Protein AF-0000000074486858 (afdb_homodimer)

Radius of gyration: 25.11 Å; Cα contacts (8 Å, |Δi|>4): 1164; chains: 2; bounding box: 62×70×72 Å

Secondary structure (DSSP, 8-state):
-HHHHHHHHHHHHHHHHHHHHHHHHHHHHHHH---TTTTGGGSSS-TT-EEEEESTTSHHHHHHHHHHHHTT-EEEEEES-HHHHHHHHHHHHHH-TTS-EEEEE--TT---HHHHHHHHHHHHHHS-EEEEEE------SS---TTTS-HHHHHHHHIIIIIIHHHHHHHHHHHHHT-SSS-EEEEEE--GGGGS--TTSHHHHHHHHHHHHHHHHHHHHTTTSSEEEEEE---SB-SSS---TTPBPHHHHHHHHHHTTTSSEE-SSHHHHHHHHHHTTS-HHHHHHHHHHHHHHHHHHHHHHHHHHHHH-/-HHHHHHHHHHHHHHHHHHHHHHHHHHHHHHH---TTTTGGGSSS-TT-EEEEESTTSHHHHHHHHHHHHTT-EEEEEES-HHHHHHHHHHHHHH-TTS-EEEEE--TT---HHHHHHHHHHHHHHS-EEEEEE------SS---TTTS-HHHHHHHHIIIIIIHHHHHHHHHHHHHT-SSS-EEEEEE--GGGGS--TTSHHHHHHHHHHHHHHHHHHHHTTTSSEEEEEE---SB-SSS---TTPBPHHHHHHHHHHTTTSSEE-SSHHHHHHHHHHTTS-HHHHHHHHHHHHHHHHHHHHHHHHHHHHH-

Sequence (626 aa):
MLQTLEQAIYLIGVIILLKTTYAFGNWVKDTFFVNKDSLLKYQTDSKNAYAVVTGPTGGIGQAFCDELASKGFNLILVGRNQTKLDKLKEGVSRRYPAIRIQTVISDAKDTTPENFSRVAEAVAAAGTVSILVNNVGAMNKLYGTLEETSSEELESIIRINCTYTTLLTKSILPILKKNRSSRSLILNVSSASSYGPGPLMSVYASSKWFISGLSEAIRLELRGSNVDVTCVCPGFVKSDMCQLPDAADPVVVAQQTFGKVHLKNFSPYWQHAATFGLLAQLPGWLKDRLLLTVVNQAGKVHNASVLERRKHNMLQTLEQAIYLIGVIILLKTTYAFGNWVKDTFFVNKDSLLKYQTDSKNAYAVVTGPTGGIGQAFCDELASKGFNLILVGRNQTKLDKLKEGVSRRYPAIRIQTVISDAKDTTPENFSRVAEAVAAAGTVSILVNNVGAMNKLYGTLEETSSEELESIIRINCTYTTLLTKSILPILKKNRSSRSLILNVSSASSYGPGPLMSVYASSKWFISGLSEAIRLELRGSNVDVTCVCPGFVKSDMCQLPDAADPVVVAQQTFGKVHLKNFSPYWQHAATFGLLAQLPGWLKDRLLLTVVNQAGKVHNASVLERRKHN

InterPro domains:
  IPR002347 Short-chain dehydrogenase/reductase SDR [PF00106] (51-242)
  IPR002347 Short-chain dehydrogenase/reductase SDR [PR00080] (127-138)
  IPR002347 Short-chain dehydrogenase/reductase SDR [PR00080] (184-192)
  IPR002347 Short-chain dehydrogenase/reductase SDR [PR00080] (204-223)
  IPR002347 Short-chain dehydrogenase/reductase SDR [PR00081] (50-67)
  IPR002347 Short-chain dehydrogenase/reductase SDR [PR00081] (127-138)
  IPR002347 Short-chain dehydrogenase/reductase SDR [PR00081] (178-194)
  IPR002347 Short-chain dehydrogenase/reductase SDR [PR00081] (204-223)
  IPR002347 Short-chain dehydrogenase/reductase SDR [PR00081] (225-242)
  IPR020904 Short-chain dehydrogenase/reductase, conserved site [PS00061] (191-219)
  IPR036291 NAD(P)-binding domain superfamily [SSF51735] (48-258)

pLDDT: mean 83.23, std 14.28, range [44.78, 98.38]

Solvent-accessible surface area (backbone atoms only — not comparable to full-atom values): 30992 Å² total; per-residue (Å²): 111,65,65,56,50,51,49,48,51,49,48,50,44,49,49,49,47,51,48,49,49,47,50,47,51,48,46,50,45,63,48,68,50,63,39,90,63,56,56,50,55,38,28,64,68,36,79,60,19,26,30,37,32,29,34,32,80,43,51,55,26,40,24,39,50,50,52,42,41,74,74,41,29,15,38,37,40,30,30,69,50,66,69,58,50,51,52,50,47,51,55,50,36,70,77,38,69,88,45,55,73,45,78,44,82,43,48,52,80,54,76,49,69,65,52,40,50,52,49,32,50,56,51,56,70,76,49,61,39,20,35,40,35,47,51,50,68,47,67,68,91,49,59,32,41,73,77,70,46,54,68,66,57,52,45,48,28,45,37,25,36,41,46,28,49,53,51,43,48,46,52,41,45,65,55,29,58,62,37,77,76,23,34,13,37,40,38,38,59,38,28,38,40,45,77,44,61,21,47,36,36,26,66,41,24,8,32,22,21,19,45,48,30,33,40,45,3,47,33,60,62,31,57,90,55,52,46,47,43,19,28,39,20,43,56,63,39,40,25,100,79,28,79,52,88,84,26,41,55,29,59,54,40,30,53,36,41,52,17,39,56,87,40,58,69,45,41,43,45,48,67,49,42,48,50,52,55,52,45,68,70,40,59,65,70,58,35,51,51,51,48,48,52,51,42,51,52,49,30,52,54,43,38,50,52,51,54,53,51,54,73,71,98,114,66,64,56,49,50,48,47,50,48,50,52,44,50,50,50,47,49,49,48,49,49,50,48,51,48,47,50,45,64,46,68,51,64,38,88,63,57,58,51,54,38,26,64,68,35,80,60,19,25,31,36,32,28,35,33,81,43,53,55,27,40,24,40,52,50,52,42,40,74,73,39,30,16,39,37,40,30,30,69,49,66,69,58,48,49,52,48,47,51,57,49,37,70,78,37,69,87,43,55,74,45,78,44,82,45,48,52,81,55,74,50,69,66,53,41,51,52,49,32,51,55,52,57,70,76,49,61,41,20,34,39,35,47,50,49,68,48,68,69,92,49,60,32,41,73,79,72,44,53,66,67,57,53,46,48,28,44,38,24,36,42,46,27,48,52,50,44,49,46,54,41,44,66,55,30,60,63,38,80,78,23,35,14,38,39,38,38,60,38,29,40,40,45,77,44,62,22,47,35,36,25,64,42,23,7,31,21,20,20,44,50,30,33,39,47,3,49,34,59,60,31,58,90,55,52,46,46,41,20,28,40,20,42,55,62,40,41,26,100,76,28,79,51,88,85,25,40,54,31,58,56,40,28,53,36,41,52,18,41,56,87,40,59,70,44,42,42,44,47,67,49,42,49,51,52,54,52,45,67,71,42,58,66,71,60,34,51,51,52,49,50,50,51,40,51,51,50,29,51,54,42,37,51,53,51,55,53,50,53,72,72,98

Nearest PDB structures (foldseek):
  4dry-assembly1_A  TM=8.015E-01  e=3.955E-16  Sinorhizobium meliloti 1021
  4dry-assembly1_D  TM=7.913E-01  e=7.069E-16  Sinorhizobium meliloti 1021
  3ioy-assembly1_B  TM=7.647E-01  e=1.217E-14  Novosphingobium aromaticivorans DSM 12444
  4cm7-assembly1_A  TM=8.252E-01  e=2.061E-11  Trypanosoma brucei brucei
  3bmq-assembly1_B  TM=7.738E-01  e=9.139E-12  Trypanosoma brucei brucei

Foldseek 3Di:
DVVVVVVVVVVVVVVVVVVVVVVVVVLCCLQPPFALCLCVLLCVVPLEAEAEFEPLLWQLNLLLLLSCLVSRYAYEYEEADVVSQVVSLVVSCVVRVNHHYHYDHAYLQDLDPVRLLRVQVVNLVVPHHAEYEADDFDFALAQAAPVVGDPVRLVSRCSRLPRSSVSNCVSNVVSNQVPVPGAHEYEYEAALLLLDQQGSGRSNSVSSVNRLVVQVVVQVVCVVTRYHGAYEHEYAADIVQRVDPPHHRSNQQSSQCSRNSVDRYDYSHSVSVVVSVVLVPDDPVVSVVVNVVVNVVRRVVRNVSSVVVVVVD/DVVVVVVVVVVVVVVVVVVVVVVVVVLCCLQPPFALCLCVLLCVVPLAAEEEFEPLLWQLSLLLLLSCLVSRYAYEYEEADPVSQVVSLVVSCVVRVNHHYHYHHAYLQDLDPVRLLRVQVVNLVVPHHAEYEADDFDFALAQAAPVVGDPVRLVSRCSRLPRSSVSNCVSNVVSNQVCPSGAHEYEYEAALLLLDQQGSGRSNSVSSVNRLVVQVVVQVVCVVTRYHGAYEHEYAADTVQRVDPPHHRSNQQSSQCSRNSVDRYDYSHSVSVVVSVVLVPDDPVVSVVVNVVVNVVRRVVRNVSSVVVVVVD

Structure (mmCIF, N/CA/C/O backbone):
data_AF-0000000074486858-model_v1
#
loop_
_entity.id
_entity.type
_entity.pdbx_description
1 polymer 'Uncharacterized protein'
#
loop_
_atom_site.group_PDB
_atom_site.id
_atom_site.type_symbol
_atom_site.label_atom_id
_atom_site.label_alt_id
_atom_site.label_comp_id
_atom_site.label_asym_id
_atom_site.label_entity_id
_atom_site.label_seq_id
_atom_site.pdbx_PDB_ins_code
_atom_site.Cartn_x
_atom_site.Cartn_y
_atom_site.Cartn_z
_atom_site.occupancy
_atom_site.B_iso_or_equiv
_atom_site.auth_seq_id
_atom_site.auth_comp_id
_atom_site.auth_asym_id
_atom_site.auth_atom_id
_atom_site.pdbx_PDB_model_num
ATOM 1 N N . MET A 1 1 ? -13.719 11.336 -47.469 1 55.25 1 MET A N 1
ATOM 2 C CA . MET A 1 1 ? -13.43 10.344 -46.438 1 55.25 1 MET A CA 1
ATOM 3 C C . MET A 1 1 ? -12.094 10.633 -45.75 1 55.25 1 MET A C 1
ATOM 5 O O . MET A 1 1 ? -12 10.609 -44.531 1 55.25 1 MET A O 1
ATOM 9 N N . LEU A 1 2 ? -11.211 11.016 -46.531 1 64.38 2 LEU A N 1
ATOM 10 C CA . LEU A 1 2 ? -9.859 11.32 -46.062 1 64.38 2 LEU A CA 1
ATOM 11 C C . LEU A 1 2 ? -9.836 12.648 -45.312 1 64.38 2 LEU A C 1
ATOM 13 O O . LEU A 1 2 ? -9.156 12.781 -44.281 1 64.38 2 LEU A O 1
ATOM 17 N N . GLN A 1 3 ? -10.633 13.531 -45.781 1 68 3 GLN A N 1
ATOM 18 C CA . GLN A 1 3 ? -10.656 14.852 -45.156 1 68 3 GLN A CA 1
ATOM 19 C C . GLN A 1 3 ? -11.242 14.773 -43.75 1 68 3 GLN A C 1
ATOM 21 O O . GLN A 1 3 ? -10.742 15.43 -42.812 1 68 3 GLN A O 1
ATOM 26 N N . THR A 1 4 ? -12.18 13.891 -43.625 1 67.56 4 THR A N 1
ATOM 27 C CA . THR A 1 4 ? -12.836 13.719 -42.312 1 67.56 4 THR A CA 1
ATOM 28 C C . THR A 1 4 ? -11.898 13.047 -41.312 1 67.56 4 THR A C 1
ATOM 30 O O . THR A 1 4 ? -11.883 13.398 -40.156 1 67.56 4 THR A O 1
ATOM 33 N N . LEU A 1 5 ? -11.227 12.219 -41.875 1 65.19 5 LEU A N 1
ATOM 34 C CA . LEU A 1 5 ? -10.266 11.539 -41 1 65.19 5 LEU A CA 1
ATOM 35 C C . LEU A 1 5 ? -9.172 12.5 -40.562 1 65.19 5 LEU A C 1
ATOM 37 O O . LEU A 1 5 ? -8.758 12.477 -39.406 1 65.19 5 LEU A O 1
ATOM 41 N N . GLU A 1 6 ? -8.766 13.289 -41.531 1 63.38 6 GLU A N 1
ATOM 42 C CA . GLU A 1 6 ? -7.746 14.281 -41.219 1 63.38 6 GLU A CA 1
ATOM 43 C C . GLU A 1 6 ? -8.25 15.281 -40.188 1 63.38 6 GLU A C 1
ATOM 45 O O . GLU A 1 6 ? -7.512 15.672 -39.281 1 63.38 6 GLU A O 1
ATOM 50 N N . GLN A 1 7 ? -9.477 15.648 -40.375 1 68.38 7 GLN A N 1
ATOM 51 C CA . GLN A 1 7 ? -10.062 16.578 -39.406 1 68.38 7 GLN A CA 1
ATOM 52 C C . GLN A 1 7 ? -10.203 15.938 -38.031 1 68.38 7 GLN A C 1
ATOM 54 O O . GLN A 1 7 ? -9.977 16.594 -37 1 68.38 7 GLN A O 1
ATOM 59 N N . ALA A 1 8 ? -10.562 14.719 -38.094 1 65.06 8 ALA A N 1
ATOM 60 C CA . ALA A 1 8 ? -10.703 14 -36.812 1 65.06 8 ALA A CA 1
ATOM 61 C C . ALA A 1 8 ? -9.352 13.883 -36.125 1 65.06 8 ALA A C 1
ATOM 63 O O . ALA A 1 8 ? -9.266 14.086 -34.906 1 65.06 8 ALA A O 1
ATOM 64 N N . ILE A 1 9 ? -8.453 13.609 -36.875 1 62.94 9 ILE A N 1
ATOM 65 C CA . ILE A 1 9 ? -7.105 13.484 -36.344 1 62.94 9 ILE A CA 1
ATOM 66 C C . ILE A 1 9 ? -6.637 14.836 -35.812 1 62.94 9 ILE A C 1
ATOM 68 O O . ILE A 1 9 ? -6.027 14.914 -34.719 1 62.94 9 ILE A O 1
ATOM 72 N N . TYR A 1 10 ? -6.969 15.812 -36.594 1 63.25 10 TYR A N 1
ATOM 73 C CA . TYR A 1 10 ? -6.637 17.172 -36.156 1 63.25 10 TYR A CA 1
ATOM 74 C C . TYR A 1 10 ? -7.328 17.516 -34.844 1 63.25 10 TYR A C 1
ATOM 76 O O . TYR A 1 10 ? -6.703 18.031 -33.906 1 63.25 10 TYR A O 1
ATOM 84 N N . LEU A 1 11 ? -8.586 17.172 -34.75 1 65.81 11 LEU A N 1
ATOM 85 C CA . LEU A 1 11 ? -9.344 17.469 -33.562 1 65.81 11 LEU A CA 1
ATOM 86 C C . LEU A 1 11 ? -8.805 16.688 -32.375 1 65.81 11 LEU A C 1
ATOM 88 O O . LEU A 1 11 ? -8.695 17.234 -31.25 1 65.81 11 LEU A O 1
ATOM 92 N N . ILE A 1 12 ? -8.508 15.477 -32.594 1 64.88 12 ILE A N 1
ATOM 93 C CA . ILE A 1 12 ? -7.941 14.656 -31.531 1 64.88 12 ILE A CA 1
ATOM 94 C C . ILE A 1 12 ? -6.609 15.25 -31.078 1 64.88 12 ILE A C 1
ATOM 96 O O . ILE A 1 12 ? -6.324 15.312 -29.875 1 64.88 12 ILE A O 1
ATOM 100 N N . GLY A 1 13 ? -5.926 15.672 -32.062 1 60.81 13 GLY A N 1
ATOM 101 C CA . GLY A 1 13 ? -4.656 16.312 -31.75 1 60.81 13 GLY A CA 1
ATOM 102 C C . GLY A 1 13 ? -4.816 17.562 -30.922 1 60.81 13 GLY A C 1
ATOM 103 O O . GLY A 1 13 ? -4.082 17.781 -29.953 1 60.81 13 GLY A O 1
ATOM 104 N N . VAL A 1 14 ? -5.781 18.344 -31.344 1 64.44 14 VAL A N 1
ATOM 105 C CA . VAL A 1 14 ? -6.035 19.594 -30.625 1 64.44 14 VAL A CA 1
ATOM 106 C C . VAL A 1 14 ? -6.492 19.281 -29.203 1 64.44 14 VAL A C 1
ATOM 108 O O . VAL A 1 14 ? -6.059 19.938 -28.25 1 64.44 14 VAL A O 1
ATOM 111 N N . ILE A 1 15 ? -7.289 18.281 -29.062 1 64.88 15 ILE A N 1
ATOM 112 C CA . ILE A 1 15 ? -7.809 17.906 -27.75 1 64.88 15 ILE A CA 1
ATOM 113 C C . ILE A 1 15 ? -6.668 17.406 -26.875 1 64.88 15 ILE A C 1
ATOM 115 O O . ILE A 1 15 ? -6.566 17.781 -25.703 1 64.88 15 ILE A O 1
ATOM 119 N N . ILE A 1 16 ? -5.898 16.625 -27.484 1 64.38 16 ILE A N 1
ATOM 120 C CA . ILE A 1 16 ? -4.77 16.078 -26.734 1 64.38 16 ILE A CA 1
ATOM 121 C C . ILE A 1 16 ? -3.824 17.219 -26.328 1 64.38 16 ILE A C 1
ATOM 123 O O . ILE A 1 16 ? -3.324 17.25 -25.203 1 64.38 16 ILE A O 1
ATOM 127 N N . LEU A 1 17 ? -3.654 18.094 -27.297 1 64.31 17 LEU A N 1
ATOM 128 C CA . LEU A 1 17 ? -2.775 19.219 -27.016 1 64.31 17 LEU A CA 1
ATOM 129 C C . LEU A 1 17 ? -3.352 20.094 -25.906 1 64.31 17 LEU A C 1
ATOM 131 O O . LEU A 1 17 ? -2.619 20.547 -25.016 1 64.31 17 LEU A O 1
ATOM 135 N N . LEU A 1 18 ? -4.609 20.312 -26.016 1 68.88 18 LEU A N 1
ATOM 136 C CA . LEU A 1 18 ? -5.254 21.125 -24.984 1 68.88 18 LEU A CA 1
ATOM 137 C C . LEU A 1 18 ? -5.195 20.422 -23.641 1 68.88 18 LEU A C 1
ATOM 139 O O . LEU A 1 18 ? -4.945 21.078 -22.609 1 68.88 18 LEU A O 1
ATOM 143 N N . LYS A 1 19 ? -5.383 19.188 -23.719 1 66.62 19 LYS A N 1
ATOM 144 C CA . LYS A 1 19 ? -5.32 18.422 -22.469 1 66.62 19 LYS A CA 1
ATOM 145 C C . LYS A 1 19 ? -3.914 18.438 -21.875 1 66.62 19 LYS A C 1
ATOM 147 O O . LYS A 1 19 ? -3.746 18.609 -20.672 1 66.62 19 LYS A O 1
ATOM 152 N N . THR A 1 20 ? -3.041 18.266 -22.719 1 66 20 THR A N 1
ATOM 153 C CA . THR A 1 20 ? -1.655 18.234 -22.266 1 66 20 THR A CA 1
ATOM 154 C C . THR A 1 20 ? -1.227 19.594 -21.734 1 66 20 THR A C 1
ATOM 156 O O . THR A 1 20 ? -0.553 19.688 -20.703 1 66 20 THR A O 1
ATOM 159 N N . THR A 1 21 ? -1.627 20.609 -22.5 1 69.94 21 THR A N 1
ATOM 160 C CA . THR A 1 21 ? -1.287 21.953 -22.078 1 69.94 21 THR A CA 1
ATOM 161 C C . THR A 1 21 ? -1.975 22.297 -20.75 1 69.94 21 THR A C 1
ATOM 163 O O . THR A 1 21 ? -1.377 22.922 -19.875 1 69.94 21 THR A O 1
ATOM 166 N N . TYR A 1 22 ? -3.172 21.844 -20.688 1 68.31 22 TYR A N 1
ATOM 167 C CA . TYR A 1 22 ? -3.91 22.062 -19.453 1 68.31 22 TYR A CA 1
ATOM 168 C C . TYR A 1 22 ? -3.252 21.312 -18.297 1 68.31 22 TYR A C 1
ATOM 170 O O . TYR A 1 22 ? -3.074 21.875 -17.203 1 68.31 22 TYR A O 1
ATOM 178 N N . ALA A 1 23 ? -2.896 20.125 -18.562 1 65.62 23 ALA A N 1
ATOM 179 C CA . ALA A 1 23 ? -2.238 19.328 -17.531 1 65.62 23 ALA A CA 1
ATOM 180 C C . ALA A 1 23 ? -0.904 19.953 -17.125 1 65.62 23 ALA A C 1
ATOM 182 O O . ALA A 1 23 ? -0.561 19.984 -15.945 1 65.62 23 ALA A O 1
ATOM 183 N N . PHE A 1 24 ? -0.272 20.406 -18.094 1 67.69 24 PHE A N 1
ATOM 184 C CA . PHE A 1 24 ? 1.016 21.047 -17.828 1 67.69 24 PHE A CA 1
ATOM 185 C C . PHE A 1 24 ? 0.832 22.344 -17.047 1 67.69 24 PHE A C 1
ATOM 187 O O . PHE A 1 24 ? 1.573 22.625 -16.109 1 67.69 24 PHE A O 1
ATOM 194 N N . GLY A 1 25 ? -0.101 23.125 -17.484 1 68.81 25 GLY A N 1
ATOM 195 C CA . GLY A 1 25 ? -0.394 24.344 -16.766 1 68.81 25 GLY A CA 1
ATOM 196 C C . GLY A 1 25 ? -0.776 24.109 -15.32 1 68.81 25 GLY A C 1
ATOM 197 O O . GLY A 1 25 ? -0.309 24.828 -14.422 1 68.81 25 GLY A O 1
ATOM 198 N N . ASN A 1 26 ? -1.551 23.094 -15.133 1 68.88 26 ASN A N 1
ATOM 199 C CA . ASN A 1 26 ? -1.943 22.75 -13.766 1 68.88 26 ASN A CA 1
ATOM 200 C C . ASN A 1 26 ? -0.755 22.25 -12.953 1 68.88 26 ASN A C 1
ATOM 202 O O . ASN A 1 26 ? -0.64 22.562 -11.766 1 68.88 26 ASN A O 1
ATOM 206 N N . TRP A 1 27 ? -0.029 21.547 -13.633 1 67.06 27 TRP A N 1
ATOM 207 C CA . TRP A 1 27 ? 1.179 21.062 -12.969 1 67.06 27 TRP A CA 1
ATOM 208 C C . TRP A 1 27 ? 2.074 22.219 -12.555 1 67.06 27 TRP A C 1
ATOM 210 O O . TRP A 1 27 ? 2.613 22.234 -11.445 1 67.06 27 TRP A O 1
ATOM 220 N N . VAL A 1 28 ? 2.232 23.188 -13.438 1 68.31 28 VAL A N 1
ATOM 221 C CA . VAL A 1 28 ? 3.043 24.359 -13.148 1 68.31 28 VAL A CA 1
ATOM 222 C C . VAL A 1 28 ? 2.447 25.125 -11.961 1 68.31 28 VAL A C 1
ATOM 224 O O . VAL A 1 28 ? 3.168 25.516 -11.039 1 68.31 28 VAL A O 1
ATOM 227 N N . LYS A 1 29 ? 1.193 25.266 -12 1 71.69 29 LYS A N 1
ATOM 228 C CA . LYS A 1 29 ? 0.511 25.953 -10.914 1 71.69 29 LYS A CA 1
ATOM 229 C C . LYS A 1 29 ? 0.685 25.219 -9.594 1 71.69 29 LYS A C 1
ATOM 231 O O . LYS A 1 29 ? 1.046 25.812 -8.578 1 71.69 29 LYS A O 1
ATOM 236 N N . ASP A 1 30 ? 0.491 23.969 -9.695 1 70.38 30 ASP A N 1
ATOM 237 C CA . ASP A 1 30 ? 0.555 23.156 -8.492 1 70.38 30 ASP A CA 1
ATOM 238 C C . ASP A 1 30 ? 1.982 23.078 -7.953 1 70.38 30 ASP A C 1
ATOM 240 O O . ASP A 1 30 ? 2.191 22.969 -6.742 1 70.38 30 ASP A O 1
ATOM 244 N N . THR A 1 31 ? 2.895 23.125 -8.867 1 67.56 31 THR A N 1
ATOM 245 C CA . THR A 1 31 ? 4.293 22.938 -8.492 1 67.56 31 THR A CA 1
ATOM 246 C C . THR A 1 31 ? 4.879 24.234 -7.934 1 67.56 31 THR A C 1
ATOM 248 O O . THR A 1 31 ? 5.625 24.219 -6.953 1 67.56 31 THR A O 1
ATOM 251 N N . PHE A 1 32 ? 4.438 25.297 -8.508 1 71.5 32 PHE A N 1
ATOM 252 C CA . PHE A 1 32 ? 5.176 26.516 -8.164 1 71.5 32 PHE A CA 1
ATOM 253 C C . PHE A 1 32 ? 4.312 27.453 -7.34 1 71.5 32 PHE A C 1
ATOM 255 O O . PHE A 1 32 ? 4.832 28.359 -6.676 1 71.5 32 PHE A O 1
ATOM 262 N N . PHE A 1 33 ? 3.059 27.25 -7.402 1 73.44 33 PHE A N 1
ATOM 263 C CA . PHE A 1 33 ? 2.203 28.172 -6.652 1 73.44 33 PHE A CA 1
ATOM 264 C C . PHE A 1 33 ? 2.039 27.703 -5.215 1 73.44 33 PHE A C 1
ATOM 266 O O . PHE A 1 33 ? 1.72 26.531 -4.969 1 73.44 33 PHE A O 1
ATOM 273 N N . VAL A 1 34 ? 2.422 28.547 -4.336 1 75.31 34 VAL A N 1
ATOM 274 C CA . VAL A 1 34 ? 2.283 28.281 -2.906 1 75.31 34 VAL A CA 1
ATOM 275 C C . VAL A 1 34 ? 1.346 29.312 -2.281 1 75.31 34 VAL A C 1
ATOM 277 O O . VAL A 1 34 ? 1.519 30.516 -2.479 1 75.31 34 VAL A O 1
ATOM 280 N N . ASN A 1 35 ? 0.269 28.812 -1.682 1 78.44 35 ASN A N 1
ATOM 281 C CA . ASN A 1 35 ? -0.63 29.688 -0.938 1 78.44 35 ASN A CA 1
ATOM 282 C C . ASN A 1 35 ? -0.243 29.766 0.536 1 78.44 35 ASN A C 1
ATOM 284 O O . ASN A 1 35 ? -0.579 28.875 1.319 1 78.44 35 ASN A O 1
ATOM 288 N N . LYS A 1 36 ? 0.324 30.844 0.917 1 76.19 36 LYS A N 1
ATOM 289 C CA . LYS A 1 36 ? 0.82 31.016 2.279 1 76.19 36 LYS A CA 1
ATOM 290 C C . LYS A 1 36 ? -0.329 31.047 3.283 1 76.19 36 LYS A C 1
ATOM 292 O O . LYS A 1 36 ? -0.123 30.828 4.477 1 76.19 36 LYS A O 1
ATOM 297 N N . ASP A 1 37 ? -1.556 31.234 2.742 1 78.12 37 ASP A N 1
ATOM 298 C CA . ASP A 1 37 ? -2.701 31.375 3.637 1 78.12 37 ASP A CA 1
ATOM 299 C C . ASP A 1 37 ? -3.551 30.109 3.637 1 78.12 37 ASP A C 1
ATOM 301 O O . ASP A 1 37 ? -4.68 30.109 4.133 1 78.12 37 ASP A O 1
ATOM 305 N N . SER A 1 38 ? -2.965 29.078 3.127 1 84.44 38 SER A N 1
ATOM 306 C CA . SER A 1 38 ? -3.734 27.844 2.938 1 84.44 38 SER A CA 1
ATOM 307 C C . SER A 1 38 ? -4.148 27.234 4.273 1 84.44 38 SER A C 1
ATOM 309 O O . SER A 1 38 ? -5.184 26.578 4.367 1 84.44 38 SER A O 1
ATOM 311 N N . LEU A 1 39 ? -3.418 27.562 5.332 1 88.31 39 LEU A N 1
ATOM 312 C CA . LEU A 1 39 ? -3.668 26.922 6.617 1 88.31 39 LEU A CA 1
ATOM 313 C C . LEU A 1 39 ? -4.684 27.719 7.43 1 88.31 39 LEU A C 1
ATOM 315 O O . LEU A 1 39 ? -5.195 27.234 8.438 1 88.31 39 LEU A O 1
ATOM 319 N N . LEU A 1 40 ? -4.992 28.922 7.004 1 84.06 40 LEU A N 1
ATOM 320 C CA . LEU A 1 40 ? -5.855 29.812 7.762 1 84.06 40 LEU A CA 1
ATOM 321 C C . LEU A 1 40 ? -7.234 29.203 7.969 1 84.06 40 LEU A C 1
ATOM 323 O O . LEU A 1 40 ? -7.859 29.406 9.008 1 84.06 40 LEU A O 1
ATOM 327 N N . LYS A 1 41 ? -7.66 28.484 7.008 1 87.62 41 LYS A N 1
ATOM 328 C CA . LYS A 1 41 ? -9 27.922 7.078 1 87.62 41 LYS A CA 1
ATOM 329 C C . LYS A 1 41 ? -9.102 26.875 8.18 1 87.62 41 LYS A C 1
ATOM 331 O O . LYS A 1 41 ? -10.195 26.5 8.602 1 87.62 41 LYS A O 1
ATOM 336 N N . TYR A 1 42 ? -7.992 26.453 8.648 1 90.62 42 TYR A N 1
ATOM 337 C CA . TYR A 1 42 ? -7.992 25.438 9.695 1 90.62 42 TYR A CA 1
ATOM 338 C C . TYR A 1 42 ? -7.859 26.078 11.07 1 90.62 42 TYR A C 1
ATOM 340 O O . TYR A 1 42 ? -7.77 25.375 12.078 1 90.62 42 TYR A O 1
ATOM 348 N N . GLN A 1 43 ? -7.832 27.406 11.133 1 85.69 43 GLN A N 1
ATOM 349 C CA . GLN A 1 43 ? -7.715 28.141 12.391 1 85.69 43 GLN A CA 1
ATOM 350 C C . GLN A 1 43 ? -8.898 29.078 12.586 1 85.69 43 GLN A C 1
ATOM 352 O O . GLN A 1 43 ? -8.891 29.922 13.5 1 85.69 43 GLN A O 1
ATOM 357 N N . THR A 1 44 ? -9.812 29.047 11.812 1 70 44 THR A N 1
ATOM 358 C CA . THR A 1 44 ? -10.836 30.094 11.742 1 70 44 THR A CA 1
ATOM 359 C C . THR A 1 44 ? -11.562 30.219 13.078 1 70 44 THR A C 1
ATOM 361 O O . THR A 1 44 ? -11.828 31.328 13.539 1 70 44 THR A O 1
ATOM 364 N N . ASP A 1 45 ? -11.859 29.156 13.547 1 64.38 45 ASP A N 1
ATOM 365 C CA . ASP A 1 45 ? -12.703 29.281 14.734 1 64.38 45 ASP A CA 1
ATOM 366 C C . ASP A 1 45 ? -11.859 29.531 15.984 1 64.38 45 ASP A C 1
ATOM 368 O O . ASP A 1 45 ? -12.352 30.062 16.984 1 64.38 45 ASP A O 1
ATOM 372 N N . SER A 1 46 ? -10.625 29.062 15.906 1 63.91 46 SER A N 1
ATOM 373 C CA . SER A 1 46 ? -9.766 29.219 17.078 1 63.91 46 SER A CA 1
ATOM 374 C C . SER A 1 46 ? -8.352 29.609 16.672 1 63.91 46 SER A C 1
ATOM 376 O O . SER A 1 46 ? -7.625 28.828 16.062 1 63.91 46 SER A O 1
ATOM 378 N N . LYS A 1 47 ? -8.086 30.875 16.828 1 68.62 47 LYS A N 1
ATOM 379 C CA . LYS A 1 47 ? -6.758 31.391 16.5 1 68.62 47 LYS A CA 1
ATOM 380 C C . LYS A 1 47 ? -5.664 30.547 17.141 1 68.62 47 LYS A C 1
ATOM 382 O O . LYS A 1 47 ? -4.496 30.625 16.766 1 68.62 47 LYS A O 1
ATOM 387 N N . ASN A 1 48 ? -6.078 29.531 17.906 1 82.56 48 ASN A N 1
ATOM 388 C CA . ASN A 1 48 ? -5.07 28.734 18.578 1 82.56 48 ASN A CA 1
ATOM 389 C C . ASN A 1 48 ? -5.395 27.234 18.5 1 82.56 48 ASN A C 1
ATOM 391 O O . ASN A 1 48 ? -5.297 26.516 19.5 1 82.56 48 ASN A O 1
ATOM 395 N N . ALA A 1 49 ? -5.75 26.891 17.297 1 91.56 49 ALA A N 1
ATOM 396 C CA . ALA A 1 49 ? -6.07 25.484 17.125 1 91.56 49 ALA A CA 1
ATOM 397 C C . ALA A 1 49 ? -4.816 24.625 17.234 1 91.56 49 ALA A C 1
ATOM 399 O O . ALA A 1 49 ? -3.697 25.125 17.078 1 91.56 49 ALA A O 1
ATOM 400 N N . TYR A 1 50 ? -5 23.406 17.594 1 95.25 50 TYR A N 1
ATOM 401 C CA . TYR A 1 50 ? -3.885 22.484 17.75 1 95.25 50 TYR A CA 1
ATOM 402 C C . TYR A 1 50 ? -3.652 21.688 16.484 1 95.25 50 TYR A C 1
ATOM 404 O O . TYR A 1 50 ? -4.605 21.297 15.805 1 95.25 50 TYR A O 1
ATOM 412 N N . ALA A 1 51 ? -2.391 21.438 16.219 1 96.81 51 ALA A N 1
ATOM 413 C CA . ALA A 1 51 ? -1.947 20.484 15.211 1 96.81 51 ALA A CA 1
ATOM 414 C C . ALA A 1 51 ? -1.224 19.297 15.867 1 96.81 51 ALA A C 1
ATOM 416 O O . ALA A 1 51 ? -0.348 19.5 16.719 1 96.81 51 ALA A O 1
ATOM 417 N N . VAL A 1 52 ? -1.66 18.156 15.523 1 98.12 52 VAL A N 1
ATOM 418 C CA . VAL A 1 52 ? -1.006 16.938 15.992 1 98.12 52 VAL A CA 1
ATOM 419 C C . VAL A 1 52 ? 0.053 16.5 14.977 1 98.12 52 VAL A C 1
ATOM 421 O O . VAL A 1 52 ? -0.231 16.375 13.789 1 98.12 52 VAL A O 1
ATOM 424 N N . VAL A 1 53 ? 1.259 16.281 15.414 1 98.19 53 VAL A N 1
ATOM 425 C CA . VAL A 1 53 ? 2.33 15.82 14.539 1 98.19 53 VAL A CA 1
ATOM 426 C C . VAL A 1 53 ? 2.945 14.547 15.109 1 98.19 53 VAL A C 1
ATOM 428 O O . VAL A 1 53 ? 3.482 14.555 16.219 1 98.19 53 VAL A O 1
ATOM 431 N N . THR A 1 54 ? 2.836 13.508 14.352 1 97.62 54 THR A N 1
ATOM 432 C CA . THR A 1 54 ? 3.475 12.266 14.773 1 97.62 54 THR A CA 1
ATOM 433 C C . THR A 1 54 ? 4.918 12.203 14.281 1 97.62 54 THR A C 1
ATOM 435 O O . THR A 1 54 ? 5.223 12.664 13.18 1 97.62 54 THR A O 1
ATOM 438 N N . GLY A 1 55 ? 5.812 11.602 15.062 1 93.69 55 GLY A N 1
ATOM 439 C CA . GLY A 1 55 ? 7.215 11.516 14.688 1 93.69 55 GLY A CA 1
ATOM 440 C C . GLY A 1 55 ? 7.84 12.867 14.406 1 93.69 55 GLY A C 1
ATOM 441 O O . GLY A 1 55 ? 8.492 13.055 13.375 1 93.69 55 GLY A O 1
ATOM 442 N N . PRO A 1 56 ? 7.703 13.75 15.281 1 93.62 56 PRO A N 1
ATOM 443 C CA . PRO A 1 56 ? 8.109 15.125 15.016 1 93.62 56 PRO A CA 1
ATOM 444 C C . PRO A 1 56 ? 9.617 15.344 15.18 1 93.62 56 PRO A C 1
ATOM 446 O O . PRO A 1 56 ? 10.133 16.406 14.844 1 93.62 56 PRO A O 1
ATOM 449 N N . THR A 1 57 ? 10.32 14.383 15.586 1 87.38 57 THR A N 1
ATOM 450 C CA . THR A 1 57 ? 11.711 14.609 15.969 1 87.38 57 THR A CA 1
ATOM 451 C C . THR A 1 57 ? 12.641 14.336 14.789 1 87.38 57 THR A C 1
ATOM 453 O O . THR A 1 57 ? 13.844 14.594 14.875 1 87.38 57 THR A O 1
ATOM 456 N N . GLY A 1 58 ? 12.141 13.836 13.727 1 77.62 58 GLY A N 1
ATOM 457 C CA . GLY A 1 58 ? 12.938 13.68 12.523 1 77.62 58 GLY A CA 1
ATOM 458 C C . GLY A 1 58 ? 13.016 14.938 11.688 1 77.62 58 GLY A C 1
ATOM 459 O O . GLY A 1 58 ? 12.398 15.953 12.023 1 77.62 58 GLY A O 1
ATOM 460 N N . GLY A 1 59 ? 13.836 14.906 10.602 1 75.06 59 GLY A N 1
ATOM 461 C CA . GLY A 1 59 ? 14.094 16.078 9.797 1 75.06 59 GLY A CA 1
ATOM 462 C C . GLY A 1 59 ? 12.836 16.734 9.25 1 75.06 59 GLY A C 1
ATOM 463 O O . GLY A 1 59 ? 12.531 17.875 9.57 1 75.06 59 GLY A O 1
ATOM 464 N N . ILE A 1 60 ? 11.992 16.094 8.625 1 83.62 60 ILE A N 1
ATOM 465 C CA . ILE A 1 60 ? 10.789 16.672 8.039 1 83.62 60 ILE A CA 1
ATOM 466 C C . ILE A 1 60 ? 9.781 17 9.141 1 83.62 60 ILE A C 1
ATOM 468 O O . ILE A 1 60 ? 9.094 18.016 9.07 1 83.62 60 ILE A O 1
ATOM 472 N N . GLY A 1 61 ? 9.766 16.188 10.164 1 90.44 61 GLY A N 1
ATOM 473 C CA . GLY A 1 61 ? 8.852 16.391 11.281 1 90.44 61 GLY A CA 1
ATOM 474 C C . GLY A 1 61 ? 9.102 17.688 12.031 1 90.44 61 GLY A C 1
ATOM 475 O O . GLY A 1 61 ? 8.164 18.422 12.344 1 90.44 61 GLY A O 1
ATOM 476 N N . GLN A 1 62 ? 10.336 17.906 12.242 1 92 62 GLN A N 1
ATOM 477 C CA . GLN A 1 62 ? 10.703 19.141 12.938 1 92 62 GLN A CA 1
ATOM 478 C C . GLN A 1 62 ? 10.32 20.375 12.125 1 92 62 GLN A C 1
ATOM 480 O O . GLN A 1 62 ? 9.836 21.359 12.672 1 92 62 GLN A O 1
ATOM 485 N N . ALA A 1 63 ? 10.562 20.266 10.82 1 91.5 63 ALA A N 1
ATOM 486 C CA . ALA A 1 63 ? 10.219 21.375 9.922 1 91.5 63 ALA A CA 1
ATOM 487 C C . ALA A 1 63 ? 8.719 21.609 9.898 1 91.5 63 ALA A C 1
ATOM 489 O O . ALA A 1 63 ? 8.273 22.766 9.844 1 91.5 63 ALA A O 1
ATOM 490 N N . PHE A 1 64 ? 7.969 20.562 9.961 1 94.19 64 PHE A N 1
ATOM 491 C CA . PHE A 1 64 ? 6.52 20.688 10.023 1 94.19 64 PHE A CA 1
ATOM 492 C C . PHE A 1 64 ? 6.09 21.422 11.289 1 94.19 64 PHE A C 1
ATOM 494 O O . PHE A 1 64 ? 5.246 22.328 11.234 1 94.19 64 PHE A O 1
ATOM 501 N N . CYS A 1 65 ? 6.695 21.047 12.375 1 96.19 65 CYS A N 1
ATOM 502 C CA . CYS A 1 65 ? 6.375 21.672 13.656 1 96.19 65 CYS A CA 1
ATOM 503 C C . CYS A 1 65 ? 6.691 23.156 13.625 1 96.19 65 CYS A C 1
ATOM 505 O O . CYS A 1 65 ? 5.875 23.984 14.039 1 96.19 65 CYS A O 1
ATOM 507 N N . ASP A 1 66 ? 7.82 23.469 13.062 1 94.69 66 ASP A N 1
ATOM 508 C CA . ASP A 1 66 ? 8.25 24.859 12.984 1 94.69 66 ASP A CA 1
ATOM 509 C C . ASP A 1 66 ? 7.301 25.688 12.117 1 94.69 66 ASP A C 1
ATOM 511 O O . ASP A 1 66 ? 6.914 26.797 12.484 1 94.69 66 ASP A O 1
ATOM 515 N N . GLU A 1 67 ? 6.973 25.125 11.016 1 93.69 67 GLU A N 1
ATOM 516 C CA . GLU A 1 67 ? 6.094 25.844 10.094 1 93.69 67 GLU A CA 1
ATOM 517 C C . GLU A 1 67 ? 4.707 26.031 10.695 1 93.69 67 GLU A C 1
ATOM 519 O O . GLU A 1 67 ? 4.133 27.125 10.609 1 93.69 67 GLU A O 1
ATOM 524 N N . LEU A 1 68 ? 4.152 25.062 11.336 1 95.5 68 LEU A N 1
ATOM 525 C CA . LEU A 1 68 ? 2.846 25.156 11.977 1 95.5 68 LEU A CA 1
ATOM 526 C C . LEU A 1 68 ? 2.865 26.156 13.117 1 95.5 68 LEU A C 1
ATOM 528 O O . LEU A 1 68 ? 1.942 26.969 13.25 1 95.5 68 LEU A O 1
ATOM 532 N N . ALA A 1 69 ? 3.926 26.125 13.859 1 95.5 69 ALA A N 1
ATOM 533 C CA . ALA A 1 69 ? 4.09 27.062 14.969 1 95.5 69 ALA A CA 1
ATOM 534 C C . ALA A 1 69 ? 4.172 28.5 14.453 1 95.5 69 ALA A C 1
ATOM 536 O O . ALA A 1 69 ? 3.574 29.406 15.031 1 95.5 69 ALA A O 1
ATOM 537 N N . SER A 1 70 ? 4.906 28.641 13.359 1 93.38 70 SER A N 1
ATOM 538 C CA . SER A 1 70 ? 5.078 29.969 12.773 1 93.38 70 SER A CA 1
ATOM 539 C C . SER A 1 70 ? 3.7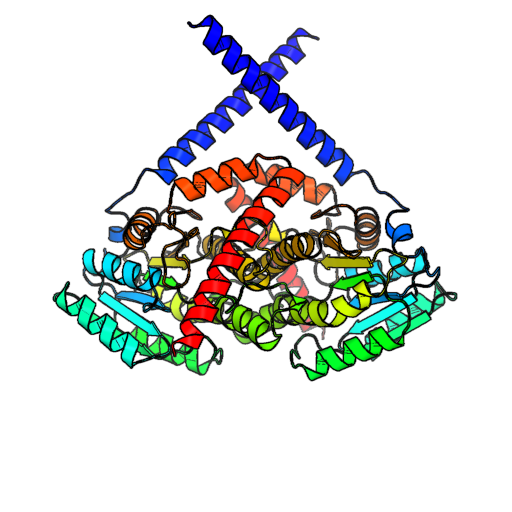46 30.531 12.305 1 93.38 70 SER A C 1
ATOM 541 O O . SER A 1 70 ? 3.586 31.75 12.211 1 93.38 70 SER A O 1
ATOM 543 N N . LYS A 1 71 ? 2.807 29.688 12.047 1 92.25 71 LYS A N 1
ATOM 544 C CA . LYS A 1 71 ? 1.488 30.109 11.578 1 92.25 71 LYS A CA 1
ATOM 545 C C . LYS A 1 71 ? 0.51 30.25 12.742 1 92.25 71 LYS A C 1
ATOM 547 O O . LYS A 1 71 ? -0.673 30.516 12.539 1 92.25 71 LYS A O 1
ATOM 552 N N . GLY A 1 72 ? 1.043 29.922 13.961 1 92.88 72 GLY A N 1
ATOM 553 C CA . GLY A 1 72 ? 0.262 30.203 15.148 1 92.88 72 GLY A CA 1
ATOM 554 C C . GLY A 1 72 ? -0.47 29 15.695 1 92.88 72 GLY A C 1
ATOM 555 O O . GLY A 1 72 ? -1.281 29.125 16.625 1 92.88 72 GLY A O 1
ATOM 556 N N . PHE A 1 73 ? -0.255 27.844 15.164 1 95.12 73 PHE A N 1
ATOM 557 C CA . PHE A 1 73 ? -0.894 26.641 15.68 1 95.12 73 PHE A CA 1
ATOM 558 C C . PHE A 1 73 ? -0.221 26.172 16.969 1 95.12 73 PHE A C 1
ATOM 560 O O . PHE A 1 73 ? 1.007 26.203 17.078 1 95.12 73 PHE A O 1
ATOM 567 N N . ASN A 1 74 ? -1.06 25.859 17.984 1 96.25 74 ASN A N 1
ATOM 568 C CA . ASN A 1 74 ? -0.528 25.047 19.062 1 96.25 74 ASN A CA 1
ATOM 569 C C . ASN A 1 74 ? -0.143 23.656 18.578 1 96.25 74 ASN A C 1
ATOM 571 O O . ASN A 1 74 ? -0.619 23.203 17.547 1 96.25 74 ASN A O 1
ATOM 575 N N . LEU A 1 75 ? 0.718 22.953 19.312 1 97.69 75 LEU A N 1
ATOM 576 C CA . LEU A 1 75 ? 1.229 21.688 18.812 1 97.69 75 LEU A CA 1
ATOM 577 C C . LEU A 1 75 ? 1.035 20.578 19.828 1 97.69 75 LEU A C 1
ATOM 579 O O . LEU A 1 75 ? 1.188 20.797 21.031 1 97.69 75 LEU A O 1
ATOM 583 N N . ILE A 1 76 ? 0.662 19.438 19.359 1 98.31 76 ILE A N 1
ATOM 584 C CA . ILE A 1 76 ? 0.746 18.188 20.094 1 98.31 76 ILE A CA 1
ATOM 585 C C . ILE A 1 76 ? 1.767 17.266 19.422 1 98.31 76 ILE A C 1
ATOM 587 O O . ILE A 1 76 ? 1.538 16.766 18.312 1 98.31 76 ILE A O 1
ATOM 591 N N . LEU A 1 77 ? 2.867 17.047 20.125 1 98.31 77 LEU A N 1
ATOM 592 C CA . LEU A 1 77 ? 3.965 16.234 19.609 1 98.31 77 LEU A CA 1
ATOM 593 C C . LEU A 1 77 ? 3.828 14.781 20.047 1 98.31 77 LEU A C 1
ATOM 595 O O . LEU A 1 77 ? 3.883 14.484 21.25 1 98.31 77 LEU A O 1
ATOM 599 N N . VAL A 1 78 ? 3.666 13.891 19.125 1 98.12 78 VAL A N 1
ATOM 600 C CA . VAL A 1 78 ? 3.457 12.477 19.438 1 98.12 78 VAL A CA 1
ATOM 601 C C . VAL A 1 78 ? 4.68 11.672 19.016 1 98.12 78 VAL A C 1
ATOM 603 O O . VAL A 1 78 ? 5.035 11.641 17.828 1 98.12 78 VAL A O 1
ATOM 606 N N . GLY A 1 79 ? 5.312 10.969 19.922 1 96.56 79 GLY A N 1
ATOM 607 C CA . GLY A 1 79 ? 6.492 10.172 19.609 1 96.56 79 GLY A CA 1
ATOM 608 C C . GLY A 1 79 ? 6.852 9.195 20.719 1 96.56 79 GLY A C 1
ATOM 609 O O . GLY A 1 79 ? 6.176 9.141 21.75 1 96.56 79 GLY A O 1
ATOM 610 N N . ARG A 1 80 ? 7.906 8.453 20.516 1 94.25 80 ARG A N 1
ATOM 611 C CA . ARG A 1 80 ? 8.203 7.348 21.422 1 94.25 80 ARG A CA 1
ATOM 612 C C . ARG A 1 80 ? 9.289 7.738 22.422 1 94.25 80 ARG A C 1
ATOM 614 O O . ARG A 1 80 ? 9.492 7.047 23.422 1 94.25 80 ARG A O 1
ATOM 621 N N . ASN A 1 81 ? 10.023 8.836 22.188 1 95.44 81 ASN A N 1
ATOM 622 C CA . ASN A 1 81 ? 11.133 9.258 23.031 1 95.44 81 ASN A CA 1
ATOM 623 C C . ASN A 1 81 ? 10.844 10.594 23.703 1 95.44 81 ASN A C 1
ATOM 625 O O . ASN A 1 81 ? 10.914 11.648 23.078 1 95.44 81 ASN A O 1
ATOM 629 N N . GLN A 1 82 ? 10.609 10.531 24.984 1 96.5 82 GLN A N 1
ATOM 630 C CA . GLN A 1 82 ? 10.195 11.719 25.719 1 96.5 82 GLN A CA 1
ATOM 631 C C . GLN A 1 82 ? 11.297 12.773 25.719 1 96.5 82 GLN A C 1
ATOM 633 O O . GLN A 1 82 ? 11.023 13.969 25.594 1 96.5 82 GLN A O 1
ATOM 638 N N . THR A 1 83 ? 12.492 12.312 25.844 1 97 83 THR A N 1
ATOM 639 C CA . THR A 1 83 ? 13.617 13.234 25.891 1 97 83 THR A CA 1
ATOM 640 C C . THR A 1 83 ? 13.711 14.031 24.594 1 97 83 THR A C 1
ATOM 642 O O . THR A 1 83 ? 13.898 15.25 24.609 1 97 83 THR A O 1
ATOM 645 N N . LYS A 1 84 ? 13.57 13.359 23.531 1 95.81 84 LYS A N 1
ATOM 646 C CA . LYS A 1 84 ? 13.633 14.016 22.219 1 95.81 84 LYS A CA 1
ATOM 647 C C . LYS A 1 84 ? 12.445 14.945 22.016 1 95.81 84 LYS A C 1
ATOM 649 O O . LYS A 1 84 ? 12.586 16.031 21.438 1 95.81 84 LYS A O 1
ATOM 654 N N . LEU A 1 85 ? 11.328 14.516 22.516 1 97.56 85 LEU A N 1
ATOM 655 C CA . LEU A 1 85 ? 10.133 15.336 22.406 1 97.56 85 LEU A CA 1
ATOM 656 C C . LEU A 1 85 ? 10.281 16.625 23.203 1 97.56 85 LEU A C 1
ATOM 658 O O . LEU A 1 85 ? 9.93 17.703 22.734 1 97.56 85 LEU A O 1
ATOM 662 N N . ASP A 1 86 ? 10.805 16.5 24.359 1 97.31 86 ASP A N 1
ATOM 663 C CA . ASP A 1 86 ? 10.992 17.656 25.219 1 97.31 86 ASP A CA 1
ATOM 664 C C . ASP A 1 86 ? 11.992 18.641 24.625 1 97.31 86 ASP A C 1
ATOM 666 O O . ASP A 1 86 ? 11.805 19.859 24.703 1 97.31 86 ASP A O 1
ATOM 670 N N . LYS A 1 87 ? 12.992 18.078 24.078 1 96.62 87 LYS A N 1
ATOM 671 C CA . LYS A 1 87 ? 13.984 18.938 23.422 1 96.62 87 LYS A CA 1
ATOM 672 C C . LYS A 1 87 ? 13.359 19.719 22.281 1 96.62 87 LYS A C 1
ATOM 674 O O . LYS A 1 87 ? 13.609 20.922 22.141 1 96.62 87 LYS A O 1
ATOM 679 N N . LEU A 1 88 ? 12.602 19.031 21.484 1 96.44 88 LEU A N 1
ATOM 680 C CA . LEU A 1 88 ? 11.914 19.688 20.391 1 96.44 88 LEU A CA 1
ATOM 681 C C . LEU A 1 88 ? 10.945 20.75 20.922 1 96.44 88 LEU A C 1
ATOM 683 O O . LEU A 1 88 ? 10.906 21.875 20.406 1 96.44 88 LEU A O 1
ATOM 687 N N . LYS A 1 89 ? 10.18 20.391 21.922 1 97.62 89 LYS A N 1
ATOM 688 C CA . LYS A 1 89 ? 9.234 21.312 22.547 1 97.62 89 LYS A CA 1
ATOM 689 C C . LYS A 1 89 ? 9.938 22.578 23.016 1 97.62 89 LYS A C 1
ATOM 691 O O . LYS A 1 89 ? 9.477 23.688 22.75 1 97.62 89 LYS A O 1
ATOM 696 N N . GLU A 1 90 ? 11.016 22.406 23.656 1 96.94 90 GLU A N 1
ATOM 697 C CA . GLU A 1 90 ? 11.766 23.547 24.172 1 96.94 90 GLU A CA 1
ATOM 698 C C . GLU A 1 90 ? 12.258 24.438 23.031 1 96.94 90 GLU A C 1
ATOM 700 O O . GLU A 1 90 ? 12.156 25.672 23.109 1 96.94 90 GLU A O 1
ATOM 705 N N . GLY A 1 91 ? 12.812 23.797 22.031 1 96.12 91 GLY A N 1
ATOM 706 C CA . GLY A 1 91 ? 13.312 24.562 20.906 1 96.12 91 GLY A CA 1
ATOM 707 C C . GLY A 1 91 ? 12.234 25.375 20.203 1 96.12 91 GLY A C 1
ATOM 708 O O . GLY A 1 91 ? 12.422 26.547 19.922 1 96.12 91 GLY A O 1
ATOM 709 N N . VAL A 1 92 ? 11.141 24.75 19.984 1 96.56 92 VAL A N 1
ATOM 710 C CA . VAL A 1 92 ? 10.039 25.406 19.281 1 96.56 92 VAL A CA 1
ATOM 711 C C . VAL A 1 92 ? 9.438 26.5 20.156 1 96.56 92 VAL A C 1
ATOM 713 O O . VAL A 1 92 ? 9.117 27.578 19.688 1 96.56 92 VAL A O 1
ATOM 716 N N . SER A 1 93 ? 9.32 26.219 21.438 1 96.31 93 SER A N 1
ATOM 717 C CA . SER A 1 93 ? 8.75 27.172 22.391 1 96.31 93 SER A CA 1
ATOM 718 C C . SER A 1 93 ? 9.602 28.438 22.484 1 96.31 93 SER A C 1
ATOM 720 O O . SER A 1 93 ? 9.086 29.531 22.672 1 96.31 93 SER A O 1
ATOM 722 N N . ARG A 1 94 ? 10.852 28.266 22.391 1 96.5 94 ARG A N 1
ATOM 723 C CA . ARG A 1 94 ? 11.758 29.406 22.438 1 96.5 94 ARG A CA 1
ATOM 724 C C . ARG A 1 94 ? 11.562 30.312 21.234 1 96.5 94 ARG A C 1
ATOM 726 O O . ARG A 1 94 ? 11.617 31.531 21.359 1 96.5 94 ARG A O 1
ATOM 733 N N . ARG A 1 95 ? 11.336 29.734 20.125 1 95.56 95 ARG A N 1
ATOM 734 C CA . ARG A 1 95 ? 11.188 30.469 18.875 1 95.56 95 ARG A CA 1
ATOM 735 C C . ARG A 1 95 ? 9.789 31.078 18.766 1 95.56 95 ARG A C 1
ATOM 737 O O . ARG A 1 95 ? 9.609 32.156 18.188 1 95.56 95 ARG A O 1
ATOM 744 N N . TYR A 1 96 ? 8.867 30.328 19.312 1 95.88 96 TYR A N 1
ATOM 745 C CA . TYR A 1 96 ? 7.473 30.75 19.25 1 95.88 96 TYR A CA 1
ATOM 746 C C . TYR A 1 96 ? 6.816 30.688 20.625 1 95.88 96 TYR A C 1
ATOM 748 O O . TYR A 1 96 ? 6.008 29.812 20.891 1 95.88 96 TYR A O 1
ATOM 756 N N . PRO A 1 97 ? 6.996 31.641 21.438 1 94.94 97 PRO A N 1
ATOM 757 C CA . PRO A 1 97 ? 6.57 31.609 22.844 1 94.94 97 PRO A CA 1
ATOM 758 C C . PRO A 1 97 ? 5.059 31.75 23 1 94.94 97 PRO A C 1
ATOM 760 O O . PRO A 1 97 ? 4.52 31.438 24.078 1 94.94 97 PRO A O 1
ATOM 763 N N . ALA A 1 98 ? 4.41 32.125 22.031 1 93.94 98 ALA A N 1
ATOM 764 C CA . ALA A 1 98 ? 2.98 32.406 22.141 1 93.94 98 ALA A CA 1
ATOM 765 C C . ALA A 1 98 ? 2.158 31.125 22.016 1 93.94 98 ALA A C 1
ATOM 767 O O . ALA A 1 98 ? 0.98 31.094 22.375 1 93.94 98 ALA A O 1
ATOM 768 N N . ILE A 1 99 ? 2.766 30.078 21.484 1 94.38 99 ILE A N 1
ATOM 769 C CA . ILE A 1 99 ? 1.969 28.891 21.234 1 94.38 99 ILE A CA 1
ATOM 770 C C . ILE A 1 99 ? 2.152 27.891 22.375 1 94.38 99 ILE A C 1
ATOM 772 O O . ILE A 1 99 ? 3.133 27.969 23.125 1 94.38 99 ILE A O 1
ATOM 776 N N . ARG A 1 100 ? 1.165 27.016 22.531 1 96 100 ARG A N 1
ATOM 777 C CA . ARG A 1 100 ? 1.225 25.938 23.516 1 96 100 ARG A CA 1
ATOM 778 C C . ARG A 1 100 ? 1.66 24.641 22.844 1 96 100 ARG A C 1
ATOM 780 O O . ARG A 1 100 ? 1.253 24.328 21.719 1 96 100 ARG A O 1
ATOM 787 N N . ILE A 1 101 ? 2.531 23.906 23.516 1 97.44 101 ILE A N 1
ATOM 788 C CA . ILE A 1 101 ? 3.027 22.641 22.984 1 97.44 101 ILE A CA 1
ATOM 789 C C . ILE A 1 101 ? 2.873 21.547 24.031 1 97.44 101 ILE A C 1
ATOM 791 O O . ILE A 1 101 ? 3.273 21.719 25.188 1 97.44 101 ILE A O 1
ATOM 795 N N . GLN A 1 102 ? 2.256 20.484 23.672 1 97.25 102 GLN A N 1
ATOM 796 C CA . GLN A 1 102 ? 2.127 19.297 24.5 1 97.25 102 GLN A CA 1
ATOM 797 C C . GLN A 1 102 ? 2.805 18.094 23.844 1 97.25 102 GLN A C 1
ATOM 799 O O . GLN A 1 102 ? 2.979 18.062 22.625 1 97.25 102 GLN A O 1
ATOM 804 N N . THR A 1 103 ? 3.232 17.188 24.703 1 97.88 103 THR A N 1
ATOM 805 C CA . THR A 1 103 ? 3.828 15.953 24.203 1 97.88 103 THR A CA 1
ATOM 806 C C . THR A 1 103 ? 2.986 14.742 24.609 1 97.88 103 THR A C 1
ATOM 808 O O . THR A 1 103 ? 2.398 14.727 25.703 1 97.88 103 THR A O 1
ATOM 811 N N . VAL A 1 104 ? 2.842 13.812 23.75 1 97.88 104 VAL A N 1
ATOM 812 C CA . VAL A 1 104 ? 2.148 12.555 24.016 1 97.88 104 VAL A CA 1
ATOM 813 C C . VAL A 1 104 ? 3.035 11.375 23.609 1 97.88 104 VAL A C 1
ATOM 815 O O . VAL A 1 104 ? 3.51 11.312 22.484 1 97.88 104 VAL A O 1
ATOM 818 N N . ILE A 1 105 ? 3.219 10.477 24.531 1 97.38 105 ILE A N 1
ATOM 819 C CA . ILE A 1 105 ? 4.051 9.312 24.25 1 97.38 105 ILE A CA 1
ATOM 820 C C . ILE A 1 105 ? 3.236 8.266 23.5 1 97.38 105 ILE A C 1
ATOM 822 O O . ILE A 1 105 ? 2.146 7.883 23.938 1 97.38 105 ILE A O 1
ATOM 826 N N . SER A 1 106 ? 3.744 7.863 22.406 1 97.19 106 SER A N 1
ATOM 827 C CA . SER A 1 106 ? 3.166 6.781 21.625 1 97.19 106 SER A CA 1
ATOM 828 C C . SER A 1 106 ? 4.223 6.098 20.766 1 97.19 106 SER A C 1
ATOM 830 O O . SER A 1 106 ? 4.855 6.738 19.922 1 97.19 106 SER A O 1
ATOM 832 N N . ASP A 1 107 ? 4.445 4.859 21.031 1 96.56 107 ASP A N 1
ATOM 833 C CA . ASP A 1 107 ? 5.324 4.059 20.188 1 96.56 107 ASP A CA 1
ATOM 834 C C . ASP A 1 107 ? 4.578 3.531 18.969 1 96.56 107 ASP A C 1
ATOM 836 O O . ASP A 1 107 ? 3.598 2.797 19.094 1 96.56 107 ASP A O 1
ATOM 840 N N . ALA A 1 108 ? 5.082 3.875 17.812 1 95.62 108 ALA A N 1
ATOM 841 C CA . ALA A 1 108 ? 4.395 3.512 16.578 1 95.62 108 ALA A CA 1
ATOM 842 C C . ALA A 1 108 ? 4.418 2.002 16.359 1 95.62 108 ALA A C 1
ATOM 844 O O . ALA A 1 108 ? 3.65 1.474 15.555 1 95.62 108 ALA A O 1
ATOM 845 N N . LYS A 1 109 ? 5.258 1.274 17.062 1 94.94 109 LYS A N 1
ATOM 846 C CA . LYS A 1 109 ? 5.285 -0.182 16.969 1 94.94 109 LYS A CA 1
ATOM 847 C C . LYS A 1 109 ? 4.156 -0.809 17.781 1 94.94 109 LYS A C 1
ATOM 849 O O . LYS A 1 109 ? 3.838 -1.986 17.609 1 94.94 109 LYS A O 1
ATOM 854 N N . ASP A 1 110 ? 3.691 -0.044 18.734 1 95.81 110 ASP A N 1
ATOM 855 C CA . ASP A 1 110 ? 2.594 -0.525 19.562 1 95.81 110 ASP A CA 1
ATOM 856 C C . ASP A 1 110 ? 1.243 -0.23 18.922 1 95.81 110 ASP A C 1
ATOM 858 O O . ASP A 1 110 ? 0.745 0.895 18.984 1 95.81 110 ASP A O 1
ATOM 862 N N . THR A 1 111 ? 0.613 -1.246 18.391 1 95.06 111 THR A N 1
ATOM 863 C CA . THR A 1 111 ? -0.651 -1.032 17.688 1 95.06 111 THR A CA 1
ATOM 864 C C . THR A 1 111 ? -1.818 -1.574 18.516 1 95.06 111 THR A C 1
ATOM 866 O O . THR A 1 111 ? -2.85 -1.958 17.953 1 95.06 111 THR A O 1
ATOM 869 N N . THR A 1 112 ? -1.611 -1.591 19.781 1 95.25 112 THR A N 1
ATOM 870 C CA . THR A 1 112 ? -2.689 -1.994 20.672 1 95.25 112 THR A CA 1
ATOM 871 C C . THR A 1 112 ? -3.727 -0.883 20.812 1 95.25 112 THR A C 1
ATOM 873 O O . THR A 1 112 ? -3.393 0.301 20.719 1 95.25 112 THR A O 1
ATOM 876 N N . PRO A 1 113 ? -4.961 -1.265 21.047 1 94.94 113 PRO A N 1
ATOM 877 C CA . PRO A 1 113 ? -6.02 -0.258 21.172 1 94.94 113 PRO A CA 1
ATOM 878 C C . PRO A 1 113 ? -5.738 0.746 22.297 1 94.94 113 PRO A C 1
ATOM 880 O O . PRO A 1 113 ? -6.109 1.918 22.172 1 94.94 113 PRO A O 1
ATOM 883 N N . GLU A 1 114 ? -5.121 0.32 23.297 1 96.19 114 GLU A N 1
ATOM 884 C CA . GLU A 1 114 ? -4.828 1.185 24.438 1 96.19 114 GLU A CA 1
ATOM 885 C C . GLU A 1 114 ? -3.92 2.342 24.031 1 96.19 114 GLU A C 1
ATOM 887 O O . GLU A 1 114 ? -4.082 3.463 24.531 1 96.19 114 GLU A O 1
ATOM 892 N N . ASN A 1 115 ? -2.994 2.09 23.219 1 97.31 115 ASN A N 1
ATOM 893 C CA . ASN A 1 115 ? -2.092 3.135 22.75 1 97.31 115 ASN A CA 1
ATOM 894 C C . ASN A 1 115 ? -2.848 4.246 22.031 1 97.31 115 ASN A C 1
ATOM 896 O O . ASN A 1 115 ? -2.646 5.426 22.312 1 97.31 115 ASN A O 1
ATOM 900 N N . PHE A 1 116 ? -3.789 3.871 21.188 1 97.44 116 PHE A N 1
ATOM 901 C CA . PHE A 1 116 ? -4.52 4.836 20.375 1 97.44 116 PHE A CA 1
ATOM 902 C C . PHE A 1 116 ? -5.555 5.574 21.219 1 97.44 116 PHE A C 1
ATOM 904 O O . PHE A 1 116 ? -5.785 6.77 21.016 1 97.44 116 PHE A O 1
ATOM 911 N N . SER A 1 117 ? -6.148 4.859 22.141 1 96.56 117 SER A N 1
ATOM 912 C CA . SER A 1 117 ? -7.098 5.508 23.047 1 96.56 117 SER A CA 1
ATOM 913 C C . SER A 1 117 ? -6.418 6.574 23.891 1 96.56 117 SER A C 1
ATOM 915 O O . SER A 1 117 ? -6.969 7.656 24.094 1 96.56 117 SER A O 1
ATOM 917 N N . ARG A 1 118 ? -5.266 6.25 24.344 1 96.69 118 ARG A N 1
ATOM 918 C CA . ARG A 1 118 ? -4.504 7.203 25.141 1 96.69 118 ARG A CA 1
ATOM 919 C C . ARG A 1 118 ? -4.156 8.445 24.328 1 96.69 118 ARG A C 1
ATOM 921 O O . ARG A 1 118 ? -4.309 9.57 24.812 1 96.69 118 ARG A O 1
ATOM 928 N N . VAL A 1 119 ? -3.727 8.281 23.141 1 97.69 119 VAL A N 1
ATOM 929 C CA . VAL A 1 119 ? -3.359 9.406 22.281 1 97.69 119 VAL A CA 1
ATOM 930 C C . VAL A 1 119 ? -4.594 10.25 21.969 1 97.69 119 VAL A C 1
ATOM 932 O O . VAL A 1 119 ? -4.562 11.477 22.094 1 97.69 119 VAL A O 1
ATOM 935 N N . ALA A 1 120 ? -5.645 9.57 21.641 1 97.38 120 ALA A N 1
ATOM 936 C CA . ALA A 1 120 ? -6.883 10.266 21.297 1 97.38 120 ALA A CA 1
ATOM 937 C C . ALA A 1 120 ? -7.402 11.07 22.484 1 97.38 120 ALA A C 1
ATOM 939 O O . ALA A 1 120 ? -7.867 12.203 22.312 1 97.38 120 ALA A O 1
ATOM 940 N N . GLU A 1 121 ? -7.324 10.477 23.609 1 97.06 121 GLU A N 1
ATOM 941 C CA . GLU A 1 121 ? -7.781 11.164 24.828 1 97.06 121 GLU A CA 1
ATOM 942 C C . GLU A 1 121 ? -6.949 12.414 25.094 1 97.06 121 GLU A C 1
ATOM 944 O O . GLU A 1 121 ? -7.492 13.469 25.406 1 97.06 121 GLU A O 1
ATOM 949 N N . ALA A 1 122 ? -5.688 12.289 24.953 1 97 122 ALA A N 1
ATOM 950 C CA . ALA A 1 122 ? -4.801 13.43 25.141 1 97 122 ALA A CA 1
ATOM 951 C C . ALA A 1 122 ? -5.082 14.523 24.125 1 97 122 ALA A C 1
ATOM 953 O O . ALA A 1 122 ? -5.102 15.711 24.469 1 97 122 ALA A O 1
ATOM 954 N N . VAL A 1 123 ? -5.348 14.148 22.906 1 96.62 123 VAL A N 1
ATOM 955 C CA . VAL A 1 123 ? -5.629 15.078 21.812 1 96.62 123 VAL A CA 1
ATOM 956 C C . VAL A 1 123 ? -6.957 15.781 22.078 1 96.62 123 VAL A C 1
ATOM 958 O O . VAL A 1 123 ? -7.055 17.016 21.953 1 96.62 123 VAL A O 1
ATOM 961 N N . ALA A 1 124 ? -7.867 15.031 22.5 1 94.94 124 ALA A N 1
ATOM 962 C CA . ALA A 1 124 ? -9.195 15.586 22.75 1 94.94 124 ALA A CA 1
ATOM 963 C C . ALA A 1 124 ? -9.156 16.578 23.922 1 94.94 124 ALA A C 1
ATOM 965 O O . ALA A 1 124 ? -9.891 17.578 23.906 1 94.94 124 ALA A O 1
ATOM 966 N N . ALA A 1 125 ? -8.32 16.312 24.844 1 95 125 ALA A N 1
ATOM 967 C CA . ALA A 1 125 ? -8.25 17.125 26.047 1 95 125 ALA A CA 1
ATOM 968 C C . ALA A 1 125 ? -7.555 18.469 25.781 1 95 125 ALA A C 1
ATOM 970 O O . ALA A 1 125 ? -7.684 19.406 26.562 1 95 125 ALA A O 1
ATOM 971 N N . ALA A 1 126 ? -6.781 18.578 24.719 1 91.69 126 ALA A N 1
ATOM 972 C CA . ALA A 1 126 ? -5.969 19.766 24.438 1 91.69 126 ALA A CA 1
ATOM 973 C C . ALA A 1 126 ? -6.84 20.938 23.984 1 91.69 126 ALA A C 1
ATOM 975 O O . ALA A 1 126 ? -6.453 22.094 24.141 1 91.69 126 ALA A O 1
ATOM 976 N N . GLY A 1 127 ? -8.031 20.609 23.438 1 86.88 127 GLY A N 1
ATOM 977 C CA . GLY A 1 127 ? -8.906 21.641 22.891 1 86.88 127 GLY A CA 1
ATOM 978 C C . GLY A 1 127 ? -9.266 21.391 21.438 1 86.88 127 GLY A C 1
ATOM 979 O O . GLY A 1 127 ? -9.539 20.25 21.047 1 86.88 127 GLY A O 1
ATOM 980 N N . THR A 1 128 ? -9.289 22.578 20.766 1 90.62 128 THR A N 1
ATOM 981 C CA . THR A 1 128 ? -9.664 22.484 19.375 1 90.62 128 THR A CA 1
ATOM 982 C C . THR A 1 128 ? -8.492 21.969 18.531 1 90.62 128 THR A C 1
ATOM 984 O O . THR A 1 128 ? -7.465 22.641 18.422 1 90.62 128 THR A O 1
ATOM 987 N N . VAL A 1 129 ? -8.664 20.812 17.984 1 94.44 129 VAL A N 1
ATOM 988 C CA . VAL A 1 129 ? -7.652 20.203 17.125 1 94.44 129 VAL A CA 1
ATOM 989 C C . VAL A 1 129 ? -8.133 20.234 15.672 1 94.44 129 VAL A C 1
ATOM 991 O O . VAL A 1 129 ? -9.219 19.734 15.359 1 94.44 129 VAL A O 1
ATOM 994 N N . SER A 1 130 ? -7.262 20.797 14.82 1 95.25 130 SER A N 1
ATOM 995 C CA . SER A 1 130 ? -7.758 20.969 13.453 1 95.25 130 SER A CA 1
ATOM 996 C C . SER A 1 130 ? -6.832 20.312 12.445 1 95.25 130 SER A C 1
ATOM 998 O O . SER A 1 130 ? -7.199 20.125 11.281 1 95.25 130 SER A O 1
ATOM 1000 N N . ILE A 1 131 ? -5.617 19.906 12.867 1 96.56 131 ILE A N 1
ATOM 1001 C CA . ILE A 1 131 ? -4.684 19.328 11.906 1 96.56 131 ILE A CA 1
ATOM 1002 C C . ILE A 1 131 ? -4.051 18.062 12.484 1 96.56 131 ILE A C 1
ATOM 1004 O O . ILE A 1 131 ? -3.641 18.047 13.648 1 96.56 131 ILE A O 1
ATOM 1008 N N . LEU A 1 132 ? -4.074 17.031 11.766 1 97.75 132 LEU A N 1
ATOM 1009 C CA . LEU A 1 132 ? -3.312 15.812 12.039 1 97.75 132 LEU A CA 1
ATOM 1010 C C . LEU A 1 132 ? -2.258 15.578 10.969 1 97.75 132 LEU A C 1
ATOM 1012 O O . LEU A 1 132 ? -2.59 15.398 9.789 1 97.75 132 LEU A O 1
ATOM 1016 N N . VAL A 1 133 ? -1.012 15.656 11.359 1 97.56 133 VAL A N 1
ATOM 1017 C CA . VAL A 1 133 ? 0.096 15.344 10.461 1 97.56 133 VAL A CA 1
ATOM 1018 C C . VAL A 1 133 ? 0.644 13.953 10.781 1 97.56 133 VAL A C 1
ATOM 1020 O O . VAL A 1 133 ? 1.34 13.766 11.789 1 97.56 133 VAL A O 1
ATOM 1023 N N . ASN A 1 134 ? 0.308 13.031 9.945 1 96.94 134 ASN A N 1
ATOM 1024 C CA . ASN A 1 134 ? 0.908 11.711 10.023 1 96.94 134 ASN A CA 1
ATOM 1025 C C . ASN A 1 134 ? 2.285 11.672 9.367 1 96.94 134 ASN A C 1
ATOM 1027 O O . ASN A 1 134 ? 2.4 11.406 8.164 1 96.94 134 ASN A O 1
ATOM 1031 N N . ASN A 1 135 ? 3.254 11.828 10.18 1 94 135 ASN A N 1
ATOM 1032 C CA . ASN A 1 135 ? 4.613 11.953 9.656 1 94 135 ASN A CA 1
ATOM 1033 C C . ASN A 1 135 ? 5.48 10.766 10.07 1 94 135 ASN A C 1
ATOM 1035 O O . ASN A 1 135 ? 6.512 10.5 9.453 1 94 135 ASN A O 1
ATOM 1039 N N . VAL A 1 136 ? 5.086 10.062 11.109 1 91.88 136 VAL A N 1
ATOM 1040 C CA . VAL A 1 136 ? 5.898 8.961 11.617 1 91.88 136 VAL A CA 1
ATOM 1041 C C . VAL A 1 136 ? 6.039 7.883 10.547 1 91.88 136 VAL A C 1
ATOM 1043 O O . VAL A 1 136 ? 5.078 7.574 9.844 1 91.88 136 VAL A O 1
ATOM 1046 N N . GLY A 1 137 ? 7.164 7.379 10.359 1 89.69 137 GLY A N 1
ATOM 1047 C CA . GLY A 1 137 ? 7.441 6.305 9.422 1 89.69 137 GLY A CA 1
ATOM 1048 C C . GLY A 1 137 ? 8.766 5.613 9.68 1 89.69 137 GLY A C 1
ATOM 1049 O O . GLY A 1 137 ? 9.648 6.176 10.336 1 89.69 137 GLY A O 1
ATOM 1050 N N . ALA A 1 138 ? 8.844 4.414 9.242 1 89.19 138 ALA A N 1
ATOM 1051 C CA . ALA A 1 138 ? 10.07 3.631 9.359 1 89.19 138 ALA A CA 1
ATOM 1052 C C . ALA A 1 138 ? 10.547 3.152 7.988 1 89.19 138 ALA A C 1
ATOM 1054 O O . ALA A 1 138 ? 9.742 2.773 7.141 1 89.19 138 ALA A O 1
ATOM 1055 N N . MET A 1 139 ? 11.789 3.307 7.785 1 87 139 MET A N 1
ATOM 1056 C CA . MET A 1 139 ? 12.453 2.766 6.602 1 87 139 MET A CA 1
ATOM 1057 C C . MET A 1 139 ? 13.469 1.698 6.988 1 87 139 MET A C 1
ATOM 1059 O O . MET A 1 139 ? 13.773 1.524 8.172 1 87 139 MET A O 1
ATOM 1063 N N . ASN A 1 140 ? 13.977 1.029 5.953 1 87.75 140 ASN A N 1
ATOM 1064 C CA . ASN A 1 140 ? 15.039 0.061 6.199 1 87.75 140 ASN A CA 1
ATOM 1065 C C . ASN A 1 140 ? 16.266 0.72 6.828 1 87.75 140 ASN A C 1
ATOM 1067 O O . ASN A 1 140 ? 16.625 1.838 6.461 1 87.75 140 ASN A O 1
ATOM 1071 N N . LYS A 1 141 ? 16.828 -0.028 7.75 1 85.5 141 LYS A N 1
ATOM 1072 C CA . LYS A 1 141 ? 18.094 0.452 8.297 1 85.5 141 LYS A CA 1
ATOM 1073 C C . LYS A 1 141 ? 19.156 0.536 7.207 1 85.5 141 LYS A C 1
ATOM 1075 O O . LYS A 1 141 ? 19.891 1.525 7.121 1 85.5 141 LYS A O 1
ATOM 1080 N N . LEU A 1 142 ? 19.203 -0.519 6.395 1 85.94 142 LEU A N 1
ATOM 1081 C CA . LEU A 1 142 ? 20.078 -0.597 5.23 1 85.94 142 LEU A CA 1
ATOM 1082 C C . LEU A 1 142 ? 19.281 -0.923 3.973 1 85.94 142 LEU A C 1
ATOM 1084 O O . LEU A 1 142 ? 18.312 -1.689 4.023 1 85.94 142 LEU A O 1
ATOM 1088 N N . TYR A 1 143 ? 19.719 -0.189 2.994 1 87.94 143 TYR A N 1
ATOM 1089 C CA . TYR A 1 143 ? 19.156 -0.624 1.721 1 87.94 143 TYR A CA 1
ATOM 1090 C C . TYR A 1 143 ? 19.484 -2.088 1.449 1 87.94 143 TYR A C 1
ATOM 1092 O O . TYR A 1 143 ? 20.609 -2.531 1.689 1 87.94 143 TYR A O 1
ATOM 1100 N N . GLY A 1 144 ? 18.547 -2.834 1.084 1 91.31 144 GLY A N 1
ATOM 1101 C CA . GLY A 1 144 ? 18.703 -4.246 0.77 1 91.31 144 GLY A CA 1
ATOM 1102 C C . GLY A 1 144 ? 17.484 -4.84 0.085 1 91.31 144 GLY A C 1
ATOM 1103 O O . GLY A 1 144 ? 16.391 -4.285 0.167 1 91.31 144 GLY A O 1
ATOM 1104 N N . THR A 1 145 ? 17.766 -5.93 -0.606 1 94.12 145 THR A N 1
ATOM 1105 C CA . THR A 1 145 ? 16.672 -6.629 -1.271 1 94.12 145 THR A CA 1
ATOM 1106 C C . THR A 1 145 ? 15.727 -7.238 -0.247 1 94.12 145 THR A C 1
ATOM 1108 O O . THR A 1 145 ? 16.016 -7.246 0.951 1 94.12 145 THR A O 1
ATOM 1111 N N . LEU A 1 146 ? 14.555 -7.664 -0.733 1 95.19 146 LEU A N 1
ATOM 1112 C CA . LEU A 1 146 ? 13.602 -8.359 0.122 1 95.19 146 LEU A CA 1
ATOM 1113 C C . LEU A 1 146 ? 14.266 -9.523 0.844 1 95.19 146 LEU A C 1
ATOM 1115 O O . LEU A 1 146 ? 14.047 -9.734 2.039 1 95.19 146 LEU A O 1
ATOM 1119 N N . GLU A 1 147 ? 15.156 -10.219 0.168 1 93.62 147 GLU A N 1
ATOM 1120 C CA . GLU A 1 147 ? 15.836 -11.398 0.706 1 93.62 147 GLU A CA 1
ATOM 1121 C C . GLU A 1 147 ? 16.844 -11.008 1.782 1 93.62 147 GLU A C 1
ATOM 1123 O O . GLU A 1 147 ? 17.031 -11.742 2.754 1 93.62 147 GLU A O 1
ATOM 1128 N N . GLU A 1 148 ? 17.406 -9.867 1.642 1 93.69 148 GLU A N 1
ATOM 1129 C CA . GLU A 1 148 ? 18.5 -9.445 2.512 1 93.69 148 GLU A CA 1
ATOM 1130 C C . GLU A 1 148 ? 17.969 -8.781 3.783 1 93.69 148 GLU A C 1
ATOM 1132 O O . GLU A 1 148 ? 18.656 -8.742 4.801 1 93.69 148 GLU A O 1
ATOM 1137 N N . THR A 1 149 ? 16.812 -8.273 3.744 1 94.56 149 THR A N 1
ATOM 1138 C CA . THR A 1 149 ? 16.219 -7.566 4.883 1 94.56 149 THR A CA 1
ATOM 1139 C C . THR A 1 149 ? 15.57 -8.547 5.848 1 94.56 149 THR A C 1
ATOM 1141 O O . THR A 1 149 ? 14.891 -9.484 5.426 1 94.56 149 THR A O 1
ATOM 1144 N N . SER A 1 150 ? 15.75 -8.367 7.133 1 95.81 150 SER A N 1
ATOM 1145 C CA . SER A 1 150 ? 15.195 -9.297 8.109 1 95.81 150 SER A CA 1
ATOM 1146 C C . SER A 1 150 ? 13.672 -9.227 8.141 1 95.81 150 SER A C 1
ATOM 1148 O O . SER A 1 150 ? 13.086 -8.172 7.895 1 95.81 150 SER A O 1
ATOM 1150 N N . SER A 1 151 ? 13.055 -10.375 8.469 1 96.44 151 SER A N 1
ATOM 1151 C CA . SER A 1 151 ? 11.594 -10.43 8.562 1 96.44 151 SER A CA 1
ATOM 1152 C C . SER A 1 151 ? 11.07 -9.477 9.633 1 96.44 151 SER A C 1
ATOM 1154 O O . SER A 1 151 ? 10.016 -8.859 9.469 1 96.44 151 SER A O 1
ATOM 1156 N N . GLU A 1 152 ? 11.789 -9.414 10.648 1 95.88 152 GLU A N 1
ATOM 1157 C CA . GLU A 1 152 ? 11.406 -8.523 11.742 1 95.88 152 GLU A CA 1
ATOM 1158 C C . GLU A 1 152 ? 11.367 -7.07 11.289 1 95.88 152 GLU A C 1
ATOM 1160 O O . GLU A 1 152 ? 10.445 -6.332 11.633 1 95.88 152 GLU A O 1
ATOM 1165 N N . GLU A 1 153 ? 12.344 -6.672 10.57 1 95.81 153 GLU A N 1
ATOM 1166 C CA . GLU A 1 153 ? 12.406 -5.309 10.055 1 95.81 153 GLU A CA 1
ATOM 1167 C C . GLU A 1 153 ? 11.273 -5.035 9.07 1 95.81 153 GLU A C 1
ATOM 1169 O O . GLU A 1 153 ? 10.641 -3.977 9.125 1 95.81 153 GLU A O 1
ATOM 1174 N N . LEU A 1 154 ? 11.062 -5.969 8.227 1 97 154 LEU A N 1
ATOM 1175 C CA . LEU A 1 154 ? 9.992 -5.828 7.242 1 97 154 LEU A CA 1
ATOM 1176 C C . LEU A 1 154 ? 8.641 -5.668 7.938 1 97 154 LEU A C 1
ATOM 1178 O O . LEU A 1 154 ? 7.863 -4.773 7.59 1 97 154 LEU A O 1
ATOM 1182 N N . GLU A 1 155 ? 8.406 -6.508 8.883 1 96.88 155 GLU A N 1
ATOM 1183 C CA . GLU A 1 155 ? 7.152 -6.453 9.633 1 96.88 155 GLU A CA 1
ATOM 1184 C C . GLU A 1 155 ? 7.016 -5.137 10.383 1 96.88 155 GLU A C 1
ATOM 1186 O O . GLU A 1 155 ? 5.93 -4.559 10.438 1 96.88 155 GLU A O 1
ATOM 1191 N N . SER A 1 156 ? 8.062 -4.73 10.938 1 96.44 156 SER A N 1
ATOM 1192 C CA . SER A 1 156 ? 8.062 -3.479 11.688 1 96.44 156 SER A CA 1
ATOM 1193 C C . SER A 1 156 ? 7.707 -2.297 10.797 1 96.44 156 SER A C 1
ATOM 1195 O O . SER A 1 156 ? 6.949 -1.411 11.203 1 96.44 156 SER A O 1
ATOM 1197 N N . ILE A 1 157 ? 8.227 -2.275 9.617 1 96.12 157 ILE A N 1
ATOM 1198 C CA . ILE A 1 157 ? 7.953 -1.198 8.664 1 96.12 157 ILE A CA 1
ATOM 1199 C C . ILE A 1 157 ? 6.465 -1.165 8.336 1 96.12 157 ILE A C 1
ATOM 1201 O O . ILE A 1 157 ? 5.84 -0.1 8.352 1 96.12 157 ILE A O 1
ATOM 1205 N N . ILE A 1 158 ? 5.887 -2.305 8.086 1 97.56 158 ILE A N 1
ATOM 1206 C CA . ILE A 1 158 ? 4.469 -2.385 7.758 1 97.56 158 ILE A CA 1
ATOM 1207 C C . ILE A 1 158 ? 3.635 -1.935 8.953 1 97.56 158 ILE A C 1
ATOM 1209 O O . ILE A 1 158 ? 2.674 -1.176 8.805 1 97.56 158 ILE A O 1
ATOM 1213 N N . ARG A 1 159 ? 4.016 -2.395 10.102 1 97.25 159 ARG A N 1
ATOM 1214 C CA . ARG A 1 159 ? 3.293 -2.07 11.32 1 97.25 159 ARG A CA 1
ATOM 1215 C C . ARG A 1 159 ? 3.311 -0.57 11.586 1 97.25 159 ARG A C 1
ATOM 1217 O O . ARG A 1 159 ? 2.266 0.032 11.852 1 97.25 159 ARG A O 1
ATOM 1224 N N . ILE A 1 160 ? 4.398 0.03 11.461 1 96.88 160 ILE A N 1
ATOM 1225 C CA . ILE A 1 160 ? 4.578 1.442 11.781 1 96.88 160 ILE A CA 1
ATOM 1226 C C . ILE A 1 160 ? 3.93 2.301 10.695 1 96.88 160 ILE A C 1
ATOM 1228 O O . ILE A 1 160 ? 3.125 3.188 10.992 1 96.88 160 ILE A O 1
ATOM 1232 N N . ASN A 1 161 ? 4.273 2.023 9.469 1 96.19 161 ASN A N 1
ATOM 1233 C CA . ASN A 1 161 ? 3.875 2.904 8.375 1 96.19 161 ASN A CA 1
ATOM 1234 C C . ASN A 1 161 ? 2.406 2.711 8.008 1 96.19 161 ASN A C 1
ATOM 1236 O O . ASN A 1 161 ? 1.71 3.678 7.688 1 96.19 161 ASN A O 1
ATOM 1240 N N . CYS A 1 162 ? 1.954 1.463 8.055 1 97.31 162 CYS A N 1
ATOM 1241 C CA . CYS A 1 162 ? 0.607 1.191 7.562 1 97.31 162 CYS A CA 1
ATOM 1242 C C . CYS A 1 162 ? -0.378 1.065 8.719 1 97.31 162 CYS A C 1
ATOM 1244 O O . CYS A 1 162 ? -1.348 1.821 8.797 1 97.31 162 CYS A O 1
ATOM 1246 N N . THR A 1 163 ? -0.117 0.1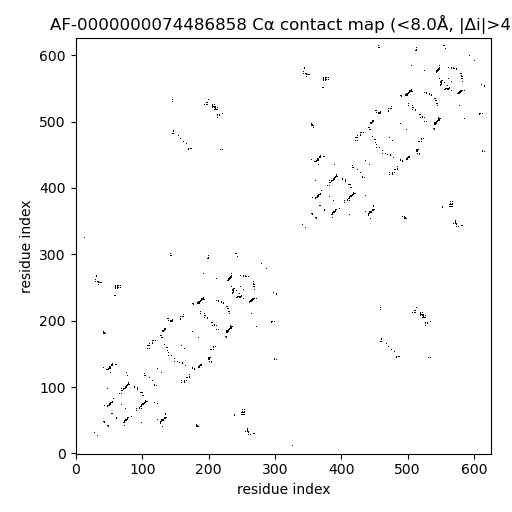58 9.648 1 98.19 163 THR A N 1
ATOM 1247 C CA . THR A 1 163 ? -1.071 -0.151 10.703 1 98.19 163 THR A CA 1
ATOM 1248 C C . THR A 1 163 ? -1.229 1.033 11.656 1 98.19 163 THR A C 1
ATOM 1250 O O . THR A 1 163 ? -2.346 1.479 11.914 1 98.19 163 THR A O 1
ATOM 1253 N N . TYR A 1 164 ? -0.153 1.558 12.148 1 98.12 164 TYR A N 1
ATOM 1254 C CA . TYR A 1 164 ? -0.188 2.643 13.125 1 98.12 164 TYR A CA 1
ATOM 1255 C C . TYR A 1 164 ? -0.866 3.877 12.539 1 98.12 164 TYR A C 1
ATOM 1257 O O . TYR A 1 164 ? -1.763 4.453 13.164 1 98.12 164 TYR A O 1
ATOM 1265 N N . THR A 1 165 ? -0.444 4.266 11.352 1 97.31 165 THR A N 1
ATOM 1266 C CA . THR A 1 165 ? -1.006 5.445 10.711 1 97.31 165 THR A CA 1
ATOM 1267 C C . THR A 1 165 ? -2.514 5.297 10.523 1 97.31 165 THR A C 1
ATOM 1269 O O . THR A 1 165 ? -3.273 6.227 10.805 1 97.31 165 THR A O 1
ATOM 1272 N N . THR A 1 166 ? -2.93 4.145 10.055 1 98.12 166 THR A N 1
ATOM 1273 C CA . THR A 1 166 ? -4.34 3.869 9.812 1 98.12 166 THR A CA 1
ATOM 1274 C C . THR A 1 166 ? -5.145 3.992 11.109 1 98.12 166 THR A C 1
ATOM 1276 O O . THR A 1 166 ? -6.148 4.707 11.156 1 98.12 166 THR A O 1
ATOM 1279 N N . LEU A 1 167 ? -4.68 3.328 12.133 1 98.31 167 LEU A N 1
ATOM 1280 C CA . LEU A 1 167 ? -5.445 3.246 13.375 1 98.31 167 LEU A CA 1
ATOM 1281 C C . LEU A 1 167 ? -5.41 4.574 14.125 1 98.31 167 LEU A C 1
ATOM 1283 O O . LEU A 1 167 ? -6.383 4.945 14.781 1 98.31 167 LEU A O 1
ATOM 1287 N N . LEU A 1 168 ? -4.301 5.258 14.062 1 98.12 168 LEU A N 1
ATOM 1288 C CA . LEU A 1 168 ? -4.23 6.574 14.688 1 98.12 168 LEU A CA 1
ATOM 1289 C C . LEU A 1 168 ? -5.191 7.547 14.008 1 98.12 168 LEU A C 1
ATOM 1291 O O . LEU A 1 168 ? -5.91 8.289 14.68 1 98.12 168 LEU A O 1
ATOM 1295 N N . THR A 1 169 ? -5.16 7.566 12.688 1 98.19 169 THR A N 1
ATOM 1296 C CA . THR A 1 169 ? -6.066 8.414 11.93 1 98.19 169 THR A CA 1
ATOM 1297 C C . THR A 1 169 ? -7.52 8.141 12.32 1 98.19 169 THR A C 1
ATOM 1299 O O . THR A 1 169 ? -8.289 9.07 12.555 1 98.19 169 THR A O 1
ATOM 1302 N N . LYS A 1 170 ? -7.836 6.863 12.375 1 97.69 170 LYS A N 1
ATOM 1303 C CA . LYS A 1 170 ? -9.188 6.473 12.766 1 97.69 170 LYS A CA 1
ATOM 1304 C C . LYS A 1 170 ? -9.547 7.027 14.141 1 97.69 170 LYS A C 1
ATOM 1306 O O . LYS A 1 170 ? -10.664 7.508 14.352 1 97.69 170 LYS A O 1
ATOM 1311 N N . SER A 1 171 ? -8.641 6.965 15.062 1 97.62 171 SER A N 1
ATOM 1312 C CA . SER A 1 171 ? -8.891 7.344 16.453 1 97.62 171 SER A CA 1
ATOM 1313 C C . SER A 1 171 ? -9.039 8.852 16.594 1 97.62 171 SER A C 1
ATOM 1315 O O . SER A 1 171 ? -9.773 9.328 17.469 1 97.62 171 SER A O 1
ATOM 1317 N N . ILE A 1 172 ? -8.383 9.648 15.727 1 97.69 172 ILE A N 1
ATOM 1318 C CA . ILE A 1 172 ? -8.336 11.094 15.875 1 97.69 172 ILE A CA 1
ATOM 1319 C C . ILE A 1 172 ? -9.414 11.734 14.992 1 97.69 172 ILE A C 1
ATOM 1321 O O . ILE A 1 172 ? -9.836 12.859 15.242 1 97.69 172 ILE A O 1
ATOM 1325 N N . LEU A 1 173 ? -9.867 11.023 14 1 97.12 173 LEU A N 1
ATOM 1326 C CA . LEU A 1 173 ? -10.781 11.547 12.992 1 97.12 173 LEU A CA 1
ATOM 1327 C C . LEU A 1 173 ? -12.031 12.125 13.641 1 97.12 173 LEU A C 1
ATOM 1329 O O . LEU A 1 173 ? -12.445 13.242 13.312 1 97.12 173 LEU A O 1
ATOM 1333 N N . PRO A 1 174 ? -12.625 11.422 14.633 1 95.88 174 PRO A N 1
ATOM 1334 C CA . PRO A 1 174 ? -13.82 11.992 15.258 1 95.88 174 PRO A CA 1
ATOM 1335 C C . PRO A 1 174 ? -13.547 13.336 15.938 1 95.88 174 PRO A C 1
ATOM 1337 O O . PRO A 1 174 ? -14.43 14.188 16 1 95.88 174 PRO A O 1
ATOM 1340 N N . ILE A 1 175 ? -12.375 13.539 16.406 1 95.5 175 ILE A N 1
ATOM 1341 C CA . ILE A 1 175 ? -11.992 14.781 17.078 1 95.5 175 ILE A CA 1
ATOM 1342 C C . ILE A 1 175 ? -11.891 15.906 16.047 1 95.5 175 ILE A C 1
ATOM 1344 O O . ILE A 1 175 ? -12.336 17.031 16.297 1 95.5 175 ILE A O 1
ATOM 1348 N N . LEU A 1 176 ? -11.336 15.586 14.875 1 95.5 176 LEU A N 1
ATOM 1349 C CA . LEU A 1 176 ? -11.211 16.562 13.789 1 95.5 176 LEU A CA 1
ATOM 1350 C C . LEU A 1 176 ? -12.578 16.984 13.281 1 95.5 176 LEU A C 1
ATOM 1352 O O . LEU A 1 176 ? -12.789 18.156 12.953 1 95.5 176 LEU A O 1
ATOM 1356 N N . LYS A 1 177 ? -13.469 16.078 13.305 1 93.75 177 LYS A N 1
ATOM 1357 C CA . LYS A 1 177 ? -14.805 16.328 12.766 1 93.75 177 LYS A CA 1
ATOM 1358 C C . LYS A 1 177 ? -15.617 17.219 13.703 1 93.75 177 LYS A C 1
ATOM 1360 O O . LYS A 1 177 ? -16.625 17.797 13.297 1 93.75 177 LYS A O 1
ATOM 1365 N N . LYS A 1 178 ? -15.227 17.25 14.883 1 89.75 178 LYS A N 1
ATOM 1366 C CA . LYS A 1 178 ? -15.969 18.031 15.867 1 89.75 178 LYS A CA 1
ATOM 1367 C C . LYS A 1 178 ? -15.828 19.531 15.609 1 89.75 178 LYS A C 1
ATOM 1369 O O . LYS A 1 178 ? -16.625 20.328 16.094 1 89.75 178 LYS A O 1
ATOM 1374 N N . ASN A 1 179 ? -14.812 19.875 14.867 1 81.5 179 ASN A N 1
ATOM 1375 C CA . ASN A 1 179 ? -14.594 21.281 14.562 1 81.5 179 ASN A CA 1
ATOM 1376 C C . ASN A 1 179 ? -15.625 21.797 13.562 1 81.5 179 ASN A C 1
ATOM 1378 O O . ASN A 1 179 ? -15.367 21.844 12.359 1 81.5 179 ASN A O 1
ATOM 1382 N N . ARG A 1 180 ? -16.766 22.188 13.93 1 69.25 180 ARG A N 1
ATOM 1383 C CA . ARG A 1 180 ? -17.875 22.516 13.055 1 69.25 180 ARG A CA 1
ATOM 1384 C C . ARG A 1 180 ? -17.703 23.891 12.438 1 69.25 180 ARG A C 1
ATOM 1386 O O . ARG A 1 180 ? -18.219 24.172 11.352 1 69.25 180 ARG A O 1
ATOM 1393 N N . SER A 1 181 ? -16.969 24.656 13.055 1 68.88 181 SER A N 1
ATOM 1394 C CA . SER A 1 181 ? -16.891 26.031 12.594 1 68.88 181 SER A CA 1
ATOM 1395 C C . SER A 1 181 ? -15.656 26.25 11.719 1 68.88 181 SER A C 1
ATOM 1397 O O . SER A 1 181 ? -15.516 27.297 11.078 1 68.88 181 SER A O 1
ATOM 1399 N N . SER A 1 182 ? -14.75 25.297 11.773 1 81.81 182 SER A N 1
ATOM 1400 C CA . SER A 1 182 ? -13.531 25.359 10.969 1 81.81 182 SER A CA 1
ATOM 1401 C C . SER A 1 182 ? -13.266 24.031 10.281 1 81.81 182 SER A C 1
ATOM 1403 O O . SER A 1 182 ? -13.867 23 10.633 1 81.81 182 SER A O 1
ATOM 1405 N N . ARG A 1 183 ? -12.5 24.156 9.234 1 91 183 ARG A N 1
ATOM 1406 C CA . ARG A 1 183 ? -12.094 22.938 8.555 1 91 183 ARG A CA 1
ATOM 1407 C C . ARG A 1 183 ? -10.938 22.266 9.281 1 91 183 ARG A C 1
ATOM 1409 O O . ARG A 1 183 ? -10.25 22.891 10.086 1 91 183 ARG A O 1
ATOM 1416 N N . SER A 1 184 ? -10.867 21.031 9.094 1 95.38 184 SER A N 1
ATOM 1417 C CA . SER A 1 184 ? -9.758 20.25 9.617 1 95.38 184 SER A CA 1
ATOM 1418 C C . SER A 1 184 ? -8.961 19.594 8.492 1 95.38 184 SER A C 1
ATOM 1420 O O . SER A 1 184 ? -9.406 19.562 7.348 1 95.38 184 SER A O 1
ATOM 1422 N N . LEU A 1 185 ? -7.699 19.203 8.875 1 96 185 LEU A N 1
ATOM 1423 C CA . LEU A 1 185 ? -6.805 18.656 7.859 1 96 185 LEU A CA 1
ATOM 1424 C C . LEU A 1 185 ? -6.129 17.375 8.367 1 96 185 LEU A C 1
ATOM 1426 O O . LEU A 1 185 ? -5.66 17.344 9.508 1 96 185 LEU A O 1
ATOM 1430 N N . ILE A 1 186 ? -6.227 16.406 7.57 1 97.12 186 ILE A N 1
ATOM 1431 C CA . ILE A 1 186 ? -5.332 15.266 7.723 1 97.12 186 ILE A CA 1
ATOM 1432 C C . ILE A 1 186 ? -4.238 15.32 6.656 1 97.12 186 ILE A C 1
ATOM 1434 O O . ILE A 1 186 ? -4.527 15.305 5.457 1 97.12 186 ILE A O 1
ATOM 1438 N N . LEU A 1 187 ? -3.002 15.469 7.07 1 96.12 187 LEU A N 1
ATOM 1439 C CA . LEU A 1 187 ? -1.843 15.445 6.184 1 96.12 187 LEU A CA 1
ATOM 1440 C C . LEU A 1 187 ? -1.042 14.156 6.371 1 96.12 187 LEU A C 1
ATOM 1442 O O . LEU A 1 187 ? -0.487 13.922 7.449 1 96.12 187 LEU A O 1
ATOM 1446 N N . ASN A 1 188 ? -1.04 13.312 5.355 1 94.75 188 ASN A N 1
ATOM 1447 C CA . ASN A 1 188 ? -0.236 12.094 5.355 1 94.75 188 ASN A CA 1
ATOM 1448 C C . ASN A 1 188 ? 1.075 12.289 4.598 1 94.75 188 ASN A C 1
ATOM 1450 O O . ASN A 1 188 ? 1.096 12.906 3.531 1 94.75 188 ASN A O 1
ATOM 1454 N N . VAL A 1 189 ? 2.094 11.805 5.16 1 89.5 189 VAL A N 1
ATOM 1455 C CA . VAL A 1 189 ? 3.4 11.914 4.52 1 89.5 189 VAL A CA 1
ATOM 1456 C C . VAL A 1 189 ? 3.752 10.602 3.828 1 89.5 189 VAL A C 1
ATOM 1458 O O . VAL A 1 189 ? 3.99 9.594 4.488 1 89.5 189 VAL A O 1
ATOM 1461 N N . SER A 1 190 ? 3.691 10.648 2.613 1 85.31 190 SER A N 1
ATOM 1462 C CA . SER A 1 190 ? 4.109 9.516 1.789 1 85.31 190 SER A CA 1
ATOM 1463 C C . SER A 1 190 ? 5.516 9.727 1.232 1 85.31 190 SER A C 1
ATOM 1465 O O . SER A 1 190 ? 6.426 10.125 1.964 1 85.31 190 SER A O 1
ATOM 1467 N N . SER A 1 191 ? 5.824 9.25 0.128 1 69 191 SER A N 1
ATOM 1468 C CA . SER A 1 191 ? 7.137 9.383 -0.489 1 69 191 SER A CA 1
ATOM 1469 C C . SER A 1 191 ? 7.039 9.383 -2.01 1 69 191 SER A C 1
ATOM 1471 O O . SER A 1 191 ? 6.051 8.914 -2.572 1 69 191 SER A O 1
ATOM 1473 N N . ALA A 1 192 ? 8.008 10.102 -2.479 1 55.12 192 ALA A N 1
ATOM 1474 C CA . ALA A 1 192 ? 8.133 10.031 -3.932 1 55.12 192 ALA A CA 1
ATOM 1475 C C . ALA A 1 192 ? 8.266 8.586 -4.398 1 55.12 192 ALA A C 1
ATOM 1477 O O . ALA A 1 192 ? 7.957 8.266 -5.555 1 55.12 192 ALA A O 1
ATOM 1478 N N . SER A 1 193 ? 8.711 7.809 -3.574 1 48.06 193 SER A N 1
ATOM 1479 C CA . SER A 1 193 ? 8.836 6.391 -3.893 1 48.06 193 SER A CA 1
ATOM 1480 C C . SER A 1 193 ? 7.469 5.758 -4.141 1 48.06 193 SER A C 1
ATOM 1482 O O . SER A 1 193 ? 7.383 4.621 -4.613 1 48.06 193 SER A O 1
ATOM 1484 N N . SER A 1 194 ? 6.465 6.449 -3.887 1 47.41 194 SER A N 1
ATOM 1485 C CA . SER A 1 194 ? 5.121 5.945 -4.164 1 47.41 194 SER A CA 1
ATOM 1486 C C . SER A 1 194 ? 4.773 6.082 -5.641 1 47.41 194 SER A C 1
ATOM 1488 O O . SER A 1 194 ? 3.814 5.469 -6.117 1 47.41 194 SER A O 1
ATOM 1490 N N . TYR A 1 195 ? 5.723 6.785 -6.246 1 50.69 195 TYR A N 1
ATOM 1491 C CA . TYR A 1 195 ? 5.43 7.004 -7.656 1 50.69 195 TYR A CA 1
ATOM 1492 C C . TYR A 1 195 ? 6.102 5.949 -8.523 1 50.69 195 TYR A C 1
ATOM 1494 O O . TYR A 1 195 ? 5.883 5.902 -9.742 1 50.69 195 TYR A O 1
ATOM 1502 N N . GLY A 1 196 ? 6.84 5.145 -7.898 1 57.81 196 GLY A N 1
ATOM 1503 C CA . GLY A 1 196 ? 7.523 4.109 -8.656 1 57.81 196 GLY A CA 1
ATOM 1504 C C . GLY A 1 196 ? 8.023 2.971 -7.789 1 57.81 196 GLY A C 1
ATOM 1505 O O . GLY A 1 196 ? 7.879 3.002 -6.566 1 57.81 196 GLY A O 1
ATOM 1506 N N . PRO A 1 197 ? 8.57 2.023 -8.531 1 66.31 197 PRO A N 1
ATOM 1507 C CA . PRO A 1 197 ? 9.141 0.892 -7.797 1 66.31 197 PRO A CA 1
ATOM 1508 C C . PRO A 1 197 ? 10.297 1.303 -6.887 1 66.31 197 PRO A C 1
ATOM 1510 O O . PRO A 1 197 ? 11.062 2.211 -7.223 1 66.31 197 PRO A O 1
ATOM 1513 N N . GLY A 1 198 ? 10.266 0.877 -5.645 1 76.06 198 GLY A N 1
ATOM 1514 C CA . GLY A 1 198 ? 11.359 1.133 -4.723 1 76.06 198 GLY A CA 1
ATOM 1515 C C . GLY A 1 198 ? 12.188 -0.102 -4.426 1 76.06 198 GLY A C 1
ATOM 1516 O O . GLY A 1 198 ? 12.102 -0.667 -3.336 1 76.06 198 GLY A O 1
ATOM 1517 N N . PRO A 1 199 ? 13.039 -0.44 -5.469 1 82.88 199 PRO A N 1
ATOM 1518 C CA . PRO A 1 199 ? 13.906 -1.583 -5.18 1 82.88 199 PRO A CA 1
ATOM 1519 C C . PRO A 1 199 ? 14.898 -1.301 -4.051 1 82.88 199 PRO A C 1
ATOM 1521 O O . PRO A 1 199 ? 15.281 -0.148 -3.832 1 82.88 199 PRO A O 1
ATOM 1524 N N . LEU A 1 200 ? 15.25 -2.336 -3.252 1 88.31 200 LEU A N 1
ATOM 1525 C CA . LEU A 1 200 ? 16.188 -2.295 -2.133 1 88.31 200 LEU A CA 1
ATOM 1526 C C . LEU A 1 200 ? 15.547 -1.639 -0.913 1 88.31 200 LEU A C 1
ATOM 1528 O O . LEU A 1 200 ? 16.203 -1.444 0.111 1 88.31 200 LEU A O 1
ATOM 1532 N N . MET A 1 201 ? 14.391 -1.249 -1.072 1 89.56 201 MET A N 1
ATOM 1533 C CA . MET A 1 201 ? 13.5 -0.778 -0.015 1 89.56 201 MET A CA 1
ATOM 1534 C C . MET A 1 201 ? 12.047 -1.122 -0.333 1 89.56 201 MET A C 1
ATOM 1536 O O . MET A 1 201 ? 11.164 -0.268 -0.231 1 89.56 201 MET A O 1
ATOM 1540 N N . SER A 1 202 ? 11.867 -2.287 -0.737 1 92.44 202 SER A N 1
ATOM 1541 C CA . SER A 1 202 ? 10.617 -2.717 -1.356 1 92.44 202 SER A CA 1
ATOM 1542 C C . SER A 1 202 ? 9.438 -2.514 -0.414 1 92.44 202 SER A C 1
ATOM 1544 O O . SER A 1 202 ? 8.406 -1.962 -0.81 1 92.44 202 SER A O 1
ATOM 1546 N N . VAL A 1 203 ? 9.656 -2.908 0.828 1 94.38 203 VAL A N 1
ATOM 1547 C CA . VAL A 1 203 ? 8.547 -2.848 1.773 1 94.38 203 VAL A CA 1
ATOM 1548 C C . VAL A 1 203 ? 8.297 -1.399 2.186 1 94.38 203 VAL A C 1
ATOM 1550 O O . VAL A 1 203 ? 7.145 -0.976 2.314 1 94.38 203 VAL A O 1
ATOM 1553 N N . TYR A 1 204 ? 9.305 -0.645 2.328 1 90.69 204 TYR A N 1
ATOM 1554 C CA . TYR A 1 204 ? 9.133 0.774 2.623 1 90.69 204 TYR A CA 1
ATOM 1555 C C . TYR A 1 204 ? 8.375 1.474 1.504 1 90.69 204 TYR A C 1
ATOM 1557 O O . TYR A 1 204 ? 7.367 2.141 1.752 1 90.69 204 TYR A O 1
ATOM 1565 N N . ALA A 1 205 ? 8.883 1.313 0.315 1 88.69 205 ALA A N 1
ATOM 1566 C CA . ALA A 1 205 ? 8.234 1.918 -0.843 1 88.69 205 ALA A CA 1
ATOM 1567 C C . ALA A 1 205 ? 6.773 1.478 -0.944 1 88.69 205 ALA A C 1
ATOM 1569 O O . ALA A 1 205 ? 5.891 2.293 -1.218 1 88.69 205 ALA A O 1
ATOM 1570 N N . SER A 1 206 ? 6.527 0.241 -0.704 1 92.62 206 SER A N 1
ATOM 1571 C CA . SER A 1 206 ? 5.172 -0.291 -0.766 1 92.62 206 SER A CA 1
ATOM 1572 C C . SER A 1 206 ? 4.285 0.321 0.316 1 92.62 206 SER A C 1
ATOM 1574 O O . SER A 1 206 ? 3.102 0.575 0.087 1 92.62 206 SER A O 1
ATOM 1576 N N . SER A 1 207 ? 4.816 0.505 1.487 1 93.62 207 SER A N 1
ATOM 1577 C CA . SER A 1 207 ? 4.062 1.126 2.572 1 93.62 207 SER A CA 1
ATOM 1578 C C . SER A 1 207 ? 3.652 2.551 2.215 1 93.62 207 SER A C 1
ATOM 1580 O O . SER A 1 207 ? 2.586 3.016 2.623 1 93.62 207 SER A O 1
ATOM 1582 N N . LYS A 1 208 ? 4.504 3.197 1.493 1 89.75 208 LYS A N 1
ATOM 1583 C CA . LYS A 1 208 ? 4.172 4.555 1.067 1 89.75 208 LYS A CA 1
ATOM 1584 C C . LYS A 1 208 ? 3.096 4.543 -0.014 1 89.75 208 LYS A C 1
ATOM 1586 O O . LYS A 1 208 ? 2.27 5.453 -0.082 1 89.75 208 LYS A O 1
ATOM 1591 N N . TRP A 1 209 ? 3.115 3.5 -0.838 1 88 209 TRP A N 1
ATOM 1592 C CA . TRP A 1 209 ? 1.99 3.275 -1.739 1 88 209 TRP A CA 1
ATOM 1593 C C . TRP A 1 209 ? 0.692 3.104 -0.958 1 88 209 TRP A C 1
ATOM 1595 O O . TRP A 1 209 ? -0.34 3.67 -1.324 1 88 209 TRP A O 1
ATOM 1605 N N . PHE A 1 210 ? 0.814 2.379 0.057 1 93.19 210 PHE A N 1
ATOM 1606 C CA . PHE A 1 210 ? -0.324 2.158 0.94 1 93.19 210 PHE A CA 1
ATOM 1607 C C . PHE A 1 210 ? -0.864 3.482 1.469 1 93.19 210 PHE A C 1
ATOM 1609 O O . PHE A 1 210 ? -2.07 3.729 1.425 1 93.19 210 PHE A O 1
ATOM 1616 N N . ILE A 1 211 ? 0.022 4.32 1.921 1 93.56 211 ILE A N 1
ATOM 1617 C CA . ILE A 1 211 ? -0.353 5.602 2.51 1 93.56 211 ILE A CA 1
ATOM 1618 C C . ILE A 1 211 ? -1.03 6.477 1.456 1 93.56 211 ILE A C 1
ATOM 1620 O O . ILE A 1 211 ? -2.025 7.148 1.743 1 93.56 211 ILE A O 1
ATOM 1624 N N . SER A 1 212 ? -0.481 6.504 0.301 1 88.81 212 SER A N 1
ATOM 1625 C CA . SER A 1 212 ? -1.095 7.258 -0.788 1 88.81 212 SER A CA 1
ATOM 1626 C C . SER A 1 212 ? -2.506 6.758 -1.079 1 88.81 212 SER A C 1
ATOM 1628 O O . SER A 1 212 ? -3.434 7.555 -1.229 1 88.81 212 SER A O 1
ATOM 1630 N N . GLY A 1 213 ? -2.637 5.449 -1.181 1 88.62 213 GLY A N 1
ATOM 1631 C CA . GLY A 1 213 ? -3.949 4.863 -1.395 1 88.62 213 GLY A CA 1
ATOM 1632 C C . GLY A 1 213 ? -4.93 5.18 -0.282 1 88.62 213 GLY A C 1
ATOM 1633 O O . GLY A 1 213 ? -6.094 5.5 -0.544 1 88.62 213 GLY A O 1
ATOM 1634 N N . LEU A 1 214 ? -4.449 5.078 0.919 1 93.62 214 LEU A N 1
ATOM 1635 C CA . LEU A 1 214 ? -5.273 5.383 2.086 1 93.62 214 LEU A CA 1
ATOM 1636 C C . LEU A 1 214 ? -5.75 6.828 2.051 1 93.62 214 LEU A C 1
ATOM 1638 O O . LEU A 1 214 ? -6.926 7.105 2.311 1 93.62 214 LEU A O 1
ATOM 1642 N N . SER A 1 215 ? -4.855 7.719 1.719 1 92.81 215 SER A N 1
ATOM 1643 C CA . SER A 1 215 ? -5.172 9.141 1.654 1 92.81 215 SER A CA 1
ATOM 1644 C C . SER A 1 215 ? -6.285 9.414 0.647 1 92.81 215 SER A C 1
ATOM 1646 O O . SER A 1 215 ? -7.242 10.125 0.95 1 92.81 215 SER A O 1
ATOM 1648 N N . GLU A 1 216 ? -6.141 8.805 -0.476 1 88.5 216 GLU A N 1
ATOM 1649 C CA . GLU A 1 216 ? -7.137 9.008 -1.523 1 88.5 216 GLU A CA 1
ATOM 1650 C C . GLU A 1 216 ? -8.492 8.438 -1.111 1 88.5 216 GLU A C 1
ATOM 1652 O O . GLU A 1 216 ? -9.531 9.055 -1.357 1 88.5 216 GLU A O 1
ATOM 1657 N N . ALA A 1 217 ? -8.469 7.32 -0.548 1 90.38 217 ALA A N 1
ATOM 1658 C CA . ALA A 1 217 ? -9.703 6.656 -0.143 1 90.38 217 ALA A CA 1
ATOM 1659 C C . ALA A 1 217 ? -10.43 7.457 0.939 1 90.38 217 ALA A C 1
ATOM 1661 O O . ALA A 1 217 ? -11.633 7.707 0.837 1 90.38 217 ALA A O 1
ATOM 1662 N N . ILE A 1 218 ? -9.727 7.875 1.914 1 94 218 ILE A N 1
ATOM 1663 C CA . ILE A 1 218 ? -10.328 8.586 3.037 1 94 218 ILE A CA 1
ATOM 1664 C C . ILE A 1 218 ? -10.789 9.969 2.584 1 94 218 ILE A C 1
ATOM 1666 O O . ILE A 1 218 ? -11.812 10.469 3.055 1 94 218 ILE A O 1
ATOM 1670 N N . ARG A 1 219 ? -10.031 10.586 1.702 1 92.44 219 ARG A N 1
ATOM 1671 C CA . ARG A 1 219 ? -10.453 11.859 1.133 1 92.44 219 ARG A CA 1
ATOM 1672 C C . ARG A 1 219 ? -11.859 11.766 0.551 1 92.44 219 ARG A C 1
ATOM 1674 O O . ARG A 1 219 ? -12.695 12.633 0.789 1 92.44 219 ARG A O 1
ATOM 1681 N N . LEU A 1 220 ? -12.062 10.688 -0.17 1 90.5 220 LEU A N 1
ATOM 1682 C CA . LEU A 1 220 ? -13.367 10.5 -0.792 1 90.5 220 LEU A CA 1
ATOM 1683 C C . LEU A 1 220 ? -14.422 10.172 0.256 1 90.5 220 LEU A C 1
ATOM 1685 O O . LEU A 1 220 ? -15.578 10.602 0.135 1 90.5 220 LEU A O 1
ATOM 1689 N N . GLU A 1 221 ? -14.086 9.398 1.258 1 92.31 221 GLU A N 1
ATOM 1690 C CA . GLU A 1 221 ? -15.016 9.07 2.334 1 92.31 221 GLU A CA 1
ATOM 1691 C C . GLU A 1 221 ? -15.445 10.32 3.092 1 92.31 221 GLU A C 1
ATOM 1693 O O . GLU A 1 221 ? -16.562 10.383 3.613 1 92.31 221 GLU A O 1
ATOM 1698 N N . LEU A 1 222 ? -14.547 11.266 3.104 1 93.5 222 LEU A N 1
ATOM 1699 C CA . LEU A 1 222 ? -14.789 12.453 3.922 1 93.5 222 LEU A CA 1
ATOM 1700 C C . LEU A 1 222 ? -15.305 13.609 3.068 1 93.5 222 LEU A C 1
ATOM 1702 O O . LEU A 1 222 ? -15.383 14.742 3.539 1 93.5 222 LEU A O 1
ATOM 1706 N N . ARG A 1 223 ? -15.562 13.203 1.865 1 88.5 223 ARG A N 1
ATOM 1707 C CA . ARG A 1 223 ? -16.141 14.227 1.005 1 88.5 223 ARG A CA 1
ATOM 1708 C C . ARG A 1 223 ? -17.422 14.789 1.611 1 88.5 223 ARG A C 1
ATOM 1710 O O . ARG A 1 223 ? -18.312 14.031 2.018 1 88.5 223 ARG A O 1
ATOM 1717 N N . GLY A 1 224 ? -17.531 16.062 1.692 1 87.81 224 GLY A N 1
ATOM 1718 C CA . GLY A 1 224 ? -18.719 16.688 2.264 1 87.81 224 GLY A CA 1
ATOM 1719 C C . GLY A 1 224 ? -18.578 16.984 3.746 1 87.81 224 GLY A C 1
ATOM 1720 O O . GLY A 1 224 ? -19.422 17.672 4.332 1 87.81 224 GLY A O 1
ATOM 1721 N N . SER A 1 225 ? -17.578 16.375 4.352 1 91.81 225 SER A N 1
ATOM 1722 C CA . SER A 1 225 ? -17.281 16.719 5.738 1 91.81 225 SER A CA 1
ATOM 1723 C C . SER A 1 225 ? -16.422 17.969 5.828 1 91.81 225 SER A C 1
ATOM 1725 O O . SER A 1 225 ? -16.125 18.609 4.816 1 91.81 225 SER A O 1
ATOM 1727 N N . ASN A 1 226 ? -16.062 18.328 7.008 1 93.56 226 ASN A N 1
ATOM 1728 C CA . ASN A 1 226 ? -15.211 19.484 7.215 1 93.56 226 ASN A CA 1
ATOM 1729 C C . ASN A 1 226 ? -13.742 19.094 7.289 1 93.56 226 ASN A C 1
ATOM 1731 O O . ASN A 1 226 ? -12.906 19.891 7.73 1 93.56 226 ASN A O 1
ATOM 1735 N N . VAL A 1 227 ? -13.461 17.891 6.91 1 95.56 227 VAL A N 1
ATOM 1736 C CA . VAL A 1 227 ? -12.086 17.422 7.043 1 95.56 227 VAL A CA 1
ATOM 1737 C C . VAL A 1 227 ? -11.469 17.234 5.66 1 95.56 227 VAL A C 1
ATOM 1739 O O . VAL A 1 227 ? -11.961 16.438 4.855 1 95.56 227 VAL A O 1
ATOM 1742 N N . ASP A 1 228 ? -10.406 17.953 5.387 1 94.38 228 ASP A N 1
ATOM 1743 C CA . ASP A 1 228 ? -9.617 17.766 4.172 1 94.38 228 ASP A CA 1
ATOM 1744 C C . ASP A 1 228 ? -8.531 16.703 4.371 1 94.38 228 ASP A C 1
ATOM 1746 O O . ASP A 1 228 ? -8.07 16.484 5.492 1 94.38 228 ASP A O 1
ATOM 1750 N N . VAL A 1 229 ? -8.234 16.031 3.297 1 94.75 229 VAL A N 1
ATOM 1751 C CA . VAL A 1 229 ? -7.16 15.047 3.33 1 94.75 229 VAL A CA 1
ATOM 1752 C C . VAL A 1 229 ? -6.148 15.344 2.227 1 94.75 229 VAL A C 1
ATOM 1754 O O . VAL A 1 229 ? -6.523 15.539 1.067 1 94.75 229 VAL A O 1
ATOM 1757 N N . THR A 1 230 ? -4.91 15.469 2.645 1 91.69 230 THR A N 1
ATOM 1758 C CA . THR A 1 230 ? -3.836 15.68 1.679 1 91.69 230 THR A CA 1
ATOM 1759 C C . THR A 1 230 ? -2.674 14.727 1.94 1 91.69 230 THR A C 1
ATOM 1761 O O . THR A 1 230 ? -2.504 14.242 3.061 1 91.69 230 THR A O 1
ATOM 1764 N N . CYS A 1 231 ? -2.01 14.367 0.87 1 90.62 231 CYS A N 1
ATOM 1765 C CA . CYS A 1 231 ? -0.855 13.477 0.944 1 90.62 231 CYS A CA 1
ATOM 1766 C C . CYS A 1 231 ? 0.365 14.117 0.288 1 90.62 231 CYS A C 1
ATOM 1768 O O . CYS A 1 231 ? 0.328 14.469 -0.893 1 90.62 231 CYS A O 1
ATOM 1770 N N . VAL A 1 232 ? 1.373 14.289 1.082 1 86.31 232 VAL A N 1
ATOM 1771 C CA . VAL A 1 232 ? 2.607 14.844 0.542 1 86.31 232 VAL A CA 1
ATOM 1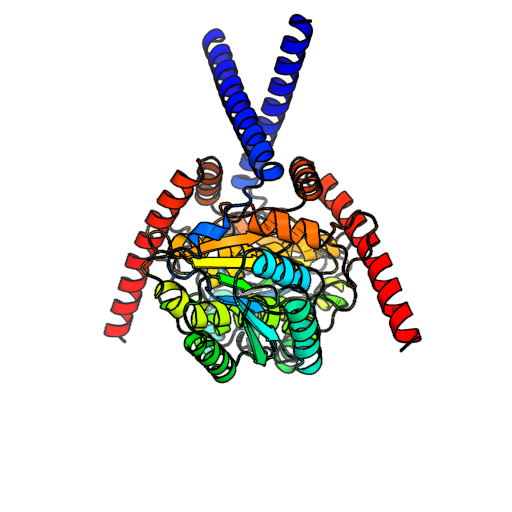772 C C . VAL A 1 232 ? 3.59 13.719 0.228 1 86.31 232 VAL A C 1
ATOM 1774 O O . VAL A 1 232 ? 3.729 12.773 1.006 1 86.31 232 VAL A O 1
ATOM 1777 N N . CYS A 1 233 ? 4.172 13.82 -0.897 1 78.5 233 CYS A N 1
ATOM 1778 C CA . CYS A 1 233 ? 5.117 12.812 -1.363 1 78.5 233 CYS A CA 1
ATOM 1779 C C . CYS A 1 233 ? 6.5 13.422 -1.581 1 78.5 233 CYS A C 1
ATOM 1781 O O . CYS A 1 233 ? 6.898 13.672 -2.719 1 78.5 233 CYS A O 1
ATOM 1783 N N . PRO A 1 234 ? 7.113 13.492 -0.482 1 71.31 234 PRO A N 1
ATOM 1784 C CA . PRO A 1 234 ? 8.438 14.102 -0.623 1 71.31 234 PRO A CA 1
ATOM 1785 C C . PRO A 1 234 ? 9.453 13.164 -1.257 1 71.31 234 PRO A C 1
ATOM 1787 O O . PRO A 1 234 ? 9.32 11.938 -1.156 1 71.31 234 PRO A O 1
ATOM 1790 N N . GLY A 1 235 ? 10.32 13.711 -2.109 1 63.94 235 GLY A N 1
ATOM 1791 C CA . GLY A 1 235 ? 11.484 12.961 -2.549 1 63.94 235 GLY A CA 1
ATOM 1792 C C . GLY A 1 235 ? 12.586 12.891 -1.504 1 63.94 235 GLY A C 1
ATOM 1793 O O . GLY A 1 235 ? 12.305 12.773 -0.309 1 63.94 235 GLY A O 1
ATOM 1794 N N . PHE A 1 236 ? 13.781 12.828 -1.945 1 56.03 236 PHE A N 1
ATOM 1795 C CA . PHE A 1 236 ? 14.938 12.805 -1.056 1 56.03 236 PHE A CA 1
ATOM 1796 C C . PHE A 1 236 ? 15.055 14.109 -0.281 1 56.03 236 PHE A C 1
ATOM 1798 O O . PHE A 1 236 ? 15.141 15.188 -0.878 1 56.03 236 PHE A O 1
ATOM 1805 N N . VAL A 1 237 ? 14.688 14.016 0.835 1 54.19 237 VAL A N 1
ATOM 1806 C CA . VAL A 1 237 ? 14.812 15.188 1.703 1 54.19 237 VAL A CA 1
ATOM 1807 C C . VAL A 1 237 ? 16.031 15.023 2.611 1 54.19 237 VAL A C 1
ATOM 1809 O O . VAL A 1 237 ? 16.312 13.93 3.102 1 54.19 237 VAL A O 1
ATOM 1812 N N . LYS A 1 238 ? 16.797 16.016 2.584 1 49.62 238 LYS A N 1
ATOM 1813 C CA . LYS A 1 238 ? 17.984 15.977 3.436 1 49.62 238 LYS A CA 1
ATOM 1814 C C . LYS A 1 238 ? 17.609 15.648 4.879 1 49.62 238 LYS A C 1
ATOM 1816 O O . LYS A 1 238 ? 16.75 16.312 5.469 1 49.62 238 LYS A O 1
ATOM 1821 N N . SER A 1 239 ? 17.719 14.531 5.23 1 52.31 239 SER A N 1
ATOM 1822 C CA . SER A 1 239 ? 17.578 14.117 6.621 1 52.31 239 SER A CA 1
ATOM 1823 C C . SER A 1 239 ? 18.766 13.266 7.07 1 52.31 239 SER A C 1
ATOM 1825 O O . SER A 1 239 ? 19.688 13.031 6.293 1 52.31 239 SER A O 1
ATOM 1827 N N . ASP A 1 240 ? 18.844 13.156 8.359 1 47.53 240 ASP A N 1
ATOM 1828 C CA . ASP A 1 240 ? 19.875 12.227 8.805 1 47.53 240 ASP A CA 1
ATOM 1829 C C . ASP A 1 240 ? 19.875 10.953 7.961 1 47.53 240 ASP A C 1
ATOM 1831 O O . ASP A 1 240 ? 20.922 10.32 7.785 1 47.53 240 ASP A O 1
ATOM 1835 N N . MET A 1 241 ? 18.703 10.805 7.391 1 45.19 241 MET A N 1
ATOM 1836 C CA . MET A 1 241 ? 18.547 9.547 6.668 1 45.19 241 MET A CA 1
ATOM 1837 C C . MET A 1 241 ? 18.969 9.695 5.215 1 45.19 241 MET A C 1
ATOM 1839 O O . MET A 1 241 ? 19.375 8.719 4.578 1 45.19 241 MET A O 1
ATOM 1843 N N . CYS A 1 242 ? 18.719 10.906 4.672 1 47.31 242 CYS A N 1
ATOM 1844 C CA . CYS A 1 242 ? 19.047 11.125 3.268 1 47.31 242 CYS A CA 1
ATOM 1845 C C . CYS A 1 242 ? 20.047 12.266 3.107 1 47.31 242 CYS A C 1
ATOM 1847 O O . CYS A 1 242 ? 19.703 13.43 3.283 1 47.31 242 CYS A O 1
ATOM 1849 N N . GLN A 1 243 ? 21.312 11.984 3.035 1 46.69 243 GLN A N 1
ATOM 1850 C CA . GLN A 1 243 ? 22.375 12.977 2.895 1 46.69 243 GLN A CA 1
ATOM 1851 C C . GLN A 1 243 ? 22.734 13.203 1.427 1 46.69 243 GLN A C 1
ATOM 1853 O O . GLN A 1 243 ? 23.859 13.562 1.101 1 46.69 243 GLN A O 1
ATOM 1858 N N . LEU A 1 244 ? 21.672 12.969 0.653 1 50.19 244 LEU A N 1
ATOM 1859 C CA . LEU A 1 244 ? 21.984 13.211 -0.75 1 50.19 244 LEU A CA 1
ATOM 1860 C C . LEU A 1 244 ? 22.109 14.703 -1.029 1 50.19 244 LEU A C 1
ATOM 1862 O O . LEU A 1 244 ? 21.375 15.508 -0.464 1 50.19 244 LEU A O 1
ATOM 1866 N N . PRO A 1 245 ? 23.188 15.203 -1.659 1 47.06 245 PRO A N 1
ATOM 1867 C CA . PRO A 1 245 ? 23.422 16.625 -1.938 1 47.06 245 PRO A CA 1
ATOM 1868 C C . PRO A 1 245 ? 22.188 17.328 -2.494 1 47.06 245 PRO A C 1
ATOM 1870 O O . PRO A 1 245 ? 21.969 18.5 -2.209 1 47.06 245 PRO A O 1
ATOM 1873 N N . ASP A 1 246 ? 21.422 16.609 -3.283 1 51.41 246 ASP A N 1
ATOM 1874 C CA . ASP A 1 246 ? 20.281 17.266 -3.934 1 51.41 246 ASP A CA 1
ATOM 1875 C C . ASP A 1 246 ? 19 17.031 -3.156 1 51.41 246 ASP A C 1
ATOM 1877 O O . ASP A 1 246 ? 17.891 17.219 -3.693 1 51.41 246 ASP A O 1
ATOM 1881 N N . ALA A 1 247 ? 19.219 16.734 -1.93 1 57.75 247 ALA A N 1
ATOM 1882 C CA . ALA A 1 247 ? 18.062 16.516 -1.068 1 57.75 247 ALA A CA 1
ATOM 1883 C C . ALA A 1 247 ? 17.406 17.844 -0.705 1 57.75 247 ALA A C 1
ATOM 1885 O O . ALA A 1 247 ? 18.078 18.859 -0.549 1 57.75 247 ALA A O 1
ATOM 1886 N N . ALA A 1 248 ? 16.094 17.844 -0.757 1 62.44 248 ALA A N 1
ATOM 1887 C CA . ALA A 1 248 ? 15.328 19.062 -0.513 1 62.44 248 ALA A CA 1
ATOM 1888 C C . ALA A 1 248 ? 15.477 19.516 0.934 1 62.44 248 ALA A C 1
ATOM 1890 O O . ALA A 1 248 ? 15.609 18.703 1.844 1 62.44 248 ALA A O 1
ATOM 1891 N N . ASP A 1 249 ? 15.68 20.828 1.135 1 74.31 249 ASP A N 1
ATOM 1892 C CA . ASP A 1 249 ? 15.664 21.438 2.457 1 74.31 249 ASP A CA 1
ATOM 1893 C C . ASP A 1 249 ? 14.344 21.172 3.172 1 74.31 249 ASP A C 1
ATOM 1895 O O . ASP A 1 249 ? 13.266 21.453 2.633 1 74.31 249 ASP A O 1
ATOM 1899 N N . PRO A 1 250 ? 14.438 20.578 4.352 1 78.5 250 PRO A N 1
ATOM 1900 C CA . PRO A 1 250 ? 13.211 20.25 5.082 1 78.5 250 PRO A CA 1
ATOM 1901 C C . PRO A 1 250 ? 12.305 21.469 5.293 1 78.5 250 PRO A C 1
ATOM 1903 O O . PRO A 1 250 ? 11.078 21.344 5.309 1 78.5 250 PRO A O 1
ATOM 1906 N N . VAL A 1 251 ? 12.914 22.609 5.453 1 80.12 251 VAL A N 1
ATOM 1907 C CA . VAL A 1 251 ? 12.148 23.844 5.668 1 80.12 251 VAL A CA 1
ATOM 1908 C C . VAL A 1 251 ? 11.328 24.156 4.418 1 80.12 251 VAL A C 1
ATOM 1910 O O . VAL A 1 251 ? 10.148 24.5 4.512 1 80.12 251 VAL A O 1
ATOM 1913 N N . VAL A 1 252 ? 11.984 23.969 3.373 1 79.62 252 VAL A N 1
ATOM 1914 C CA . VAL A 1 252 ? 11.312 24.234 2.105 1 79.62 252 VAL A CA 1
ATOM 1915 C C . VAL A 1 252 ? 10.195 23.203 1.89 1 79.62 252 VAL A C 1
ATOM 1917 O O . VAL A 1 252 ? 9.102 23.547 1.438 1 79.62 252 VAL A O 1
ATOM 1920 N N . VAL A 1 253 ? 10.469 22.031 2.283 1 82.06 253 VAL A N 1
ATOM 1921 C CA . VAL A 1 253 ? 9.484 20.969 2.137 1 82.06 253 VAL A CA 1
ATOM 1922 C C . VAL A 1 253 ? 8.258 21.266 2.984 1 82.06 253 VAL A C 1
ATOM 1924 O O . VAL A 1 253 ? 7.121 21.141 2.518 1 82.06 253 VAL A O 1
ATOM 1927 N N . ALA A 1 254 ? 8.492 21.719 4.145 1 86.88 254 ALA A N 1
ATOM 1928 C CA . ALA A 1 254 ? 7.391 22.016 5.051 1 86.88 254 ALA A CA 1
ATOM 1929 C C . ALA A 1 254 ? 6.562 23.188 4.531 1 86.88 254 ALA A C 1
ATOM 1931 O O . ALA A 1 254 ? 5.328 23.141 4.516 1 86.88 254 ALA A O 1
ATOM 1932 N N . GLN A 1 255 ? 7.238 24.234 4.066 1 85.31 255 GLN A N 1
ATOM 1933 C CA . GLN A 1 255 ? 6.562 25.406 3.553 1 85.31 255 GLN A CA 1
ATOM 1934 C C . GLN A 1 255 ? 5.723 25.078 2.322 1 85.31 255 GLN A C 1
ATOM 1936 O O . GLN A 1 255 ? 4.57 25.5 2.215 1 85.31 255 GLN A O 1
ATOM 1941 N N . GLN A 1 256 ? 6.359 24.328 1.525 1 83.44 256 GLN A N 1
ATOM 1942 C CA . GLN A 1 256 ? 5.656 23.938 0.308 1 83.44 256 GLN A CA 1
ATOM 1943 C C . GLN A 1 256 ? 4.488 23 0.62 1 83.44 256 GLN A C 1
ATOM 1945 O O . GLN A 1 256 ? 3.432 23.094 -0.006 1 83.44 256 GLN A O 1
ATOM 1950 N N . THR A 1 257 ? 4.691 22.172 1.503 1 86.25 257 THR A N 1
ATOM 1951 C CA . THR A 1 257 ? 3.652 21.219 1.894 1 86.25 257 THR A CA 1
ATOM 1952 C C . THR A 1 257 ? 2.422 21.953 2.418 1 86.25 257 THR A C 1
ATOM 1954 O O . THR A 1 257 ? 1.311 21.75 1.925 1 86.25 257 THR A O 1
ATOM 1957 N N . PHE A 1 258 ? 2.602 22.859 3.326 1 90.38 258 PHE A N 1
ATOM 1958 C CA . PHE A 1 258 ? 1.476 23.516 3.98 1 90.38 258 PHE A CA 1
ATOM 1959 C C . PHE A 1 258 ? 0.895 24.609 3.094 1 90.38 258 PHE A C 1
ATOM 1961 O O . PHE A 1 258 ? -0.229 25.062 3.316 1 90.38 258 PHE A O 1
ATOM 1968 N N . GLY A 1 259 ? 1.67 24.969 2.094 1 86.38 259 GLY A N 1
ATOM 1969 C CA . GLY A 1 259 ? 1.155 25.906 1.111 1 86.38 259 GLY A CA 1
ATOM 1970 C C . GLY A 1 259 ? 0.314 25.25 0.036 1 86.38 259 GLY A C 1
ATOM 1971 O O . GLY A 1 259 ? -0.369 25.938 -0.732 1 8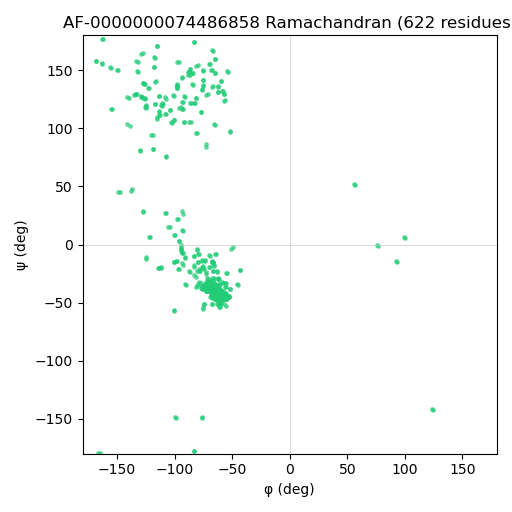6.38 259 GLY A O 1
ATOM 1972 N N . LYS A 1 260 ? 0.347 23.938 0.027 1 85 260 LYS A N 1
ATOM 1973 C CA . LYS A 1 260 ? -0.312 23.219 -1.055 1 85 260 LYS A CA 1
ATOM 1974 C C . LYS A 1 260 ? -1.27 22.156 -0.506 1 85 260 LYS A C 1
ATOM 1976 O O . LYS A 1 260 ? -1.519 21.141 -1.154 1 85 260 LYS A O 1
ATOM 1981 N N . VAL A 1 261 ? -1.792 22.406 0.665 1 85.94 261 VAL A N 1
ATOM 1982 C CA . VAL A 1 261 ? -2.623 21.406 1.346 1 85.94 261 VAL A CA 1
ATOM 1983 C C . VAL A 1 261 ? -3.947 21.25 0.604 1 85.94 261 VAL A C 1
ATOM 1985 O O . VAL A 1 261 ? -4.719 20.328 0.888 1 85.94 261 VAL A O 1
ATOM 1988 N N . HIS A 1 262 ? -4.199 22.125 -0.347 1 78.06 262 HIS A N 1
ATOM 1989 C CA . HIS A 1 262 ? -5.414 22.016 -1.144 1 78.06 262 HIS A CA 1
ATOM 1990 C C . HIS A 1 262 ? -5.297 20.906 -2.18 1 78.06 262 HIS A C 1
ATOM 1992 O O . HIS A 1 262 ? -6.297 20.484 -2.77 1 78.06 262 HIS A O 1
ATOM 1998 N N . LEU A 1 263 ? -4.133 20.469 -2.369 1 77.06 263 LEU A N 1
ATOM 1999 C CA . LEU A 1 263 ? -3.902 19.406 -3.342 1 77.06 263 LEU A CA 1
ATOM 2000 C C . LEU A 1 263 ? -4.105 18.031 -2.707 1 77.06 263 LEU A C 1
ATOM 2002 O O . LEU A 1 263 ? -3.959 17.875 -1.492 1 77.06 263 LEU A O 1
ATOM 2006 N N . LYS A 1 264 ? -4.512 17.078 -3.535 1 77.62 264 LYS A N 1
ATOM 2007 C CA . LYS A 1 264 ? -4.758 15.719 -3.062 1 77.62 264 LYS A CA 1
ATOM 2008 C C . LYS A 1 264 ? -3.445 14.984 -2.807 1 77.62 264 LYS A C 1
ATOM 2010 O O . LYS A 1 264 ? -3.232 14.445 -1.72 1 77.62 264 LYS A O 1
ATOM 2015 N N . ASN A 1 265 ? -2.666 14.945 -3.775 1 75.31 265 ASN A N 1
ATOM 2016 C CA . ASN A 1 265 ? -1.348 14.32 -3.748 1 75.31 265 ASN A CA 1
ATOM 2017 C C . ASN A 1 265 ? -0.319 15.148 -4.508 1 75.31 265 ASN A C 1
ATOM 2019 O O . ASN A 1 265 ? -0.586 15.609 -5.617 1 75.31 265 ASN A O 1
ATOM 2023 N N . PHE A 1 266 ? 0.796 15.43 -3.73 1 72.88 266 PHE A N 1
ATOM 2024 C CA . PHE A 1 266 ? 1.755 16.266 -4.441 1 72.88 266 PHE A CA 1
ATOM 2025 C C . PHE A 1 266 ? 3.158 16.078 -3.877 1 72.88 266 PHE A C 1
ATOM 2027 O O . PHE A 1 266 ? 3.322 15.617 -2.746 1 72.88 266 PHE A O 1
ATOM 2034 N N . SER A 1 267 ? 4.082 16.297 -4.777 1 69.62 267 SER A N 1
ATOM 2035 C CA . SER A 1 267 ? 5.469 16.391 -4.336 1 69.62 267 SER A CA 1
ATOM 2036 C C . SER A 1 267 ? 5.863 17.828 -4.039 1 69.62 267 SER A C 1
ATOM 2038 O O . SER A 1 267 ? 5.707 18.703 -4.887 1 69.62 267 SER A O 1
ATOM 2040 N N . PRO A 1 268 ? 6.285 18.094 -2.906 1 64.06 268 PRO A N 1
ATOM 2041 C CA . PRO A 1 268 ? 6.547 19.484 -2.52 1 64.06 268 PRO A CA 1
ATOM 2042 C C . PRO A 1 268 ? 7.711 20.094 -3.291 1 64.06 268 PRO A C 1
ATOM 2044 O O . PRO A 1 268 ? 7.762 21.312 -3.471 1 64.06 268 PRO A O 1
ATOM 2047 N N . TYR A 1 269 ? 8.672 19.25 -3.666 1 64.81 269 TYR A N 1
ATOM 2048 C CA . TYR A 1 269 ? 9.82 19.781 -4.391 1 64.81 269 TYR A CA 1
ATOM 2049 C C . TYR A 1 269 ? 9.625 19.656 -5.895 1 64.81 269 TYR A C 1
ATOM 2051 O O . TYR A 1 269 ? 9.43 18.547 -6.402 1 64.81 269 TYR A O 1
ATOM 2059 N N . TRP A 1 270 ? 9.609 20.781 -6.523 1 64.06 270 TRP A N 1
ATOM 2060 C CA . TRP A 1 270 ? 9.289 20.797 -7.949 1 64.06 270 TRP A CA 1
ATOM 2061 C C . TRP A 1 270 ? 10.234 19.891 -8.727 1 64.06 270 TRP A C 1
ATOM 2063 O O . TRP A 1 270 ? 9.844 19.312 -9.742 1 64.06 270 TRP A O 1
ATOM 2073 N N . GLN A 1 271 ? 11.477 19.859 -8.305 1 62.59 271 GLN A N 1
ATOM 2074 C CA . GLN A 1 271 ? 12.43 19.031 -9.031 1 62.59 271 GLN A CA 1
ATOM 2075 C C . GLN A 1 271 ? 12.031 17.547 -8.977 1 62.59 271 GLN A C 1
ATOM 2077 O O . GLN A 1 271 ? 12.156 16.828 -9.969 1 62.59 271 GLN A O 1
ATOM 2082 N N . HIS A 1 272 ? 11.508 17.25 -7.812 1 63.94 272 HIS A N 1
ATOM 2083 C CA . HIS A 1 272 ? 11.047 15.875 -7.688 1 63.94 272 HIS A CA 1
ATOM 2084 C C . HIS A 1 272 ? 9.852 15.609 -8.594 1 63.94 272 HIS A C 1
ATOM 2086 O O . HIS A 1 272 ? 9.797 14.594 -9.281 1 63.94 272 HIS A O 1
ATOM 2092 N N . ALA A 1 273 ? 9.023 16.578 -8.562 1 62.31 273 ALA A N 1
ATOM 2093 C CA . ALA A 1 273 ? 7.84 16.438 -9.406 1 62.31 273 ALA A CA 1
ATOM 2094 C C . ALA A 1 273 ? 8.219 16.344 -10.883 1 62.31 273 ALA A C 1
ATOM 2096 O O . ALA A 1 273 ? 7.648 15.539 -11.625 1 62.31 273 ALA A O 1
ATOM 2097 N N . ALA A 1 274 ? 9.156 17.109 -11.234 1 63.91 274 ALA A N 1
ATOM 2098 C CA . ALA A 1 274 ? 9.609 17.125 -12.625 1 63.91 274 ALA A CA 1
ATOM 2099 C C . ALA A 1 274 ? 10.289 15.805 -12.984 1 63.91 274 ALA A C 1
ATOM 2101 O O . ALA A 1 274 ? 10.062 15.266 -14.07 1 63.91 274 ALA A O 1
ATOM 2102 N N . THR A 1 275 ? 11.117 15.398 -12.078 1 63.88 275 THR A N 1
ATOM 2103 C CA . THR A 1 275 ? 11.852 14.164 -12.328 1 63.88 275 THR A CA 1
ATOM 2104 C C . THR A 1 275 ? 10.891 12.984 -12.484 1 63.88 275 THR A C 1
ATOM 2106 O O . THR A 1 275 ? 10.992 12.211 -13.438 1 63.88 275 THR A O 1
ATOM 2109 N N . PHE A 1 276 ? 9.953 12.969 -11.625 1 64.06 276 PHE A N 1
ATOM 2110 C CA . PHE A 1 276 ? 9.016 11.852 -11.68 1 64.06 276 PHE A CA 1
ATOM 2111 C C . PHE A 1 276 ? 8.102 11.977 -12.891 1 64.06 276 PHE A C 1
ATOM 2113 O O . PHE A 1 276 ? 7.727 10.969 -13.492 1 64.06 276 PHE A O 1
ATOM 2120 N N . GLY A 1 277 ? 7.777 13.227 -13.164 1 61.81 277 GLY A N 1
ATOM 2121 C CA . GLY A 1 277 ? 6.988 13.461 -14.359 1 61.81 277 GLY A CA 1
ATOM 2122 C C . GLY A 1 277 ? 7.695 13.031 -15.633 1 61.81 277 GLY A C 1
ATOM 2123 O O . GLY A 1 277 ? 7.086 12.438 -16.516 1 61.81 277 GLY A O 1
ATOM 2124 N N . LEU A 1 278 ? 8.977 13.297 -15.68 1 64.38 278 LEU A N 1
ATOM 2125 C CA . LEU A 1 278 ? 9.766 12.938 -16.844 1 64.38 278 LEU A CA 1
ATOM 2126 C C . LEU A 1 278 ? 9.984 11.43 -16.906 1 64.38 278 LEU A C 1
ATOM 2128 O O . LEU A 1 278 ? 9.898 10.836 -17.984 1 64.38 278 LEU A O 1
ATOM 2132 N N . LEU A 1 279 ? 10.203 10.891 -15.797 1 66.81 279 LEU A N 1
ATOM 2133 C CA . LEU A 1 279 ? 10.43 9.445 -15.734 1 66.81 279 LEU A CA 1
ATOM 2134 C C . LEU A 1 279 ? 9.188 8.688 -16.172 1 66.81 279 LEU A C 1
ATOM 2136 O O . LEU A 1 279 ? 9.289 7.633 -16.812 1 66.81 279 LEU A O 1
ATOM 2140 N N . ALA A 1 280 ? 8.102 9.32 -15.805 1 63.28 280 ALA A N 1
ATOM 2141 C CA . ALA A 1 280 ? 6.832 8.672 -16.125 1 63.28 280 ALA A CA 1
ATOM 2142 C C . ALA A 1 280 ? 6.613 8.609 -17.641 1 63.28 280 ALA A C 1
ATOM 2144 O O . ALA A 1 280 ? 5.824 7.793 -18.125 1 63.28 280 ALA A O 1
ATOM 2145 N N . GLN A 1 281 ? 7.355 9.422 -18.344 1 62.19 281 GLN A N 1
ATOM 2146 C CA . GLN A 1 281 ? 7.168 9.492 -19.797 1 62.19 281 GLN A CA 1
ATOM 2147 C C . GLN A 1 281 ? 8.141 8.57 -20.516 1 62.19 281 GLN A C 1
ATOM 2149 O O . GLN A 1 281 ? 8 8.336 -21.719 1 62.19 281 GLN A O 1
ATOM 2154 N N . LEU A 1 282 ? 9.008 7.992 -19.828 1 69.19 282 LEU A N 1
ATOM 2155 C CA . LEU A 1 282 ? 10.023 7.133 -20.438 1 69.19 282 LEU A CA 1
ATOM 2156 C C . LEU A 1 282 ? 9.484 5.719 -20.625 1 69.19 282 LEU A C 1
ATOM 2158 O O . LEU A 1 282 ? 8.602 5.281 -19.875 1 69.19 282 LEU A O 1
ATOM 2162 N N . PRO A 1 283 ? 10.023 5.129 -21.734 1 69.19 283 PRO A N 1
ATOM 2163 C CA . PRO A 1 283 ? 9.656 3.717 -21.875 1 69.19 283 PRO A CA 1
ATOM 2164 C C . PRO A 1 283 ? 9.984 2.9 -20.625 1 69.19 283 PRO A C 1
ATOM 2166 O O . PRO A 1 283 ? 10.961 3.193 -19.922 1 69.19 283 PRO A O 1
ATOM 2169 N N . GLY A 1 284 ? 9.227 1.92 -20.375 1 71.75 284 GLY A N 1
ATOM 2170 C CA . GLY A 1 284 ? 9.297 1.129 -19.156 1 71.75 284 GLY A CA 1
ATOM 2171 C C . GLY A 1 284 ? 10.688 0.597 -18.875 1 71.75 284 GLY A C 1
ATOM 2172 O O . GLY A 1 284 ? 11.164 0.677 -17.734 1 71.75 284 GLY A O 1
ATOM 2173 N N . TRP A 1 285 ? 11.289 0.104 -19.906 1 77.5 285 TRP A N 1
ATOM 2174 C CA . TRP A 1 285 ? 12.594 -0.507 -19.703 1 77.5 285 TRP A CA 1
ATOM 2175 C C . TRP A 1 285 ? 13.625 0.541 -19.297 1 77.5 285 TRP A C 1
ATOM 2177 O O . TRP A 1 285 ? 14.5 0.273 -18.453 1 77.5 285 TRP A O 1
ATOM 2187 N N . LEU A 1 286 ? 13.562 1.731 -19.859 1 78.5 286 LEU A N 1
ATOM 2188 C CA . LEU A 1 286 ? 14.492 2.805 -19.531 1 78.5 286 LEU A CA 1
ATOM 2189 C C . LEU A 1 286 ? 14.211 3.367 -18.141 1 78.5 286 LEU A C 1
ATOM 2191 O O . LEU A 1 286 ? 15.141 3.646 -17.391 1 78.5 286 LEU A O 1
ATOM 2195 N N . LYS A 1 287 ? 12.93 3.406 -17.875 1 79.31 287 LYS A N 1
ATOM 2196 C CA . LYS A 1 287 ? 12.523 3.869 -16.547 1 79.31 287 LYS A CA 1
ATOM 2197 C C . LYS A 1 287 ? 13.047 2.934 -15.453 1 79.31 287 LYS A C 1
ATOM 2199 O O . LYS A 1 287 ? 13.602 3.389 -14.453 1 79.31 287 LYS A O 1
ATOM 2204 N N . ASP A 1 288 ? 12.914 1.712 -15.727 1 81.75 288 ASP A N 1
ATOM 2205 C CA . ASP A 1 288 ? 13.344 0.708 -14.758 1 81.75 288 ASP A CA 1
ATOM 2206 C C . ASP A 1 288 ? 14.852 0.761 -14.539 1 81.75 288 ASP A C 1
ATOM 2208 O O . ASP A 1 288 ? 15.328 0.689 -13.406 1 81.75 288 ASP A O 1
ATOM 2212 N N . ARG A 1 289 ? 15.555 0.884 -15.609 1 82 289 ARG A N 1
ATOM 2213 C CA . ARG A 1 289 ? 17.016 0.926 -15.539 1 82 289 ARG A CA 1
ATOM 2214 C C . ARG A 1 289 ? 17.484 2.156 -14.766 1 82 289 ARG A C 1
ATOM 2216 O O . ARG A 1 289 ? 18.375 2.064 -13.93 1 82 289 ARG A O 1
ATOM 2223 N N . LEU A 1 290 ? 16.891 3.234 -15.125 1 78.69 290 LEU A N 1
ATOM 2224 C CA . LEU A 1 290 ? 17.281 4.48 -14.469 1 78.69 290 LEU A CA 1
ATOM 2225 C C . LEU A 1 290 ? 16.953 4.445 -12.984 1 78.69 290 LEU A C 1
ATOM 2227 O O . LEU A 1 290 ? 17.766 4.875 -12.156 1 78.69 290 LEU A O 1
ATOM 2231 N N . LEU A 1 291 ? 15.828 3.926 -12.711 1 79.25 291 LEU A N 1
ATOM 2232 C CA . LEU A 1 291 ? 15.406 3.828 -11.32 1 79.25 291 LEU A CA 1
ATOM 2233 C C . LEU A 1 291 ? 16.344 2.924 -10.531 1 79.25 291 LEU A C 1
ATOM 2235 O O . LEU A 1 291 ? 16.734 3.252 -9.406 1 79.25 291 LEU A O 1
ATOM 2239 N N . LEU A 1 292 ? 16.688 1.864 -11.125 1 83.31 292 LEU A N 1
ATOM 2240 C CA . LEU A 1 292 ? 17.578 0.929 -10.461 1 83.31 292 LEU A CA 1
ATOM 2241 C C . LEU A 1 292 ? 18.938 1.572 -10.203 1 83.31 292 LEU A C 1
ATOM 2243 O O . LEU A 1 292 ? 19.531 1.375 -9.141 1 83.31 292 LEU A O 1
ATOM 2247 N N . THR A 1 293 ? 19.359 2.311 -11.172 1 81.19 293 THR A N 1
ATOM 2248 C CA . THR A 1 293 ? 20.656 2.973 -11.031 1 81.19 293 THR A CA 1
ATOM 2249 C C . THR A 1 293 ? 20.625 3.984 -9.891 1 81.19 293 THR A C 1
ATOM 2251 O O . THR A 1 293 ? 21.531 4.012 -9.055 1 81.19 293 THR A O 1
ATOM 2254 N N . VAL A 1 294 ? 19.562 4.719 -9.859 1 76.12 294 VAL A N 1
ATOM 2255 C CA . VAL A 1 294 ? 19.422 5.766 -8.852 1 76.12 294 VAL A CA 1
ATOM 2256 C C . VAL A 1 294 ? 19.328 5.137 -7.461 1 76.12 294 VAL A C 1
ATOM 2258 O O . VAL A 1 294 ? 20 5.574 -6.523 1 76.12 294 VAL A O 1
ATOM 2261 N N . VAL A 1 295 ? 18.578 4.152 -7.367 1 79.94 295 VAL A N 1
ATOM 2262 C CA . VAL A 1 295 ? 18.328 3.537 -6.066 1 79.94 295 VAL A CA 1
ATOM 2263 C C . VAL A 1 295 ? 19.578 2.814 -5.59 1 79.94 295 VAL A C 1
ATOM 2265 O O . VAL A 1 295 ? 19.906 2.828 -4.398 1 79.94 295 VAL A O 1
ATOM 2268 N N . ASN A 1 296 ? 20.266 2.148 -6.527 1 83.31 296 ASN A N 1
ATOM 2269 C CA . ASN A 1 296 ? 21.516 1.483 -6.172 1 83.31 296 ASN A CA 1
ATOM 2270 C C . ASN A 1 296 ? 22.547 2.475 -5.641 1 83.31 296 ASN A C 1
ATOM 2272 O O . ASN A 1 296 ? 23.234 2.193 -4.656 1 83.31 296 ASN A O 1
ATOM 2276 N N . GLN A 1 297 ? 22.594 3.602 -6.336 1 78.31 297 GLN A N 1
ATOM 2277 C CA . GLN A 1 297 ? 23.531 4.629 -5.895 1 78.31 297 GLN A CA 1
ATOM 2278 C C . GLN A 1 297 ? 23.141 5.18 -4.527 1 78.31 297 GLN A C 1
ATOM 2280 O O . GLN A 1 297 ? 23.984 5.328 -3.645 1 78.31 297 GLN A O 1
ATOM 2285 N N . ALA A 1 298 ? 21.875 5.422 -4.41 1 75.56 298 ALA A N 1
ATOM 2286 C CA . ALA A 1 298 ? 21.375 5.918 -3.131 1 75.56 298 ALA A CA 1
ATOM 2287 C C . ALA A 1 298 ? 21.625 4.906 -2.016 1 75.56 298 ALA A C 1
ATOM 2289 O O . ALA A 1 298 ? 22 5.281 -0.902 1 75.56 298 ALA A O 1
ATOM 2290 N N . GLY A 1 299 ? 21.438 3.705 -2.34 1 79.38 299 GLY A N 1
ATOM 2291 C CA . GLY A 1 299 ? 21.656 2.646 -1.366 1 79.38 299 GLY A CA 1
ATOM 2292 C C . GLY A 1 299 ? 23.109 2.523 -0.935 1 79.38 299 GLY A C 1
ATOM 2293 O O . GLY A 1 299 ? 23.391 2.322 0.248 1 79.38 299 GLY A O 1
ATOM 2294 N N . LYS A 1 300 ? 23.969 2.602 -1.895 1 80.75 300 LYS A N 1
ATOM 2295 C CA . LYS A 1 300 ? 25.391 2.523 -1.585 1 80.75 300 LYS A CA 1
ATOM 2296 C C . LYS A 1 300 ? 25.812 3.648 -0.644 1 80.75 300 LYS A C 1
ATOM 2298 O O . LYS A 1 300 ? 26.516 3.41 0.336 1 80.75 300 LYS A O 1
ATOM 2303 N N . VAL A 1 301 ? 25.359 4.812 -0.954 1 74.94 301 VAL A N 1
ATOM 2304 C CA . VAL A 1 301 ? 25.703 5.98 -0.15 1 74.94 301 VAL A CA 1
ATOM 2305 C C . VAL A 1 301 ? 25.094 5.844 1.246 1 74.94 301 VAL A C 1
ATOM 2307 O O . VAL A 1 301 ? 25.781 6.078 2.248 1 74.94 301 VAL A O 1
ATOM 2310 N N . HIS A 1 302 ? 23.875 5.465 1.241 1 76.81 302 HIS A N 1
ATOM 2311 C CA . HIS A 1 302 ? 23.172 5.305 2.514 1 76.81 302 HIS A CA 1
ATOM 2312 C C . HIS A 1 302 ? 23.828 4.223 3.367 1 76.81 302 HIS A C 1
ATOM 2314 O O . HIS A 1 302 ? 24.125 4.449 4.543 1 76.81 302 HIS A O 1
ATOM 2320 N N . ASN A 1 303 ? 24.031 3.102 2.816 1 84.06 303 ASN A N 1
ATOM 2321 C CA . ASN A 1 303 ? 24.625 1.989 3.555 1 84.06 303 ASN A CA 1
ATOM 2322 C C . ASN A 1 303 ? 26.016 2.34 4.086 1 84.06 303 ASN A C 1
ATOM 2324 O O . ASN A 1 303 ? 26.359 1.984 5.211 1 84.06 303 ASN A O 1
ATOM 2328 N N . ALA A 1 304 ? 26.766 3.037 3.281 1 79.94 304 ALA A N 1
ATOM 2329 C CA . ALA A 1 304 ? 28.094 3.459 3.697 1 79.94 304 ALA A CA 1
ATOM 2330 C C . ALA A 1 304 ? 28.016 4.418 4.883 1 79.94 304 ALA A C 1
ATOM 2332 O O . ALA A 1 304 ? 28.812 4.316 5.82 1 79.94 304 ALA A O 1
ATOM 2333 N N . SER A 1 305 ? 27.078 5.309 4.824 1 73.25 305 SER A N 1
ATOM 2334 C CA . SER A 1 305 ? 26.906 6.289 5.891 1 73.25 305 SER A CA 1
ATOM 2335 C C . SER A 1 305 ? 26.5 5.621 7.199 1 73.25 305 SER A C 1
ATOM 2337 O O . SER A 1 305 ? 26.984 5.98 8.266 1 73.25 305 SER A O 1
ATOM 2339 N N . VAL A 1 306 ? 25.609 4.676 7.098 1 73.94 306 VAL A N 1
ATOM 2340 C CA . VAL A 1 306 ? 25.109 3.986 8.281 1 73.94 306 VAL A CA 1
ATOM 2341 C C . VAL A 1 306 ? 26.234 3.143 8.898 1 73.94 306 VAL A C 1
ATOM 2343 O O . VAL A 1 306 ? 26.406 3.125 10.117 1 73.94 306 VAL A O 1
ATOM 2346 N N . LEU A 1 307 ? 26.922 2.49 8.047 1 77.62 307 LEU A N 1
ATOM 2347 C CA . LEU A 1 307 ? 28 1.634 8.523 1 77.62 307 LEU A CA 1
ATOM 2348 C C . LEU A 1 307 ? 29.109 2.465 9.156 1 77.62 307 LEU A C 1
ATOM 2350 O O . LEU A 1 307 ? 29.734 2.041 10.141 1 77.62 307 LEU A O 1
ATOM 2354 N N . GLU A 1 308 ? 29.375 3.627 8.602 1 73.06 308 GLU A N 1
ATOM 2355 C CA . GLU A 1 308 ? 30.375 4.523 9.164 1 73.06 308 GLU A CA 1
ATOM 2356 C C . GLU A 1 308 ? 29.953 5.027 10.547 1 73.06 308 GLU A C 1
ATOM 2358 O O . GLU A 1 308 ? 30.781 5.113 11.453 1 73.06 308 GLU A O 1
ATOM 2363 N N . ARG A 1 309 ? 28.734 5.34 10.766 1 68.5 309 ARG A N 1
ATOM 2364 C CA . ARG A 1 309 ? 28.219 5.82 12.047 1 68.5 309 ARG A CA 1
ATOM 2365 C C . ARG A 1 309 ? 28.297 4.734 13.109 1 68.5 309 ARG A C 1
ATOM 2367 O O . ARG A 1 309 ? 28.531 5.023 14.289 1 68.5 309 ARG A O 1
ATOM 2374 N N . ARG A 1 310 ? 28.109 3.518 12.664 1 67.31 310 ARG A N 1
ATOM 2375 C CA . ARG A 1 310 ? 28.141 2.387 13.586 1 67.31 310 ARG A CA 1
ATOM 2376 C C . ARG A 1 310 ? 29.562 2.137 14.086 1 67.31 310 ARG A C 1
ATOM 2378 O O . ARG A 1 310 ? 29.766 1.635 15.195 1 67.31 310 ARG A O 1
ATOM 2385 N N . LYS A 1 311 ? 30.438 2.432 13.203 1 69 311 LYS A N 1
ATOM 2386 C CA . LYS A 1 311 ? 31.828 2.301 13.633 1 69 311 LYS A CA 1
ATOM 2387 C C . LYS A 1 311 ? 32.188 3.338 14.703 1 69 311 LYS A C 1
ATOM 2389 O O . LYS A 1 311 ? 33.062 3.104 15.539 1 69 311 LYS A O 1
ATOM 2394 N N . HIS A 1 312 ? 31.469 4.391 14.562 1 57.44 312 HIS A N 1
ATOM 2395 C CA . HIS A 1 312 ? 31.812 5.48 15.477 1 57.44 312 HIS A CA 1
ATOM 2396 C C . HIS A 1 312 ? 30.953 5.426 16.734 1 57.44 312 HIS A C 1
ATOM 2398 O O . HIS A 1 312 ? 31.219 6.156 17.703 1 57.44 312 HIS A O 1
ATOM 2404 N N . ASN A 1 313 ? 29.875 4.723 16.781 1 47.41 313 ASN A N 1
ATOM 2405 C CA . ASN A 1 313 ? 29.125 4.586 18.031 1 47.41 313 ASN A CA 1
ATOM 2406 C C . ASN A 1 313 ? 29.516 3.318 18.781 1 47.41 313 ASN A C 1
ATOM 2408 O O . ASN A 1 313 ? 29.656 2.254 18.172 1 47.41 313 ASN A O 1
ATOM 2412 N N . MET B 1 1 ? 9.266 32.375 -38.094 1 54.84 1 MET B N 1
ATOM 2413 C CA . MET B 1 1 ? 9.109 32.125 -36.656 1 54.84 1 MET B CA 1
ATOM 2414 C C . MET B 1 1 ? 7.836 31.328 -36.375 1 54.84 1 MET B C 1
ATOM 2416 O O . MET B 1 1 ? 7.859 30.344 -35.625 1 54.84 1 MET B O 1
ATOM 2420 N N . LEU B 1 2 ? 6.867 31.656 -37.062 1 64.62 2 LEU B N 1
ATOM 2421 C CA . LEU B 1 2 ? 5.555 31.031 -36.906 1 64.62 2 LEU B CA 1
ATOM 2422 C C . LEU B 1 2 ? 5.543 29.656 -37.562 1 64.62 2 LEU B C 1
ATOM 2424 O O . LEU B 1 2 ? 4.949 28.719 -37 1 64.62 2 LEU B O 1
ATOM 2428 N N . GLN B 1 3 ? 6.277 29.547 -38.594 1 67.88 3 GLN B N 1
ATOM 2429 C CA . GLN B 1 3 ? 6.309 28.266 -39.281 1 67.88 3 GLN B CA 1
ATOM 2430 C C . GLN B 1 3 ? 7.02 27.203 -38.469 1 67.88 3 GLN B C 1
ATOM 2432 O O . GLN B 1 3 ? 6.582 26.047 -38.406 1 67.88 3 GLN B O 1
ATOM 2437 N N . THR B 1 4 ? 7.996 27.672 -37.75 1 67.62 4 THR B N 1
ATOM 2438 C CA . THR B 1 4 ? 8.773 26.766 -36.906 1 67.62 4 THR B CA 1
ATOM 2439 C C . THR B 1 4 ? 7.961 26.312 -35.688 1 67.62 4 THR B C 1
ATOM 2441 O O . THR B 1 4 ? 8.039 25.141 -35.281 1 67.62 4 THR B O 1
ATOM 2444 N N . LEU B 1 5 ? 7.262 27.203 -35.281 1 64.94 5 LEU B N 1
ATOM 2445 C CA . LEU B 1 5 ? 6.406 26.859 -34.156 1 64.94 5 LEU B CA 1
ATOM 2446 C C . LEU B 1 5 ? 5.32 25.875 -34.562 1 64.94 5 LEU B C 1
ATOM 2448 O O . LEU B 1 5 ? 5.02 24.938 -33.844 1 64.94 5 LEU B O 1
ATOM 2452 N N . GLU B 1 6 ? 4.809 26.188 -35.75 1 63.47 6 GLU B N 1
ATOM 2453 C CA . GLU B 1 6 ? 3.783 25.297 -36.281 1 63.47 6 GLU B CA 1
ATOM 2454 C C . GLU B 1 6 ? 4.344 23.891 -36.531 1 63.47 6 GLU B C 1
ATOM 2456 O O . GLU B 1 6 ? 3.676 22.891 -36.25 1 63.47 6 GLU B O 1
ATOM 2461 N N . GLN B 1 7 ? 5.527 23.891 -37.031 1 68.31 7 GLN B N 1
ATOM 2462 C CA . GLN B 1 7 ? 6.168 22.594 -37.281 1 68.31 7 GLN B CA 1
ATOM 2463 C C . GLN B 1 7 ? 6.457 21.875 -35.969 1 68.31 7 GLN B C 1
ATOM 2465 O O . GLN B 1 7 ? 6.301 20.656 -35.875 1 68.31 7 GLN B O 1
ATOM 2470 N N . ALA B 1 8 ? 6.875 22.641 -35.031 1 64.94 8 ALA B N 1
ATOM 2471 C CA . ALA B 1 8 ? 7.152 22.062 -33.75 1 64.94 8 ALA B CA 1
ATOM 2472 C C . ALA B 1 8 ? 5.883 21.484 -33.125 1 64.94 8 ALA B C 1
ATOM 2474 O O . ALA B 1 8 ? 5.898 20.375 -32.562 1 64.94 8 ALA B O 1
ATOM 2475 N N . ILE B 1 9 ? 4.922 22.219 -33.25 1 63.12 9 ILE B N 1
ATOM 2476 C CA . ILE B 1 9 ? 3.635 21.781 -32.719 1 63.12 9 ILE B CA 1
ATOM 2477 C C . ILE B 1 9 ? 3.164 20.531 -33.469 1 63.12 9 ILE B C 1
ATOM 2479 O O . ILE B 1 9 ? 2.65 19.594 -32.875 1 63.12 9 ILE B O 1
ATOM 2483 N N . TYR B 1 10 ? 3.383 20.609 -34.75 1 63.28 10 TYR B N 1
ATOM 2484 C CA . TYR B 1 10 ? 3.037 19.453 -35.562 1 63.28 10 TYR B CA 1
ATOM 2485 C C . TYR B 1 10 ? 3.836 18.234 -35.125 1 63.28 10 TYR B C 1
ATOM 2487 O O . TYR B 1 10 ? 3.279 17.141 -34.969 1 63.28 10 TYR B O 1
ATOM 2495 N N . LEU B 1 11 ? 5.105 18.422 -34.938 1 65.88 11 LEU B N 1
ATOM 2496 C CA . LEU B 1 11 ? 5.969 17.312 -34.531 1 65.88 11 LEU B CA 1
ATOM 2497 C C . LEU B 1 11 ? 5.57 16.781 -33.156 1 65.88 11 LEU B C 1
ATOM 2499 O O . LEU B 1 11 ? 5.547 15.57 -32.969 1 65.88 11 LEU B O 1
ATOM 2503 N N . ILE B 1 12 ? 5.309 17.672 -32.281 1 65.06 12 ILE B N 1
ATOM 2504 C CA . ILE B 1 12 ? 4.875 17.266 -30.953 1 65.06 12 ILE B CA 1
ATOM 2505 C C . ILE B 1 12 ? 3.564 16.484 -31.062 1 65.06 12 ILE B C 1
ATOM 2507 O O . ILE B 1 12 ? 3.393 15.461 -30.391 1 65.06 12 ILE B O 1
ATOM 2511 N N . GLY B 1 13 ? 2.771 17 -31.922 1 61.03 13 GLY B N 1
ATOM 2512 C CA . GLY B 1 13 ? 1.513 16.297 -32.125 1 61.03 13 GLY B CA 1
ATOM 2513 C C . GLY B 1 13 ? 1.695 14.898 -32.688 1 61.03 13 GLY B C 1
ATOM 2514 O O . GLY B 1 13 ? 1.047 13.961 -32.219 1 61.03 13 GLY B O 1
ATOM 2515 N N . VAL B 1 14 ? 2.578 14.836 -33.656 1 64.5 14 VAL B N 1
ATOM 2516 C CA . VAL B 1 14 ? 2.848 13.539 -34.25 1 64.5 14 VAL B CA 1
ATOM 2517 C C . VAL B 1 14 ? 3.445 12.594 -33.219 1 64.5 14 VAL B C 1
ATOM 2519 O O . VAL B 1 14 ? 3.074 11.422 -33.156 1 64.5 14 VAL B O 1
ATOM 2522 N N . ILE B 1 15 ? 4.301 13.109 -32.406 1 65.06 15 ILE B N 1
ATOM 2523 C CA . ILE B 1 15 ? 4.953 12.297 -31.375 1 65.06 15 ILE B CA 1
ATOM 2524 C C . ILE B 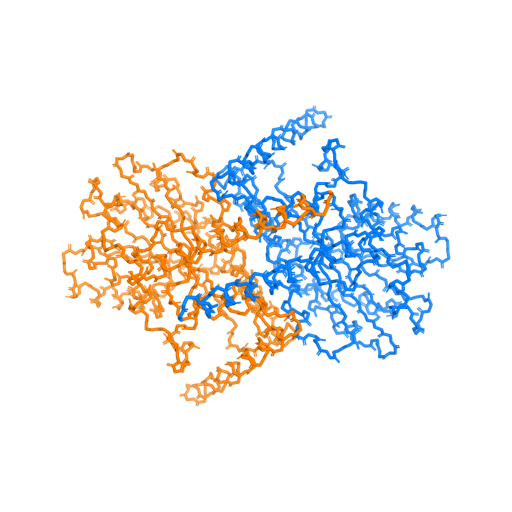1 15 ? 3.922 11.82 -30.359 1 65.06 15 ILE B C 1
ATOM 2526 O O . ILE B 1 15 ? 3.914 10.648 -29.984 1 65.06 15 ILE B O 1
ATOM 2530 N N . ILE B 1 16 ? 3.127 12.734 -30.016 1 64.62 16 ILE B N 1
ATOM 2531 C CA . ILE B 1 16 ? 2.094 12.391 -29.047 1 64.62 16 ILE B CA 1
ATOM 2532 C C . ILE B 1 16 ? 1.145 11.352 -29.641 1 64.62 16 ILE B C 1
ATOM 2534 O O . ILE B 1 16 ? 0.751 10.398 -28.969 1 64.62 16 ILE B O 1
ATOM 2538 N N . LEU B 1 17 ? 0.852 11.609 -30.891 1 64.12 17 LEU B N 1
ATOM 2539 C CA . LEU B 1 17 ? -0.045 10.672 -31.562 1 64.12 17 LEU B CA 1
ATOM 2540 C C . LEU B 1 17 ? 0.593 9.297 -31.672 1 64.12 17 LEU B C 1
ATOM 2542 O O . LEU B 1 17 ? -0.074 8.281 -31.469 1 64.12 17 LEU B O 1
ATOM 2546 N N . LEU B 1 18 ? 1.827 9.32 -32.031 1 68.81 18 LEU B N 1
ATOM 2547 C CA . LEU B 1 18 ? 2.527 8.047 -32.156 1 68.81 18 LEU B CA 1
ATOM 2548 C C . LEU B 1 18 ? 2.625 7.359 -30.797 1 68.81 18 LEU B C 1
ATOM 2550 O O . LEU B 1 18 ? 2.445 6.141 -30.703 1 68.81 18 LEU B O 1
ATOM 2554 N N . LYS B 1 19 ? 2.857 8.172 -29.844 1 66.75 19 LYS B N 1
ATOM 2555 C CA . LYS B 1 19 ? 2.941 7.617 -28.5 1 66.75 19 LYS B CA 1
ATOM 2556 C C . LYS B 1 19 ? 1.596 7.051 -28.062 1 66.75 19 LYS B C 1
ATOM 2558 O O . LYS B 1 19 ? 1.535 5.965 -27.469 1 66.75 19 LYS B O 1
ATOM 2563 N N . THR B 1 20 ? 0.644 7.773 -28.328 1 66.12 20 THR B N 1
ATOM 2564 C CA . THR B 1 20 ? -0.69 7.352 -27.922 1 66.12 20 THR B CA 1
ATOM 2565 C C . THR B 1 20 ? -1.123 6.102 -28.672 1 66.12 20 THR B C 1
ATOM 2567 O O . THR B 1 20 ? -1.703 5.184 -28.094 1 66.12 20 THR B O 1
ATOM 2570 N N . THR B 1 21 ? -0.834 6.156 -29.969 1 69.75 21 THR B N 1
ATOM 2571 C CA . THR B 1 21 ? -1.187 5 -30.781 1 69.75 21 THR B CA 1
ATOM 2572 C C . THR B 1 21 ? -0.397 3.77 -30.344 1 69.75 21 THR B C 1
ATOM 2574 O O . THR B 1 21 ? -0.938 2.662 -30.297 1 69.75 21 THR B O 1
ATOM 2577 N N . TYR B 1 22 ? 0.822 4.047 -30.047 1 68.19 22 TYR B N 1
ATOM 2578 C CA . TYR B 1 22 ? 1.659 2.955 -29.562 1 68.19 22 TYR B CA 1
ATOM 2579 C C . TYR B 1 22 ? 1.138 2.422 -28.234 1 68.19 22 TYR B C 1
ATOM 2581 O O . TYR B 1 22 ? 1.035 1.207 -28.047 1 68.19 22 TYR B O 1
ATOM 2589 N N . ALA B 1 23 ? 0.805 3.328 -27.391 1 65.25 23 ALA B N 1
ATOM 2590 C CA . ALA B 1 23 ? 0.278 2.928 -26.094 1 65.25 23 ALA B CA 1
ATOM 2591 C C . ALA B 1 23 ? -1.037 2.168 -26.25 1 65.25 23 ALA B C 1
ATOM 2593 O O . ALA B 1 23 ? -1.27 1.174 -25.547 1 65.25 23 ALA B O 1
ATOM 2594 N N . PHE B 1 24 ? -1.777 2.627 -27.125 1 67.62 24 PHE B N 1
ATOM 2595 C CA . PHE B 1 24 ? -3.059 1.979 -27.359 1 67.62 24 PHE B CA 1
ATOM 2596 C C . PHE B 1 24 ? -2.857 0.601 -27.984 1 67.62 24 PHE B C 1
ATOM 2598 O O . PHE B 1 24 ? -3.521 -0.364 -27.594 1 67.62 24 PHE B O 1
ATOM 2605 N N . GLY B 1 25 ? -2.002 0.547 -28.953 1 68.62 25 GLY B N 1
ATOM 2606 C CA . GLY B 1 25 ? -1.693 -0.741 -29.562 1 68.62 25 GLY B CA 1
ATOM 2607 C C . GLY B 1 25 ? -1.171 -1.756 -28.562 1 68.62 25 GLY B C 1
ATOM 2608 O O . GLY B 1 25 ? -1.583 -2.918 -28.578 1 68.62 25 GLY B O 1
ATOM 2609 N N . ASN B 1 26 ? -0.343 -1.27 -27.672 1 69.56 26 ASN B N 1
ATOM 2610 C CA . ASN B 1 26 ? 0.186 -2.148 -26.641 1 69.56 26 ASN B CA 1
ATOM 2611 C C . ASN B 1 26 ? -0.902 -2.576 -25.656 1 69.56 26 ASN B C 1
ATOM 2613 O O . ASN B 1 26 ? -0.921 -3.723 -25.203 1 69.56 26 ASN B O 1
ATOM 2617 N N . TRP B 1 27 ? -1.661 -1.658 -25.422 1 67.38 27 TRP B N 1
ATOM 2618 C CA . TRP B 1 27 ? -2.783 -1.97 -24.531 1 67.38 27 TRP B CA 1
ATOM 2619 C C . TRP B 1 27 ? -3.684 -3.033 -25.156 1 67.38 27 TRP B C 1
ATOM 2621 O O . TRP B 1 27 ? -4.117 -3.963 -24.484 1 67.38 27 TRP B O 1
ATOM 2631 N N . VAL B 1 28 ? -3.959 -2.887 -26.438 1 68.62 28 VAL B N 1
ATOM 2632 C CA . VAL B 1 28 ? -4.789 -3.854 -27.156 1 68.62 28 VAL B CA 1
ATOM 2633 C C . VAL B 1 28 ? -4.117 -5.227 -27.141 1 68.62 28 VAL B C 1
ATOM 2635 O O . VAL B 1 28 ? -4.766 -6.234 -26.859 1 68.62 28 VAL B O 1
ATOM 2638 N N . LYS B 1 29 ? -2.885 -5.215 -27.375 1 72.06 29 LYS B N 1
ATOM 2639 C CA . LYS B 1 29 ? -2.135 -6.465 -27.375 1 72.06 29 LYS B CA 1
ATOM 2640 C C . LYS B 1 29 ? -2.154 -7.109 -25.984 1 72.06 29 LYS B C 1
ATOM 2642 O O . LYS B 1 29 ? -2.445 -8.297 -25.844 1 72.06 29 LYS B O 1
ATOM 2647 N N . ASP B 1 30 ? -1.926 -6.289 -25.062 1 70.94 30 ASP B N 1
ATOM 2648 C CA . ASP B 1 30 ? -1.846 -6.785 -23.688 1 70.94 30 ASP B CA 1
ATOM 2649 C C . ASP B 1 30 ? -3.213 -7.246 -23.188 1 70.94 30 ASP B C 1
ATOM 2651 O O . ASP B 1 30 ? -3.307 -8.172 -22.375 1 70.94 30 ASP B O 1
ATOM 2655 N N . THR B 1 31 ? -4.195 -6.586 -23.688 1 68.12 31 THR B N 1
ATOM 2656 C CA . THR B 1 31 ? -5.547 -6.848 -23.203 1 68.12 31 THR B CA 1
ATOM 2657 C C . THR B 1 31 ? -6.133 -8.086 -23.875 1 68.12 31 THR B C 1
ATOM 2659 O O . THR B 1 31 ? -6.781 -8.906 -23.219 1 68.12 31 THR B O 1
ATOM 2662 N N . PHE B 1 32 ? -5.805 -8.219 -25.094 1 71.88 32 PHE B N 1
ATOM 2663 C CA . PHE B 1 32 ? -6.559 -9.242 -25.812 1 71.88 32 PHE B CA 1
ATOM 2664 C C . PHE B 1 32 ? -5.664 -10.422 -26.172 1 71.88 32 PHE B C 1
ATOM 2666 O O . PHE B 1 32 ? -6.16 -11.508 -26.469 1 71.88 32 PHE B O 1
ATOM 2673 N N . PHE B 1 33 ? -4.414 -10.188 -26.172 1 74.19 33 PHE B N 1
ATOM 2674 C CA . PHE B 1 33 ? -3.531 -11.289 -26.547 1 74.19 33 PHE B CA 1
ATOM 2675 C C . PHE B 1 33 ? -3.219 -12.164 -25.344 1 74.19 33 PHE B C 1
ATOM 2677 O O . PHE B 1 33 ? -2.818 -11.672 -24.297 1 74.19 33 PHE B O 1
ATOM 2684 N N . VAL B 1 34 ? -3.557 -13.391 -25.484 1 75.88 34 VAL B N 1
ATOM 2685 C CA . VAL B 1 34 ? -3.277 -14.391 -24.453 1 75.88 34 VAL B CA 1
ATOM 2686 C C . VAL B 1 34 ? -2.34 -15.461 -25 1 75.88 34 VAL B C 1
ATOM 2688 O O . VAL B 1 34 ? -2.588 -16.016 -26.078 1 75.88 34 VAL B O 1
ATOM 2691 N N . ASN B 1 35 ? -1.193 -15.602 -24.344 1 79.12 35 ASN B N 1
ATOM 2692 C CA . ASN B 1 35 ? -0.274 -16.672 -24.703 1 79.12 35 ASN B CA 1
ATOM 2693 C C . ASN B 1 35 ? -0.531 -17.938 -23.875 1 79.12 35 ASN B C 1
ATOM 2695 O O . ASN B 1 35 ? -0.089 -18.031 -22.719 1 79.12 35 ASN B O 1
ATOM 2699 N N . LYS B 1 36 ? -1.106 -18.906 -24.469 1 76.38 36 LYS B N 1
ATOM 2700 C CA . LYS B 1 36 ? -1.489 -20.125 -23.766 1 76.38 36 LYS B CA 1
ATOM 2701 C C . LYS B 1 36 ? -0.259 -20.906 -23.312 1 76.38 36 LYS B C 1
ATOM 2703 O O . LYS B 1 36 ? -0.349 -21.766 -22.438 1 76.38 36 LYS B O 1
ATOM 2708 N N . ASP B 1 37 ? 0.908 -20.531 -23.906 1 78.88 37 ASP B N 1
ATOM 2709 C CA . ASP B 1 37 ? 2.121 -21.281 -23.594 1 78.88 37 ASP B CA 1
ATOM 2710 C C . ASP B 1 37 ? 3.025 -20.5 -22.641 1 78.88 37 ASP B C 1
ATOM 2712 O O . ASP B 1 37 ? 4.195 -20.844 -22.469 1 78.88 37 ASP B O 1
ATOM 2716 N N . SER B 1 38 ? 2.455 -19.5 -22.047 1 85 38 SER B N 1
ATOM 2717 C CA . SER B 1 38 ? 3.262 -18.578 -21.25 1 85 38 SER B CA 1
ATOM 2718 C C . SER B 1 38 ? 3.824 -19.281 -20.016 1 85 38 SER B C 1
ATOM 2720 O O . SER B 1 38 ? 4.891 -18.922 -19.516 1 85 38 SER B O 1
ATOM 2722 N N . LEU B 1 39 ? 3.184 -20.375 -19.594 1 88.81 39 LEU B N 1
ATOM 2723 C CA . LEU B 1 39 ? 3.58 -21.016 -18.359 1 88.81 39 LEU B CA 1
ATOM 2724 C C . LEU B 1 39 ? 4.633 -22.094 -18.609 1 88.81 39 LEU B C 1
ATOM 2726 O O . LEU B 1 39 ? 5.258 -22.594 -17.672 1 88.81 39 LEU B O 1
ATOM 2730 N N . LEU B 1 40 ? 4.859 -22.438 -19.844 1 84.5 40 LEU B N 1
ATOM 2731 C CA . LEU B 1 40 ? 5.746 -23.547 -20.203 1 84.5 40 LEU B CA 1
ATOM 2732 C C . LEU B 1 40 ? 7.164 -23.281 -19.719 1 84.5 40 LEU B C 1
ATOM 2734 O O . LEU B 1 40 ? 7.871 -24.219 -19.328 1 84.5 40 LEU B O 1
ATOM 2738 N N . LYS B 1 41 ? 7.531 -22.062 -19.734 1 88 41 LYS B N 1
ATOM 2739 C CA . LYS B 1 41 ? 8.898 -21.719 -19.344 1 88 41 LYS B CA 1
ATOM 2740 C C . LYS B 1 41 ? 9.141 -22 -17.859 1 88 41 LYS B C 1
ATOM 2742 O O . LYS B 1 41 ? 10.289 -22.078 -17.422 1 88 41 LYS B O 1
ATOM 2747 N N . TYR B 1 42 ? 8.102 -22.188 -17.156 1 91.06 42 TYR B N 1
ATOM 2748 C CA . TYR B 1 42 ? 8.234 -22.438 -15.727 1 91.06 42 TYR B CA 1
ATOM 2749 C C . TYR B 1 42 ? 8.211 -23.922 -15.43 1 91.06 42 TYR B C 1
ATOM 2751 O O . TYR B 1 42 ? 8.242 -24.328 -14.266 1 91.06 42 TYR B O 1
ATOM 2759 N N . GLN B 1 43 ? 8.141 -24.766 -16.453 1 86.44 43 GLN B N 1
ATOM 2760 C CA . GLN B 1 43 ? 8.109 -26.203 -16.297 1 86.44 43 GLN B CA 1
ATOM 2761 C C . GLN B 1 43 ? 9.273 -26.859 -17.047 1 86.44 43 GLN B C 1
ATOM 2763 O O . GLN B 1 43 ? 9.328 -28.094 -17.156 1 86.44 43 GLN B O 1
ATOM 2768 N N . THR B 1 44 ? 10.109 -26.156 -17.547 1 71.25 44 THR B N 1
ATOM 2769 C CA . THR B 1 44 ? 11.094 -26.672 -18.5 1 71.25 44 THR B CA 1
ATOM 2770 C C . THR B 1 44 ? 11.961 -27.734 -17.859 1 71.25 44 THR B C 1
ATOM 2772 O O . THR B 1 44 ? 12.266 -28.766 -18.484 1 71.25 44 THR B O 1
ATOM 2775 N N . ASP B 1 45 ? 12.297 -27.469 -16.75 1 65.94 45 ASP B N 1
ATOM 2776 C CA . ASP B 1 45 ? 13.234 -28.406 -16.156 1 65.94 45 ASP B CA 1
ATOM 2777 C C . ASP B 1 45 ? 12.508 -29.641 -15.602 1 65.94 45 ASP B C 1
ATOM 2779 O O . ASP B 1 45 ? 13.094 -30.719 -15.492 1 65.94 45 ASP B O 1
ATOM 2783 N N . SER B 1 46 ? 11.25 -29.406 -15.219 1 65.56 46 SER B N 1
ATOM 2784 C CA . SER B 1 46 ? 10.492 -30.484 -14.609 1 65.56 46 SER B CA 1
ATOM 2785 C C . SER B 1 46 ? 9.031 -30.469 -15.062 1 65.56 46 SER B C 1
ATOM 2787 O O . SER B 1 46 ? 8.289 -29.547 -14.727 1 65.56 46 SER B O 1
ATOM 2789 N N . LYS B 1 47 ? 8.727 -31.344 -15.93 1 69.75 47 LYS B N 1
ATOM 2790 C CA . LYS B 1 47 ? 7.371 -31.453 -16.453 1 69.75 47 LYS B CA 1
ATOM 2791 C C . LYS B 1 47 ? 6.344 -31.516 -15.328 1 69.75 47 LYS B C 1
ATOM 2793 O O . LYS B 1 47 ? 5.176 -31.188 -15.531 1 69.75 47 LYS B O 1
ATOM 2798 N N . ASN B 1 48 ? 6.844 -31.547 -14.117 1 82.62 48 ASN B N 1
ATOM 2799 C CA . ASN B 1 48 ? 5.902 -31.641 -13 1 82.62 48 ASN B CA 1
ATOM 2800 C C . ASN B 1 48 ? 6.293 -30.703 -11.859 1 82.62 48 ASN B C 1
ATOM 2802 O O . ASN B 1 48 ? 6.309 -31.109 -10.695 1 82.62 48 ASN B O 1
ATOM 2806 N N . ALA B 1 49 ? 6.562 -29.531 -12.305 1 92 49 ALA B N 1
ATOM 2807 C CA . ALA B 1 49 ? 6.941 -28.562 -11.273 1 92 49 ALA B CA 1
ATOM 2808 C C . ALA B 1 49 ? 5.746 -28.188 -10.406 1 92 49 ALA B C 1
ATOM 2810 O O . ALA B 1 49 ? 4.594 -28.375 -10.812 1 92 49 ALA B O 1
ATOM 2811 N N . TYR B 1 50 ? 6.027 -27.766 -9.242 1 95.5 50 TYR B N 1
ATOM 2812 C CA . TYR B 1 50 ? 4.977 -27.406 -8.297 1 95.5 50 TYR B CA 1
ATOM 2813 C C . TYR B 1 50 ? 4.668 -25.922 -8.375 1 95.5 50 TYR B C 1
ATOM 2815 O O . TYR B 1 50 ? 5.574 -25.094 -8.539 1 95.5 50 TYR B O 1
ATOM 2823 N N . ALA B 1 51 ? 3.395 -25.609 -8.227 1 97 51 ALA B N 1
ATOM 2824 C CA . ALA B 1 51 ? 2.908 -24.25 -7.984 1 97 51 ALA B CA 1
ATOM 2825 C C . ALA B 1 51 ? 2.299 -24.125 -6.59 1 97 51 ALA B C 1
ATOM 2827 O O . ALA B 1 51 ? 1.493 -24.969 -6.184 1 97 51 ALA B O 1
ATOM 2828 N N . VAL B 1 52 ? 2.762 -23.156 -5.891 1 98.19 52 VAL B N 1
ATOM 2829 C CA . VAL B 1 52 ? 2.207 -22.844 -4.578 1 98.19 52 VAL B CA 1
ATOM 2830 C C . VAL B 1 52 ? 1.084 -21.828 -4.715 1 98.19 52 VAL B C 1
ATOM 2832 O O . VAL B 1 52 ? 1.265 -20.781 -5.336 1 98.19 52 VAL B O 1
ATOM 2835 N N . VAL B 1 53 ? -0.072 -22.109 -4.188 1 98.25 53 VAL B N 1
ATOM 2836 C CA . VAL B 1 53 ? -1.195 -21.172 -4.223 1 98.25 53 VAL B CA 1
ATOM 2837 C C . VAL B 1 53 ? -1.696 -20.922 -2.803 1 98.25 53 VAL B C 1
ATOM 2839 O O . VAL B 1 53 ? -2.133 -21.844 -2.113 1 98.25 53 VAL B O 1
ATOM 2842 N N . THR B 1 54 ? -1.593 -19.688 -2.406 1 97.62 54 THR B N 1
ATOM 2843 C CA . THR B 1 54 ? -2.131 -19.328 -1.099 1 97.62 54 THR B CA 1
ATOM 2844 C C . THR B 1 54 ? -3.607 -18.969 -1.203 1 97.62 54 THR B C 1
ATOM 2846 O O . THR B 1 54 ? -4.035 -18.359 -2.189 1 97.62 54 THR B O 1
ATOM 2849 N N . GLY B 1 55 ? -4.402 -19.281 -0.182 1 93.75 55 GLY B N 1
ATOM 2850 C CA . GLY B 1 55 ? -5.828 -18.984 -0.203 1 93.75 55 GLY B CA 1
ATOM 2851 C C . GLY B 1 55 ? -6.543 -19.594 -1.4 1 93.75 55 GLY B C 1
ATOM 2852 O O . GLY B 1 55 ? -7.289 -18.891 -2.094 1 93.75 55 GLY B O 1
ATOM 2853 N N . PRO B 1 56 ? -6.371 -20.797 -1.612 1 93.81 56 PRO B N 1
ATOM 2854 C CA . PRO B 1 56 ? -6.863 -21.422 -2.846 1 93.81 56 PRO B CA 1
ATOM 2855 C C . PRO B 1 56 ? -8.352 -21.75 -2.787 1 93.81 56 PRO B C 1
ATOM 2857 O O . PRO B 1 56 ? -8.945 -22.125 -3.801 1 93.81 56 PRO B O 1
ATOM 2860 N N . THR B 1 57 ? -8.969 -21.562 -1.716 1 87.5 57 THR B N 1
ATOM 2861 C CA . THR B 1 57 ? -10.328 -22.062 -1.552 1 87.5 57 THR B CA 1
ATOM 2862 C C . THR B 1 57 ? -11.352 -20.984 -1.936 1 87.5 57 THR B C 1
ATOM 2864 O O . THR B 1 57 ? -12.547 -21.266 -1.984 1 87.5 57 THR B O 1
ATOM 2867 N N . GLY B 1 58 ? -10.922 -19.797 -2.193 1 77.81 58 GLY B N 1
ATOM 2868 C CA . GLY B 1 58 ? -11.82 -18.781 -2.693 1 77.81 58 GLY B CA 1
ATOM 2869 C C . GLY B 1 58 ? -12.031 -18.844 -4.195 1 77.81 58 GLY B C 1
ATOM 2870 O O . GLY B 1 58 ? -11.43 -19.688 -4.871 1 77.81 58 GLY B O 1
ATOM 2871 N N . GLY B 1 59 ? -12.953 -18 -4.73 1 74.94 59 GLY B N 1
ATOM 2872 C CA . GLY B 1 59 ? -13.336 -18.078 -6.133 1 74.94 59 GLY B CA 1
ATOM 2873 C C . GLY B 1 59 ? -12.156 -17.938 -7.082 1 74.94 59 GLY B C 1
ATOM 2874 O O . GLY B 1 59 ? -11.891 -18.844 -7.875 1 74.94 59 GLY B O 1
ATOM 2875 N N . ILE B 1 60 ? -11.344 -17 -6.996 1 83.62 60 ILE B N 1
ATOM 2876 C CA . ILE B 1 60 ? -10.234 -16.812 -7.918 1 83.62 60 ILE B CA 1
ATOM 2877 C C . ILE B 1 60 ? -9.141 -17.844 -7.637 1 83.62 60 ILE B C 1
ATOM 2879 O O . ILE B 1 60 ? -8.5 -18.344 -8.562 1 83.62 60 ILE B O 1
ATOM 2883 N N . GLY B 1 61 ? -8.992 -18.188 -6.379 1 90.5 61 GLY B N 1
ATOM 2884 C CA . GLY B 1 61 ? -7.988 -19.172 -5.98 1 90.5 61 GLY B CA 1
ATOM 2885 C C . GLY B 1 61 ? -8.234 -20.547 -6.57 1 90.5 61 GLY B C 1
ATOM 2886 O O . GLY B 1 61 ? -7.305 -21.188 -7.07 1 90.5 61 GLY B O 1
ATOM 2887 N N . GLN B 1 62 ? -9.453 -20.906 -6.527 1 92.12 62 GLN B N 1
ATOM 2888 C CA . GLN B 1 62 ? -9.812 -22.203 -7.082 1 92.12 62 GLN B CA 1
ATOM 2889 C C . GLN B 1 62 ? -9.562 -22.25 -8.586 1 92.12 62 GLN B C 1
ATOM 2891 O O . GLN B 1 62 ? -9.078 -23.25 -9.117 1 92.12 62 GLN B O 1
ATOM 2896 N N . ALA B 1 63 ? -9.914 -21.141 -9.234 1 91.56 63 ALA B N 1
ATOM 2897 C CA . ALA B 1 63 ? -9.711 -21.047 -10.68 1 91.56 63 ALA B CA 1
ATOM 2898 C C . ALA B 1 63 ? -8.227 -21.109 -11.023 1 91.56 63 ALA B C 1
ATOM 2900 O O . ALA B 1 63 ? -7.836 -21.719 -12.031 1 91.56 63 ALA B O 1
ATOM 2901 N N . PHE B 1 64 ? -7.422 -20.5 -10.219 1 94.25 64 PHE B N 1
ATOM 2902 C CA . PHE B 1 64 ? -5.977 -20.562 -10.414 1 94.25 64 PHE B CA 1
ATOM 2903 C C . PHE B 1 64 ? -5.473 -22 -10.305 1 94.25 64 PHE B C 1
ATOM 2905 O O . PHE B 1 64 ? -4.68 -22.438 -11.141 1 94.25 64 PHE B O 1
ATOM 2912 N N . CYS B 1 65 ? -5.961 -22.688 -9.305 1 96.31 65 CYS B N 1
ATOM 2913 C CA . CYS B 1 65 ? -5.559 -24.062 -9.102 1 96.31 65 CYS B CA 1
ATOM 2914 C C . CYS B 1 65 ? -5.945 -24.922 -10.297 1 96.31 65 CYS B C 1
ATOM 2916 O O . CYS B 1 65 ? -5.133 -25.703 -10.797 1 96.31 65 CYS B O 1
ATOM 2918 N N . ASP B 1 66 ? -7.129 -24.703 -10.773 1 94.75 66 ASP B N 1
ATOM 2919 C CA . ASP B 1 66 ? -7.629 -25.469 -11.906 1 94.75 66 ASP B CA 1
ATOM 2920 C C . ASP B 1 66 ? -6.801 -25.203 -13.156 1 94.75 66 ASP B C 1
ATOM 2922 O O . ASP B 1 66 ? -6.43 -26.141 -13.875 1 94.75 66 ASP B O 1
ATOM 2926 N N . GLU B 1 67 ? -6.547 -23.984 -13.375 1 93.81 67 GLU B N 1
ATOM 2927 C CA . GLU B 1 67 ? -5.789 -23.609 -14.57 1 93.81 67 GLU B CA 1
ATOM 2928 C C . GLU B 1 67 ? -4.363 -24.141 -14.5 1 93.81 67 GLU B C 1
ATOM 2930 O O . GLU B 1 67 ? -3.854 -24.688 -15.484 1 93.81 67 GLU B O 1
ATOM 2935 N N . LEU B 1 68 ? -3.705 -24.062 -13.398 1 95.69 68 LEU B N 1
ATOM 2936 C CA . LEU B 1 68 ? -2.352 -24.578 -13.219 1 95.69 68 LEU B CA 1
ATOM 2937 C C . LEU B 1 68 ? -2.316 -26.094 -13.367 1 95.69 68 LEU B C 1
ATOM 2939 O O . LEU B 1 68 ? -1.423 -26.641 -14.023 1 95.69 68 LEU B O 1
ATOM 2943 N N . ALA B 1 69 ? -3.309 -26.734 -12.805 1 95.69 69 ALA B N 1
ATOM 2944 C CA . ALA B 1 69 ? -3.418 -28.172 -12.914 1 95.69 69 ALA B CA 1
ATOM 2945 C C . ALA B 1 69 ? -3.613 -28.609 -14.367 1 95.69 69 ALA B C 1
ATOM 2947 O O . ALA B 1 69 ? -3.004 -29.578 -14.82 1 95.69 69 ALA B O 1
ATOM 2948 N N . SER B 1 70 ? -4.449 -27.844 -15.039 1 93.62 70 SER B N 1
ATOM 2949 C CA . SER B 1 70 ? -4.73 -28.156 -16.438 1 93.62 70 SER B CA 1
ATOM 2950 C C . SER B 1 70 ? -3.473 -28.047 -17.297 1 93.62 70 SER B C 1
ATOM 2952 O O . SER B 1 70 ? -3.379 -28.672 -18.344 1 93.62 70 SER B O 1
ATOM 2954 N N . LYS B 1 71 ? -2.521 -27.281 -16.844 1 92.5 71 LYS B N 1
ATOM 2955 C CA . LYS B 1 71 ? -1.271 -27.094 -17.578 1 92.5 71 LYS B CA 1
ATOM 2956 C C . LYS B 1 71 ? -0.2 -28.062 -17.094 1 92.5 71 LYS B C 1
ATOM 2958 O O . LYS B 1 71 ? 0.946 -28 -17.547 1 92.5 71 LYS B O 1
ATOM 2963 N N . GLY B 1 72 ? -0.599 -28.891 -16.078 1 93.06 72 GLY B N 1
ATOM 2964 C CA . GLY B 1 72 ? 0.272 -30 -15.703 1 93.06 72 GLY B CA 1
ATOM 2965 C C . GLY B 1 72 ? 1.103 -29.703 -14.469 1 93.06 72 GLY B C 1
ATOM 2966 O O . GLY B 1 72 ? 1.982 -30.484 -14.102 1 93.06 72 GLY B O 1
ATOM 2967 N N . PHE B 1 73 ? 0.89 -28.594 -13.82 1 95.38 73 PHE B N 1
ATOM 2968 C CA . PHE B 1 73 ? 1.626 -28.281 -12.602 1 95.38 73 PHE B CA 1
ATOM 2969 C C . PHE B 1 73 ? 1.088 -29.094 -11.422 1 95.38 73 PHE B C 1
ATOM 2971 O O . PHE B 1 73 ? -0.126 -29.25 -11.273 1 95.38 73 PHE B O 1
ATOM 2978 N N . ASN B 1 74 ? 2.023 -29.688 -10.648 1 96.38 74 ASN B N 1
ATOM 2979 C CA . ASN B 1 74 ? 1.625 -30.109 -9.312 1 96.38 74 ASN B CA 1
ATOM 2980 C C . ASN B 1 74 ? 1.263 -28.922 -8.43 1 96.38 74 ASN B C 1
ATOM 2982 O O . ASN B 1 74 ? 1.662 -27.797 -8.711 1 96.38 74 ASN B O 1
ATOM 2986 N N . LEU B 1 75 ? 0.502 -29.141 -7.363 1 97.81 75 LEU B N 1
ATOM 2987 C CA . LEU B 1 75 ? 0.006 -28.016 -6.59 1 97.81 75 LEU B CA 1
ATOM 2988 C C . LEU B 1 75 ? 0.343 -28.172 -5.109 1 97.81 75 LEU B C 1
ATOM 2990 O O . LEU B 1 75 ? 0.293 -29.281 -4.574 1 97.81 75 LEU B O 1
ATOM 2994 N N . ILE B 1 76 ? 0.734 -27.109 -4.5 1 98.38 76 ILE B N 1
ATOM 2995 C CA . ILE B 1 76 ? 0.775 -26.984 -3.049 1 98.38 76 ILE B CA 1
ATOM 2996 C C . ILE B 1 76 ? -0.256 -25.953 -2.596 1 98.38 76 ILE B C 1
ATOM 2998 O O . ILE B 1 76 ? -0.106 -24.75 -2.859 1 98.38 76 ILE B O 1
ATOM 3002 N N . LEU B 1 77 ? -1.28 -26.438 -1.915 1 98.31 77 LEU B N 1
ATOM 3003 C CA . LEU B 1 77 ? -2.381 -25.594 -1.458 1 98.31 77 LEU B CA 1
ATOM 3004 C C . LEU B 1 77 ? -2.135 -25.094 -0.035 1 98.31 77 LEU B C 1
ATOM 3006 O O . LEU B 1 77 ? -2.066 -25.906 0.899 1 98.31 77 LEU B O 1
ATOM 3010 N N . VAL B 1 78 ? -2.006 -23.812 0.128 1 98.19 78 VAL B N 1
ATOM 3011 C CA . VAL B 1 78 ? -1.701 -23.234 1.433 1 98.19 78 VAL B CA 1
ATOM 3012 C C . VAL B 1 78 ? -2.916 -22.469 1.956 1 98.19 78 VAL B C 1
ATOM 3014 O O . VAL B 1 78 ? -3.371 -21.516 1.331 1 98.19 78 VAL B O 1
ATOM 3017 N N . GLY B 1 79 ? -3.449 -22.828 3.09 1 96.62 79 GLY B N 1
ATOM 3018 C CA . GLY B 1 79 ? -4.609 -22.172 3.666 1 96.62 79 GLY B CA 1
ATOM 3019 C C . GLY B 1 79 ? -4.824 -22.5 5.129 1 96.62 79 GLY B C 1
ATOM 3020 O O . GLY B 1 79 ? -4.051 -23.266 5.715 1 96.62 79 GLY B O 1
ATOM 3021 N N . ARG B 1 80 ? -5.855 -21.953 5.719 1 94.25 80 ARG B N 1
ATOM 3022 C CA . ARG B 1 80 ? -6.016 -22.047 7.164 1 94.25 80 ARG B CA 1
ATOM 3023 C C . ARG B 1 80 ? -7.016 -23.141 7.535 1 94.25 80 ARG B C 1
ATOM 3025 O O . ARG B 1 80 ? -7.094 -23.562 8.695 1 94.25 80 ARG B O 1
ATOM 3032 N N . ASN B 1 81 ? -7.82 -23.625 6.57 1 95.5 81 ASN B N 1
ATOM 3033 C CA . ASN B 1 81 ? -8.859 -24.625 6.828 1 95.5 81 ASN B CA 1
ATOM 3034 C C . ASN B 1 81 ? -8.57 -25.938 6.109 1 95.5 81 ASN B C 1
ATOM 3036 O O . ASN B 1 81 ? -8.75 -26.031 4.895 1 95.5 81 ASN B O 1
ATOM 3040 N N . GLN B 1 82 ? -8.234 -26.922 6.887 1 96.56 82 GLN B N 1
ATOM 3041 C CA . GLN B 1 82 ? -7.809 -28.188 6.301 1 96.56 82 GLN B CA 1
ATOM 3042 C C . GLN B 1 82 ? -8.961 -28.859 5.551 1 96.56 82 GLN B C 1
ATOM 3044 O O . GLN B 1 82 ? -8.758 -29.438 4.484 1 96.56 82 GLN B O 1
ATOM 3049 N N . THR B 1 83 ? -10.109 -28.75 6.102 1 97 83 THR B N 1
ATOM 3050 C CA . THR B 1 83 ? -11.266 -29.375 5.477 1 97 83 THR B CA 1
ATOM 3051 C C . THR B 1 83 ? -11.516 -28.797 4.09 1 97 83 THR B C 1
ATOM 3053 O O . THR B 1 83 ? -11.758 -29.531 3.133 1 97 83 THR B O 1
ATOM 3056 N N . LYS B 1 84 ? -11.445 -27.531 4.016 1 95.88 84 LYS B N 1
ATOM 3057 C CA . LYS B 1 84 ? -11.656 -26.859 2.736 1 95.88 84 LYS B CA 1
ATOM 3058 C C . LYS B 1 84 ? -10.539 -27.172 1.753 1 95.88 84 LYS B C 1
ATOM 3060 O O . LYS B 1 84 ? -10.781 -27.344 0.558 1 95.88 84 LYS B O 1
ATOM 3065 N N . LEU B 1 85 ? -9.367 -27.281 2.285 1 97.56 85 LEU B N 1
ATOM 3066 C CA . LEU B 1 85 ? -8.219 -27.609 1.442 1 97.56 85 LEU B CA 1
ATOM 3067 C C . LEU B 1 85 ? -8.359 -29.031 0.877 1 97.56 85 LEU B C 1
ATOM 3069 O O . LEU B 1 85 ? -8.102 -29.25 -0.307 1 97.56 85 LEU B O 1
ATOM 3073 N N . ASP B 1 86 ? -8.758 -29.906 1.694 1 97.31 86 ASP B N 1
ATOM 3074 C CA . ASP B 1 86 ? -8.922 -31.297 1.272 1 97.31 86 ASP B CA 1
ATOM 3075 C C . ASP B 1 86 ? -10.016 -31.438 0.217 1 97.31 86 ASP B C 1
ATOM 3077 O O . ASP B 1 86 ? -9.875 -32.188 -0.738 1 97.31 86 ASP B O 1
ATOM 3081 N N . LYS B 1 87 ? -11.039 -30.719 0.442 1 96.62 87 LYS B N 1
ATOM 3082 C CA . LYS B 1 87 ? -12.125 -30.734 -0.536 1 96.62 87 LYS B CA 1
ATOM 3083 C C . LYS B 1 87 ? -11.641 -30.234 -1.897 1 96.62 87 LYS B C 1
ATOM 3085 O O . LYS B 1 87 ? -11.961 -30.828 -2.928 1 96.62 87 LYS B O 1
ATOM 3090 N N . LEU B 1 88 ? -10.93 -29.141 -1.858 1 96.5 88 LEU B N 1
ATOM 3091 C CA . LEU B 1 88 ? -10.375 -28.609 -3.098 1 96.5 88 LEU B CA 1
ATOM 3092 C C . LEU B 1 88 ? -9.414 -29.609 -3.736 1 96.5 88 LEU B C 1
ATOM 3094 O O . LEU B 1 88 ? -9.477 -29.859 -4.945 1 96.5 88 LEU B O 1
ATOM 3098 N N . LYS B 1 89 ? -8.547 -30.188 -2.936 1 97.69 89 LYS B N 1
ATOM 3099 C CA . LYS B 1 89 ? -7.594 -31.188 -3.404 1 97.69 89 LYS B CA 1
ATOM 3100 C C . LYS B 1 89 ? -8.312 -32.344 -4.098 1 97.69 89 LYS B C 1
ATOM 3102 O O . LYS B 1 89 ? -7.926 -32.75 -5.195 1 97.69 89 LYS B O 1
ATOM 3107 N N . GLU B 1 90 ? -9.305 -32.812 -3.49 1 96.94 90 GLU B N 1
ATOM 3108 C CA . GLU B 1 90 ? -10.062 -33.906 -4.043 1 96.94 90 GLU B CA 1
ATOM 3109 C C . GLU B 1 90 ? -10.703 -33.562 -5.379 1 96.94 90 GLU B C 1
ATOM 3111 O O . GLU B 1 90 ? -10.641 -34.312 -6.336 1 96.94 90 GLU B O 1
ATOM 3116 N N . GLY B 1 91 ? -11.312 -32.406 -5.387 1 96.12 91 GLY B N 1
ATOM 3117 C CA . GLY B 1 91 ? -11.945 -31.938 -6.613 1 96.12 91 GLY B CA 1
ATOM 3118 C C . GLY B 1 91 ? -10.977 -31.797 -7.77 1 96.12 91 GLY B C 1
ATOM 3119 O O . GLY B 1 91 ? -11.242 -32.281 -8.875 1 96.12 91 GLY B O 1
ATOM 3120 N N . VAL B 1 92 ? -9.875 -31.203 -7.5 1 96.56 92 VAL B N 1
ATOM 3121 C CA . VAL B 1 92 ? -8.875 -30.969 -8.539 1 96.56 92 VAL B CA 1
ATOM 3122 C C . VAL B 1 92 ? -8.242 -32.281 -8.961 1 96.56 92 VAL B C 1
ATOM 3124 O O . VAL B 1 92 ? -8.023 -32.531 -10.156 1 96.56 92 VAL B O 1
ATOM 3127 N N . SER B 1 93 ? -7.996 -33.156 -8.008 1 96.31 93 SER B N 1
ATOM 3128 C CA . SER B 1 93 ? -7.387 -34.469 -8.297 1 96.31 93 SER B CA 1
ATOM 3129 C C . SER B 1 93 ? -8.289 -35.312 -9.18 1 96.31 93 SER B C 1
ATOM 3131 O O . SER B 1 93 ? -7.809 -36.094 -10.008 1 96.31 93 SER B O 1
ATOM 3133 N N . ARG B 1 94 ? -9.531 -35.188 -8.977 1 96.56 94 ARG B N 1
ATOM 3134 C CA . ARG B 1 94 ? -10.484 -35.938 -9.797 1 96.56 94 ARG B CA 1
ATOM 3135 C C . ARG B 1 94 ? -10.445 -35.469 -11.25 1 96.56 94 ARG B C 1
ATOM 3137 O O . ARG B 1 94 ? -10.539 -36.281 -12.164 1 96.56 94 ARG B O 1
ATOM 3144 N N . ARG B 1 95 ? -10.305 -34.219 -11.438 1 95.69 95 ARG B N 1
ATOM 3145 C CA . ARG B 1 95 ? -10.297 -33.656 -12.773 1 95.69 95 ARG B CA 1
ATOM 3146 C C . ARG B 1 95 ? -8.945 -33.844 -13.453 1 95.69 95 ARG B C 1
ATOM 3148 O O . ARG B 1 95 ? -8.875 -33.969 -14.672 1 95.69 95 ARG B O 1
ATOM 3155 N N . TYR B 1 96 ? -7.938 -33.812 -12.617 1 95.94 96 TYR B N 1
ATOM 3156 C CA . TYR B 1 96 ? -6.578 -33.938 -13.125 1 95.94 96 TYR B CA 1
ATOM 3157 C C . TYR B 1 96 ? -5.801 -35 -12.344 1 95.94 96 TYR B C 1
ATOM 3159 O O . TYR B 1 96 ? -4.93 -34.656 -11.539 1 95.94 96 TYR B O 1
ATOM 3167 N N . PRO B 1 97 ? -5.953 -36.219 -12.617 1 95 97 PRO B N 1
ATOM 3168 C CA . PRO B 1 97 ? -5.402 -37.312 -11.82 1 95 97 PRO B CA 1
ATOM 3169 C C . PRO B 1 97 ? -3.893 -37.469 -11.977 1 95 97 PRO B C 1
ATOM 3171 O O . PRO B 1 97 ? -3.246 -38.125 -11.156 1 95 97 PRO B O 1
ATOM 3174 N N . ALA B 1 98 ? -3.342 -36.875 -12.898 1 94 98 ALA B N 1
ATOM 3175 C CA . ALA B 1 98 ? -1.924 -37.062 -13.188 1 94 98 ALA B CA 1
ATOM 3176 C C . ALA B 1 98 ? -1.058 -36.188 -12.289 1 94 98 ALA B C 1
ATOM 3178 O O . ALA B 1 98 ? 0.148 -36.406 -12.164 1 94 98 ALA B O 1
ATOM 3179 N N . ILE B 1 99 ? -1.67 -35.156 -11.703 1 94.44 99 ILE B N 1
ATOM 3180 C CA . ILE B 1 99 ? -0.844 -34.219 -10.953 1 94.44 99 ILE B CA 1
ATOM 3181 C C . ILE B 1 99 ? -0.881 -34.594 -9.469 1 94.44 99 ILE B C 1
ATOM 3183 O O . ILE B 1 99 ? -1.799 -35.281 -9.008 1 94.44 99 ILE B O 1
ATOM 3187 N N . ARG B 1 100 ? 0.158 -34.156 -8.75 1 96.06 100 ARG B N 1
ATOM 3188 C CA . ARG B 1 100 ? 0.232 -34.312 -7.301 1 96.06 100 ARG B CA 1
ATOM 3189 C C . ARG B 1 100 ? -0.198 -33.031 -6.586 1 96.06 100 ARG B C 1
ATOM 3191 O O . ARG B 1 100 ? 0.134 -31.938 -7.027 1 96.06 100 ARG B O 1
ATOM 3198 N N . ILE B 1 101 ? -0.967 -33.188 -5.539 1 97.5 101 ILE B N 1
ATOM 3199 C CA . ILE B 1 101 ? -1.447 -32.031 -4.781 1 97.5 101 ILE B CA 1
ATOM 3200 C C . ILE B 1 101 ? -1.149 -32.25 -3.297 1 97.5 101 ILE B C 1
ATOM 3202 O O . ILE B 1 101 ? -1.456 -33.281 -2.73 1 97.5 101 ILE B O 1
ATOM 3206 N N . GLN B 1 102 ? -0.517 -31.281 -2.709 1 97.38 102 GLN B N 1
ATOM 3207 C CA . GLN B 1 102 ? -0.259 -31.25 -1.273 1 97.38 102 GLN B CA 1
ATOM 3208 C C . GLN B 1 102 ? -0.937 -30.062 -0.617 1 97.38 102 GLN B C 1
ATOM 3210 O O . GLN B 1 102 ? -1.22 -29.062 -1.28 1 97.38 102 GLN B O 1
ATOM 3215 N N . THR B 1 103 ? -1.244 -30.234 0.645 1 97.94 103 THR B N 1
ATOM 3216 C CA . THR B 1 103 ? -1.824 -29.141 1.417 1 97.94 103 THR B CA 1
ATOM 3217 C C . THR B 1 103 ? -0.893 -28.734 2.553 1 97.94 103 THR B C 1
ATOM 3219 O O . THR B 1 103 ? -0.213 -29.578 3.143 1 97.94 103 THR B O 1
ATOM 3222 N N . VAL B 1 104 ? -0.768 -27.484 2.803 1 97.94 104 VAL B N 1
ATOM 3223 C CA . VAL B 1 104 ? 0.004 -26.922 3.91 1 97.94 104 VAL B CA 1
ATOM 3224 C C . VAL B 1 104 ? -0.86 -25.953 4.707 1 97.94 104 VAL B C 1
ATOM 3226 O O . VAL B 1 104 ? -1.433 -25.016 4.145 1 97.94 104 VAL B O 1
ATOM 3229 N N . ILE B 1 105 ? -0.928 -26.188 5.977 1 97.31 105 ILE B N 1
ATOM 3230 C CA . ILE B 1 105 ? -1.729 -25.312 6.836 1 97.31 105 ILE B CA 1
ATOM 3231 C C . ILE B 1 105 ? -0.937 -24.047 7.18 1 97.31 105 ILE B C 1
ATOM 3233 O O . ILE B 1 105 ? 0.204 -24.141 7.641 1 97.31 105 ILE B O 1
ATOM 3237 N N . SER B 1 106 ? -1.522 -22.953 6.918 1 97.25 106 SER B N 1
ATOM 3238 C CA . SER B 1 106 ? -0.966 -21.656 7.289 1 97.25 106 SER B CA 1
ATOM 3239 C C . SER B 1 106 ? -2.062 -20.609 7.434 1 97.25 106 SER B C 1
ATOM 3241 O O . SER B 1 106 ? -2.785 -20.328 6.477 1 97.25 106 SER B O 1
ATOM 3243 N N . ASP B 1 107 ? -2.199 -20.125 8.633 1 96.56 107 ASP B N 1
ATOM 3244 C CA . ASP B 1 107 ? -3.113 -19 8.859 1 96.56 107 ASP B CA 1
ATOM 3245 C C . ASP B 1 107 ? -2.453 -17.672 8.516 1 96.56 107 ASP B C 1
ATOM 3247 O O . ASP B 1 107 ? -1.434 -17.312 9.102 1 96.56 107 ASP B O 1
ATOM 3251 N N . ALA B 1 108 ? -3.076 -16.969 7.609 1 95.62 108 ALA B N 1
ATOM 3252 C CA . ALA B 1 108 ? -2.482 -15.719 7.129 1 95.62 108 ALA B CA 1
ATOM 3253 C C . ALA B 1 108 ? -2.451 -14.664 8.227 1 95.62 108 ALA B C 1
ATOM 3255 O O . ALA B 1 108 ? -1.736 -13.664 8.117 1 95.62 108 ALA B O 1
ATOM 3256 N N . LYS B 1 109 ? -3.203 -14.844 9.297 1 94.94 109 LYS B N 1
ATOM 3257 C CA . LYS B 1 109 ? -3.174 -13.922 10.422 1 94.94 109 LYS B CA 1
ATOM 3258 C C . LYS B 1 109 ? -1.947 -14.164 11.305 1 94.94 109 LYS B C 1
ATOM 3260 O O . LYS B 1 109 ? -1.591 -13.312 12.125 1 94.94 109 LYS B O 1
ATOM 3265 N N . ASP B 1 110 ? -1.424 -15.352 11.172 1 95.81 110 ASP B N 1
ATOM 3266 C CA . ASP B 1 110 ? -0.234 -15.695 11.945 1 95.81 110 ASP B CA 1
ATOM 3267 C C . ASP B 1 110 ? 1.038 -15.281 11.211 1 95.81 110 ASP B C 1
ATOM 3269 O O . ASP B 1 110 ? 1.493 -15.984 10.305 1 95.81 110 ASP B O 1
ATOM 3273 N N . THR B 1 111 ? 1.664 -14.227 11.664 1 95.12 111 THR B N 1
ATOM 3274 C CA . THR B 1 111 ? 2.848 -13.734 10.977 1 95.12 111 THR B CA 1
ATOM 3275 C C . THR B 1 111 ? 4.109 -14.016 11.781 1 95.12 111 THR B C 1
ATOM 3277 O O . THR B 1 111 ? 5.098 -13.289 11.68 1 95.12 111 THR B O 1
ATOM 3280 N N . THR B 1 112 ? 4.02 -15.039 12.555 1 95.25 112 THR B N 1
ATOM 3281 C CA . THR B 1 112 ? 5.195 -15.477 13.305 1 95.25 112 THR B CA 1
ATOM 3282 C C . THR B 1 112 ? 6.191 -16.188 12.383 1 95.25 112 THR B C 1
ATOM 3284 O O . THR B 1 112 ? 5.797 -16.828 11.406 1 95.25 112 THR B O 1
ATOM 3287 N N . PRO B 1 113 ? 7.453 -16.078 12.719 1 94.88 113 PRO B N 1
ATOM 3288 C CA . PRO B 1 113 ? 8.469 -16.719 11.891 1 94.88 113 PRO B CA 1
ATOM 3289 C C . PRO B 1 113 ? 8.258 -18.234 11.75 1 94.88 113 PRO B C 1
ATOM 3291 O O . PRO B 1 113 ? 8.562 -18.812 10.703 1 94.88 113 PRO B O 1
ATOM 3294 N N . GLU B 1 114 ? 7.754 -18.828 12.742 1 96.19 114 GLU B N 1
ATOM 3295 C CA . GLU B 1 114 ? 7.535 -20.281 12.734 1 96.19 114 GLU B CA 1
ATOM 3296 C C . GLU B 1 114 ? 6.539 -20.672 11.648 1 96.19 114 GLU B C 1
ATOM 3298 O O . GLU B 1 114 ? 6.695 -21.719 11.008 1 96.19 114 GLU B O 1
ATOM 3303 N N . ASN B 1 115 ? 5.555 -19.906 11.469 1 97.31 115 ASN B N 1
ATOM 3304 C CA . ASN B 1 115 ? 4.562 -20.188 10.43 1 97.31 115 ASN B CA 1
ATOM 3305 C C . ASN B 1 115 ? 5.199 -20.219 9.047 1 97.31 115 ASN B C 1
ATOM 3307 O O . ASN B 1 115 ? 4.973 -21.156 8.273 1 97.31 115 ASN B O 1
ATOM 3311 N N . PHE B 1 116 ? 6.059 -19.281 8.766 1 97.44 116 PHE B N 1
ATOM 3312 C CA . PHE B 1 116 ? 6.664 -19.156 7.445 1 97.44 116 PHE B CA 1
ATOM 3313 C C . PHE B 1 116 ? 7.738 -20.203 7.234 1 97.44 116 PHE B C 1
ATOM 3315 O O . PHE B 1 116 ? 7.891 -20.734 6.133 1 97.44 116 PHE B O 1
ATOM 3322 N N . SER B 1 117 ? 8.453 -20.516 8.305 1 96.56 117 SER B N 1
ATOM 3323 C CA . SER B 1 117 ? 9.453 -21.578 8.211 1 96.56 117 SER B CA 1
ATOM 3324 C C . SER B 1 117 ? 8.805 -22.922 7.906 1 96.56 117 SER B C 1
ATOM 3326 O O . SER B 1 117 ? 9.312 -23.688 7.094 1 96.56 117 SER B O 1
ATOM 3328 N N . ARG B 1 118 ? 7.715 -23.156 8.531 1 96.75 118 ARG B N 1
ATOM 3329 C CA . ARG B 1 118 ? 6.992 -24.391 8.305 1 96.75 118 ARG B CA 1
ATOM 3330 C C . ARG B 1 118 ? 6.504 -24.484 6.859 1 96.75 118 ARG B C 1
ATOM 3332 O O . ARG B 1 118 ? 6.648 -25.531 6.215 1 96.75 118 ARG B O 1
ATOM 3339 N N . VAL B 1 119 ? 5.98 -23.438 6.348 1 97.75 119 VAL B N 1
ATOM 3340 C CA . VAL B 1 119 ? 5.477 -23.422 4.977 1 97.75 119 VAL B CA 1
ATOM 3341 C C . VAL B 1 119 ? 6.637 -23.609 4 1 97.75 119 VAL B C 1
ATOM 3343 O O . VAL B 1 119 ? 6.555 -24.422 3.082 1 97.75 119 VAL B O 1
ATOM 3346 N N . ALA B 1 120 ? 7.676 -22.891 4.254 1 97.44 120 ALA B N 1
ATOM 3347 C CA . ALA B 1 120 ? 8.836 -22.953 3.371 1 97.44 120 ALA B CA 1
ATOM 3348 C C . ALA B 1 120 ? 9.43 -24.375 3.355 1 97.44 120 ALA B C 1
ATOM 3350 O O . ALA B 1 120 ? 9.82 -24.875 2.301 1 97.44 120 ALA B O 1
ATOM 3351 N N . GLU B 1 121 ? 9.492 -24.938 4.512 1 97.06 121 GLU B N 1
ATOM 3352 C CA . GLU B 1 121 ? 10.023 -26.297 4.609 1 97.06 121 GLU B CA 1
ATOM 3353 C C . GLU B 1 121 ? 9.164 -27.297 3.834 1 97.06 121 GLU B C 1
ATOM 3355 O O . GLU B 1 121 ? 9.68 -28.156 3.119 1 97.06 121 GLU B O 1
ATOM 3360 N N . ALA B 1 122 ? 7.906 -27.172 3.979 1 97.06 122 ALA B N 1
ATOM 3361 C CA . ALA B 1 122 ? 6.984 -28.031 3.254 1 97.06 122 ALA B CA 1
ATOM 3362 C C . ALA B 1 122 ? 7.117 -27.844 1.746 1 97.06 122 ALA B C 1
ATOM 3364 O O . ALA B 1 122 ? 7.109 -28.812 0.985 1 97.06 122 ALA B O 1
ATOM 3365 N N . VAL B 1 123 ? 7.277 -26.609 1.316 1 96.81 123 VAL B N 1
ATOM 3366 C CA . VAL B 1 123 ? 7.406 -26.266 -0.096 1 96.81 123 VAL B CA 1
ATOM 3367 C C . VAL B 1 123 ? 8.719 -26.828 -0.644 1 96.81 123 VAL B C 1
ATOM 3369 O O . VAL B 1 123 ? 8.742 -27.438 -1.712 1 96.81 123 VAL B O 1
ATOM 3372 N N . ALA B 1 124 ? 9.703 -26.688 0.119 1 95.12 124 ALA B N 1
ATOM 3373 C CA . ALA B 1 124 ? 11.023 -27.172 -0.302 1 95.12 124 ALA B CA 1
ATOM 3374 C C . ALA B 1 124 ? 11.039 -28.688 -0.427 1 95.12 124 ALA B C 1
ATOM 3376 O O . ALA B 1 124 ? 11.711 -29.234 -1.303 1 95.12 124 ALA B O 1
ATOM 3377 N N . ALA B 1 125 ? 10.297 -29.312 0.404 1 95.19 125 ALA B N 1
ATOM 3378 C CA . ALA B 1 125 ? 10.305 -30.781 0.456 1 95.19 125 ALA B CA 1
ATOM 3379 C C . ALA B 1 125 ? 9.516 -31.375 -0.71 1 95.19 125 ALA B C 1
ATOM 3381 O O . ALA B 1 125 ? 9.664 -32.562 -1.026 1 95.19 125 ALA B O 1
ATOM 3382 N N . ALA B 1 126 ? 8.648 -30.625 -1.347 1 91.94 126 ALA B N 1
ATOM 3383 C CA . ALA B 1 126 ? 7.758 -31.125 -2.391 1 91.94 126 ALA B CA 1
ATOM 3384 C C . ALA B 1 126 ? 8.523 -31.422 -3.678 1 91.94 126 ALA B C 1
ATOM 3386 O O . ALA B 1 126 ? 8.094 -32.25 -4.492 1 91.94 126 ALA B O 1
ATOM 3387 N N . GLY B 1 127 ? 9.664 -30.734 -3.861 1 87.19 127 GLY B N 1
ATOM 3388 C CA . GLY B 1 127 ? 10.43 -30.844 -5.094 1 87.19 127 GLY B CA 1
ATOM 3389 C C . GLY B 1 127 ? 10.68 -29.516 -5.766 1 87.19 127 GLY B C 1
ATOM 3390 O O . GLY B 1 127 ? 10.969 -28.516 -5.098 1 87.19 127 GLY B O 1
ATOM 3391 N N . THR B 1 128 ? 10.602 -29.672 -7.113 1 91.12 128 THR B N 1
ATOM 3392 C CA . THR B 1 128 ? 10.859 -28.453 -7.879 1 91.12 128 THR B CA 1
ATOM 3393 C C . THR B 1 128 ? 9.648 -27.531 -7.852 1 91.12 128 THR B C 1
ATOM 3395 O O . THR B 1 128 ? 8.586 -27.875 -8.367 1 91.12 128 THR B O 1
ATOM 3398 N N . VAL B 1 129 ? 9.82 -26.406 -7.238 1 94.75 129 VAL B N 1
ATOM 3399 C CA . VAL B 1 129 ? 8.773 -25.391 -7.152 1 94.75 129 VAL B CA 1
ATOM 3400 C C . VAL B 1 129 ? 9.117 -24.203 -8.055 1 94.75 129 VAL B C 1
ATOM 3402 O O . VAL B 1 129 ? 10.195 -23.609 -7.926 1 94.75 129 VAL B O 1
ATOM 3405 N N . SER B 1 130 ? 8.156 -23.891 -8.938 1 95.5 130 SER B N 1
ATOM 3406 C CA . SER B 1 130 ? 8.523 -22.859 -9.906 1 95.5 130 SER B CA 1
ATOM 3407 C C . SER B 1 130 ? 7.539 -21.703 -9.883 1 95.5 130 SER B C 1
ATOM 3409 O O . SER B 1 130 ? 7.805 -20.641 -10.453 1 95.5 130 SER B O 1
ATOM 3411 N N . ILE B 1 131 ? 6.387 -21.844 -9.195 1 96.75 131 ILE B N 1
ATOM 3412 C CA . ILE B 1 131 ? 5.398 -20.781 -9.211 1 96.75 131 ILE B CA 1
ATOM 3413 C C . ILE B 1 131 ? 4.875 -20.531 -7.797 1 96.75 131 ILE B C 1
ATOM 3415 O O . ILE B 1 131 ? 4.57 -21.484 -7.07 1 96.75 131 ILE B O 1
ATOM 3419 N N . LEU B 1 132 ? 4.891 -19.344 -7.375 1 97.81 132 LEU B N 1
ATOM 3420 C CA . LEU B 1 132 ? 4.211 -18.891 -6.168 1 97.81 132 LEU B CA 1
ATOM 3421 C C . LEU B 1 132 ? 3.076 -17.938 -6.508 1 97.81 132 LEU B C 1
ATOM 3423 O O . LEU B 1 132 ? 3.311 -16.859 -7.074 1 97.81 132 LEU B O 1
ATOM 3427 N N . VAL B 1 133 ? 1.869 -18.359 -6.223 1 97.62 133 VAL B N 1
ATOM 3428 C CA . VAL B 1 133 ? 0.702 -17.484 -6.391 1 97.62 133 VAL B CA 1
ATOM 3429 C C . VAL B 1 133 ? 0.251 -16.969 -5.031 1 97.62 133 VAL B C 1
ATOM 3431 O O . VAL B 1 133 ? -0.34 -17.703 -4.238 1 97.62 133 VAL B O 1
ATOM 3434 N N . ASN B 1 134 ? 0.552 -15.734 -4.809 1 96.94 134 ASN B N 1
ATOM 3435 C CA . ASN B 1 134 ? 0.025 -15.047 -3.635 1 96.94 134 ASN B CA 1
ATOM 3436 C C . ASN B 1 134 ? -1.402 -14.555 -3.865 1 96.94 134 ASN B C 1
ATOM 3438 O O . ASN B 1 134 ? -1.612 -13.438 -4.34 1 96.94 134 ASN B O 1
ATOM 3442 N N . ASN B 1 135 ? -2.311 -15.352 -3.43 1 94.06 135 ASN B N 1
ATOM 3443 C CA . ASN B 1 135 ? -3.715 -15.062 -3.707 1 94.06 135 ASN B CA 1
ATOM 3444 C C . ASN B 1 135 ? -4.484 -14.742 -2.43 1 94.06 135 ASN B C 1
ATOM 3446 O O . ASN B 1 135 ? -5.555 -14.141 -2.48 1 94.06 135 ASN B O 1
ATOM 3450 N N . VAL B 1 136 ? -3.953 -15.156 -1.294 1 91.94 136 VAL B N 1
ATOM 3451 C CA . VAL B 1 136 ? -4.664 -14.961 -0.035 1 91.94 136 VAL B CA 1
ATOM 3452 C C . VAL B 1 136 ? -4.852 -13.469 0.225 1 91.94 136 VAL B C 1
ATOM 3454 O O . VAL B 1 136 ? -3.949 -12.672 -0.026 1 91.94 136 VAL B O 1
ATOM 3457 N N . GLY B 1 137 ? -5.961 -13.07 0.629 1 89.75 137 GLY B N 1
ATOM 3458 C CA . GLY B 1 137 ? -6.277 -11.695 0.974 1 89.75 137 GLY B CA 1
ATOM 3459 C C . GLY B 1 137 ? -7.543 -11.562 1.802 1 89.75 137 GLY B C 1
ATOM 3460 O O . GLY B 1 137 ? -8.391 -12.461 1.803 1 89.75 137 GLY B O 1
ATOM 3461 N N . ALA B 1 138 ? -7.605 -10.508 2.533 1 89.38 138 ALA B N 1
ATOM 3462 C CA . ALA B 1 138 ? -8.781 -10.203 3.348 1 89.38 138 ALA B CA 1
ATOM 3463 C C . ALA B 1 138 ? -9.359 -8.836 2.984 1 89.38 138 ALA B C 1
ATOM 3465 O O . ALA B 1 138 ? -8.609 -7.887 2.719 1 89.38 138 ALA B O 1
ATOM 3466 N N . MET B 1 139 ? -10.617 -8.82 2.855 1 87.12 139 MET B N 1
ATOM 3467 C CA . MET B 1 139 ? -11.359 -7.574 2.668 1 87.12 139 MET B CA 1
ATOM 3468 C C . MET B 1 139 ? -12.289 -7.312 3.848 1 87.12 139 MET B C 1
ATOM 3470 O O . MET B 1 139 ? -12.477 -8.18 4.703 1 87.12 139 MET B O 1
ATOM 3474 N N . ASN B 1 140 ? -12.844 -6.117 3.838 1 87.94 140 ASN B N 1
ATOM 3475 C CA . ASN B 1 140 ? -13.836 -5.801 4.863 1 87.94 140 ASN B CA 1
ATOM 3476 C C . ASN B 1 140 ? -15.023 -6.754 4.805 1 87.94 140 ASN B C 1
ATOM 3478 O O . ASN B 1 140 ? -15.469 -7.129 3.719 1 87.94 140 ASN B O 1
ATOM 3482 N N . LYS B 1 141 ? -15.461 -7.086 5.984 1 85.69 141 LYS B N 1
ATOM 3483 C CA . LYS B 1 141 ? -16.703 -7.871 6.023 1 85.69 141 LYS B CA 1
ATOM 3484 C C . LYS B 1 141 ? -17.859 -7.094 5.422 1 85.69 141 LYS B C 1
ATOM 3486 O O . LYS B 1 141 ? -18.641 -7.637 4.637 1 85.69 141 LYS B O 1
ATOM 3491 N N . LEU B 1 142 ? -17.922 -5.82 5.812 1 86.25 142 LEU B N 1
ATOM 3492 C CA . LEU B 1 142 ? -18.906 -4.875 5.277 1 86.25 142 LEU B CA 1
ATOM 3493 C C . LEU B 1 142 ? -18.203 -3.625 4.738 1 86.25 142 LEU B C 1
ATOM 3495 O O . LEU B 1 142 ? -17.219 -3.17 5.305 1 86.25 142 LEU B O 1
ATOM 3499 N N . TYR B 1 143 ? -18.766 -3.283 3.611 1 88.19 143 TYR B N 1
ATOM 3500 C CA . TYR B 1 143 ? -18.297 -1.973 3.174 1 88.19 143 TYR B CA 1
ATOM 3501 C C . TYR B 1 143 ? -18.594 -0.912 4.23 1 88.19 143 TYR B C 1
ATOM 3503 O O . TYR B 1 143 ? -19.672 -0.899 4.828 1 88.19 143 TYR B O 1
ATOM 3511 N N . GLY B 1 144 ? -17.656 -0.133 4.543 1 91.44 144 GLY B N 1
ATOM 3512 C CA . GLY B 1 144 ? -17.781 0.941 5.516 1 91.44 144 GLY B CA 1
ATOM 3513 C C . GLY B 1 144 ? -16.594 1.9 5.492 1 91.44 144 GLY B C 1
ATOM 3514 O O . GLY B 1 144 ? -15.523 1.561 4.992 1 91.44 144 GLY B O 1
ATOM 3515 N N . THR B 1 145 ? -16.891 3.08 5.992 1 94.25 145 THR B N 1
ATOM 3516 C CA . THR B 1 145 ? -15.836 4.082 6.078 1 94.25 145 THR B CA 1
ATOM 3517 C C . THR B 1 145 ? -14.773 3.656 7.082 1 94.25 145 THR B C 1
ATOM 3519 O O . THR B 1 145 ? -14.953 2.682 7.816 1 94.25 145 THR B O 1
ATOM 3522 N N . LEU B 1 146 ? -13.633 4.352 7.047 1 95.25 146 LEU B N 1
ATOM 3523 C CA . LEU B 1 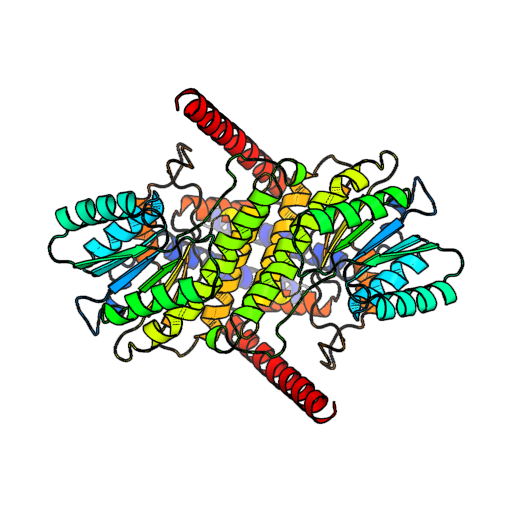146 ? -12.578 4.113 8.023 1 95.25 146 LEU B CA 1
ATOM 3524 C C . LEU B 1 146 ? -13.125 4.184 9.445 1 95.25 146 LEU B C 1
ATOM 3526 O O . LEU B 1 146 ? -12.789 3.348 10.289 1 95.25 146 LEU B O 1
ATOM 3530 N N . GLU B 1 147 ? -14.031 5.102 9.68 1 93.69 147 GLU B N 1
ATOM 3531 C CA . GLU B 1 147 ? -14.609 5.324 11 1 93.69 147 GLU B CA 1
ATOM 3532 C C . GLU B 1 147 ? -15.539 4.18 11.398 1 93.69 147 GLU B C 1
ATOM 3534 O O . GLU B 1 147 ? -15.609 3.814 12.578 1 93.69 147 GLU B O 1
ATOM 3539 N N . GLU B 1 148 ? -16.156 3.596 10.445 1 93.81 148 GLU B N 1
ATOM 3540 C CA . GLU B 1 148 ? -17.188 2.596 10.711 1 93.81 148 GLU B CA 1
ATOM 3541 C C . GLU B 1 148 ? -16.578 1.205 10.867 1 93.81 148 GLU B C 1
ATOM 3543 O O . GLU B 1 148 ? -17.188 0.323 11.477 1 93.81 148 GLU B O 1
ATOM 3548 N N . THR B 1 149 ? -15.438 0.998 10.336 1 94.62 149 THR B N 1
ATOM 3549 C CA . THR B 1 149 ? -14.789 -0.309 10.375 1 94.62 149 THR B CA 1
ATOM 3550 C C . THR B 1 149 ? -14.016 -0.484 11.672 1 94.62 149 THR B C 1
ATOM 3552 O O . THR B 1 149 ? -13.336 0.441 12.133 1 94.62 149 THR B O 1
ATOM 3555 N N . SER B 1 150 ? -14.07 -1.64 12.289 1 95.81 150 SER B N 1
ATOM 3556 C CA . SER B 1 150 ? -13.391 -1.86 13.555 1 95.81 150 SER B CA 1
ATOM 3557 C C . SER B 1 150 ? -11.875 -1.847 13.383 1 95.81 150 SER B C 1
ATOM 3559 O O . SER B 1 150 ? -11.359 -2.24 12.336 1 95.81 150 SER B O 1
ATOM 3561 N N . SER B 1 151 ? -11.18 -1.428 14.438 1 96.5 151 SER B N 1
ATOM 3562 C CA . SER B 1 151 ? -9.719 -1.403 14.406 1 96.5 151 SER B CA 1
ATOM 3563 C C . SER B 1 151 ? -9.148 -2.803 14.211 1 96.5 151 SER B C 1
ATOM 3565 O O . SER B 1 151 ? -8.141 -2.977 13.516 1 96.5 151 SER B O 1
ATOM 3567 N N . GLU B 1 152 ? -9.766 -3.695 14.82 1 95.94 152 GLU B N 1
ATOM 3568 C CA . GLU B 1 152 ? -9.328 -5.082 14.695 1 95.94 152 GLU B CA 1
ATOM 3569 C C . GLU B 1 152 ? -9.398 -5.559 13.25 1 95.94 152 GLU B C 1
ATOM 3571 O O . GLU B 1 152 ? -8.484 -6.227 12.766 1 95.94 152 GLU B O 1
ATOM 3576 N N . GLU B 1 153 ? -10.453 -5.258 12.602 1 95.88 153 GLU B N 1
ATOM 3577 C CA . GLU B 1 153 ? -10.625 -5.648 11.203 1 95.88 153 GLU B CA 1
ATOM 3578 C C . GLU B 1 153 ? -9.602 -4.957 10.312 1 95.88 153 GLU B C 1
ATOM 3580 O O . GLU B 1 153 ? -9.016 -5.59 9.43 1 95.88 153 GLU B O 1
ATOM 3585 N N . LEU B 1 154 ? -9.43 -3.713 10.555 1 97.06 154 LEU B N 1
ATOM 3586 C CA . LEU B 1 154 ? -8.461 -2.951 9.773 1 97.06 154 LEU B CA 1
ATOM 3587 C C . LEU B 1 154 ? -7.059 -3.539 9.922 1 97.06 154 LEU B C 1
ATOM 3589 O O . LEU B 1 154 ? -6.359 -3.742 8.93 1 97.06 154 LEU B O 1
ATOM 3593 N N . GLU B 1 155 ? -6.699 -3.799 11.133 1 96.94 155 GLU B N 1
ATOM 3594 C CA . GLU B 1 155 ? -5.383 -4.375 11.406 1 96.94 155 GLU B CA 1
ATOM 3595 C C . GLU B 1 155 ? -5.242 -5.75 10.766 1 96.94 155 GLU B C 1
ATOM 3597 O O . GLU B 1 155 ? -4.184 -6.086 10.227 1 96.94 155 GLU B O 1
ATOM 3602 N N . SER B 1 156 ? -6.254 -6.492 10.859 1 96.5 156 SER B N 1
ATOM 3603 C CA . SER B 1 156 ? -6.242 -7.836 10.281 1 96.5 156 SER B CA 1
ATOM 3604 C C . SER B 1 156 ? -6.023 -7.785 8.773 1 96.5 156 SER B C 1
ATOM 3606 O O . SER B 1 156 ? -5.273 -8.594 8.219 1 96.5 156 SER B O 1
ATOM 3608 N N . ILE B 1 157 ? -6.648 -6.863 8.117 1 96.19 157 ILE B N 1
ATOM 3609 C CA . ILE B 1 157 ? -6.516 -6.719 6.668 1 96.19 157 ILE B CA 1
ATOM 3610 C C . ILE B 1 157 ? -5.066 -6.398 6.312 1 96.19 157 ILE B C 1
ATOM 3612 O O . ILE B 1 157 ? -4.492 -7.012 5.406 1 96.19 157 ILE B O 1
ATOM 3616 N N . ILE B 1 158 ? -4.465 -5.504 7.039 1 97.56 158 ILE B N 1
ATOM 3617 C CA . ILE B 1 158 ? -3.078 -5.125 6.781 1 97.56 158 ILE B CA 1
ATOM 3618 C C . ILE B 1 158 ? -2.16 -6.316 7.039 1 97.56 158 ILE B C 1
ATOM 3620 O O . ILE B 1 158 ? -1.255 -6.594 6.246 1 97.56 158 ILE B O 1
ATOM 3624 N N . ARG B 1 159 ? -2.418 -6.988 8.109 1 97.31 159 ARG B N 1
ATOM 3625 C CA . ARG B 1 159 ? -1.601 -8.133 8.492 1 97.31 159 ARG B CA 1
ATOM 3626 C C . ARG B 1 159 ? -1.663 -9.234 7.434 1 97.31 159 ARG B C 1
ATOM 3628 O O . ARG B 1 159 ? -0.628 -9.742 7.004 1 97.31 159 ARG B O 1
ATOM 3635 N N . ILE B 1 160 ? -2.781 -9.539 6.973 1 96.88 160 ILE B N 1
ATOM 3636 C CA . ILE B 1 160 ? -2.996 -10.633 6.031 1 96.88 160 ILE B CA 1
ATOM 3637 C C . ILE B 1 160 ? -2.488 -10.227 4.648 1 96.88 160 ILE B C 1
ATOM 3639 O O . ILE B 1 160 ? -1.7 -10.953 4.035 1 96.88 160 ILE B O 1
ATOM 3643 N N . ASN B 1 161 ? -2.928 -9.086 4.191 1 96.19 161 ASN B N 1
ATOM 3644 C CA . ASN B 1 161 ? -2.67 -8.695 2.809 1 96.19 161 ASN B CA 1
ATOM 3645 C C . ASN B 1 161 ? -1.232 -8.219 2.619 1 96.19 161 ASN B C 1
ATOM 3647 O O . ASN B 1 161 ? -0.609 -8.508 1.596 1 96.19 161 ASN B O 1
ATOM 3651 N N . CYS B 1 162 ? -0.721 -7.5 3.611 1 97.31 162 CYS B N 1
ATOM 3652 C CA . CYS B 1 162 ? 0.587 -6.883 3.424 1 97.31 162 CYS B CA 1
ATOM 3653 C C . CYS B 1 162 ? 1.678 -7.699 4.105 1 97.31 162 CYS B C 1
ATOM 3655 O O . CYS B 1 162 ? 2.613 -8.164 3.453 1 97.31 162 CYS B O 1
ATOM 3657 N N . THR B 1 163 ? 1.542 -7.926 5.406 1 98.19 163 THR B N 1
ATOM 3658 C CA . THR B 1 163 ? 2.602 -8.562 6.184 1 98.19 163 THR B CA 1
ATOM 3659 C C . THR B 1 163 ? 2.785 -10.016 5.758 1 98.19 163 THR B C 1
ATOM 3661 O O . THR B 1 163 ? 3.9 -10.438 5.449 1 98.19 163 THR B O 1
ATOM 3664 N N . TYR B 1 164 ? 1.735 -10.773 5.715 1 98.12 164 TYR B N 1
ATOM 3665 C CA . TYR B 1 164 ? 1.806 -12.195 5.395 1 98.12 164 TYR B CA 1
ATOM 3666 C C . TYR B 1 164 ? 2.369 -12.414 3.998 1 98.12 164 TYR B C 1
ATOM 3668 O O . TYR B 1 164 ? 3.293 -13.211 3.812 1 98.12 164 TYR B O 1
ATOM 3676 N N . THR B 1 165 ? 1.826 -11.695 3.037 1 97.31 165 THR B N 1
ATOM 3677 C CA . THR B 1 165 ? 2.273 -11.844 1.655 1 97.31 165 THR B CA 1
ATOM 3678 C C . THR B 1 165 ? 3.764 -11.539 1.536 1 97.31 165 THR B C 1
ATOM 3680 O O . THR B 1 165 ? 4.504 -12.273 0.879 1 97.31 165 THR B O 1
ATOM 3683 N N . THR B 1 166 ? 4.191 -10.469 2.16 1 98.12 166 THR B N 1
ATOM 3684 C CA . THR B 1 166 ? 5.586 -10.047 2.119 1 98.12 166 THR B CA 1
ATOM 3685 C C . THR B 1 166 ? 6.496 -11.125 2.695 1 98.12 166 THR B C 1
ATOM 3687 O O . THR B 1 166 ? 7.465 -11.539 2.055 1 98.12 166 THR B O 1
ATOM 3690 N N . LEU B 1 167 ? 6.152 -11.594 3.869 1 98.31 167 LEU B N 1
ATOM 3691 C CA . LEU B 1 167 ? 7.027 -12.508 4.586 1 98.31 167 LEU B CA 1
ATOM 3692 C C . LEU B 1 167 ? 6.996 -13.898 3.949 1 98.31 167 LEU B C 1
ATOM 3694 O O . LEU B 1 167 ? 8.008 -14.602 3.943 1 98.31 167 LEU B O 1
ATOM 3698 N N . LEU B 1 168 ? 5.859 -14.297 3.459 1 98.12 168 LEU B N 1
ATOM 3699 C CA . LEU B 1 168 ? 5.785 -15.578 2.758 1 98.12 168 LEU B CA 1
ATOM 3700 C C . LEU B 1 168 ? 6.633 -15.555 1.49 1 98.12 168 LEU B C 1
ATOM 3702 O O . LEU B 1 168 ? 7.375 -16.5 1.214 1 98.12 168 LEU B O 1
ATOM 3706 N N . THR B 1 169 ? 6.488 -14.492 0.717 1 98.19 169 THR B N 1
ATOM 3707 C CA . THR B 1 169 ? 7.281 -14.336 -0.495 1 98.19 169 THR B CA 1
ATOM 3708 C C . THR B 1 169 ? 8.773 -14.422 -0.178 1 98.19 169 THR B C 1
ATOM 3710 O O . THR B 1 169 ? 9.516 -15.125 -0.865 1 98.19 169 THR B O 1
ATOM 3713 N N . LYS B 1 170 ? 9.148 -13.711 0.867 1 97.75 170 LYS B N 1
ATOM 3714 C CA . LYS B 1 170 ? 10.547 -13.734 1.29 1 97.75 170 LYS B CA 1
ATOM 3715 C C . LYS B 1 170 ? 11 -15.156 1.604 1 97.75 170 LYS B C 1
ATOM 3717 O O . LYS B 1 170 ? 12.102 -15.555 1.235 1 97.75 170 LYS B O 1
ATOM 3722 N N . SER B 1 171 ? 10.188 -15.914 2.27 1 97.69 171 SER B N 1
ATOM 3723 C CA . SER B 1 171 ? 10.539 -17.25 2.746 1 97.69 171 SER B CA 1
ATOM 3724 C C . SER B 1 171 ? 10.633 -18.234 1.594 1 97.69 171 SER B C 1
ATOM 3726 O O . SER B 1 171 ? 11.422 -19.188 1.646 1 97.69 171 SER B O 1
ATOM 3728 N N . ILE B 1 172 ? 9.859 -18.031 0.506 1 97.75 172 ILE B N 1
ATOM 3729 C CA . ILE B 1 172 ? 9.758 -19 -0.583 1 97.75 172 ILE B CA 1
ATOM 3730 C C . ILE B 1 172 ? 10.727 -18.609 -1.703 1 97.75 172 ILE B C 1
ATOM 3732 O O . ILE B 1 172 ? 11.117 -19.453 -2.514 1 97.75 172 ILE B O 1
ATOM 3736 N N . LEU B 1 173 ? 11.125 -17.375 -1.75 1 97.25 173 LEU B N 1
ATOM 3737 C CA . LEU B 1 173 ? 11.922 -16.828 -2.836 1 97.25 173 LEU B CA 1
ATOM 3738 C C . LEU B 1 173 ? 13.203 -17.625 -3.041 1 97.25 173 LEU B C 1
ATOM 3740 O O . LEU B 1 173 ? 13.531 -18 -4.172 1 97.25 173 LEU B O 1
ATOM 3744 N N . PRO B 1 174 ? 13.906 -18 -1.939 1 96 174 PRO B N 1
ATOM 3745 C CA . PRO B 1 174 ? 15.125 -18.781 -2.152 1 96 174 PRO B CA 1
ATOM 3746 C C . PRO B 1 174 ? 14.852 -20.125 -2.812 1 96 174 PRO B C 1
ATOM 3748 O O . PRO B 1 174 ? 15.703 -20.641 -3.547 1 96 174 PRO B O 1
ATOM 3751 N N . ILE B 1 175 ? 13.719 -20.672 -2.609 1 95.69 175 ILE B N 1
ATOM 3752 C CA . ILE B 1 175 ? 13.344 -21.969 -3.189 1 95.69 175 ILE B CA 1
ATOM 3753 C C . ILE B 1 175 ? 13.094 -21.797 -4.688 1 95.69 175 ILE B C 1
ATOM 3755 O O . ILE B 1 175 ? 13.516 -22.641 -5.488 1 95.69 175 ILE B O 1
ATOM 3759 N N . LEU B 1 176 ? 12.461 -20.688 -5.066 1 95.69 176 LEU B N 1
ATOM 3760 C CA . LEU B 1 176 ? 12.195 -20.391 -6.469 1 95.69 176 LEU B CA 1
ATOM 3761 C C . LEU B 1 176 ? 13.5 -20.172 -7.234 1 95.69 176 LEU B C 1
ATOM 3763 O O . LEU B 1 176 ? 13.617 -20.578 -8.391 1 95.69 176 LEU B O 1
ATOM 3767 N N . LYS B 1 177 ? 14.43 -19.625 -6.562 1 93.94 177 LYS B N 1
ATOM 3768 C CA . LYS B 1 177 ? 15.695 -19.266 -7.195 1 93.94 177 LYS B CA 1
ATOM 3769 C C . LYS B 1 177 ? 16.547 -20.5 -7.441 1 93.94 177 LYS B C 1
ATOM 3771 O O . LYS B 1 177 ? 17.5 -20.469 -8.227 1 93.94 177 LYS B O 1
ATOM 3776 N N . LYS B 1 178 ? 16.234 -21.516 -6.773 1 90.19 178 LYS B N 1
ATOM 3777 C CA . LYS B 1 178 ? 17.031 -22.734 -6.898 1 90.19 178 LYS B CA 1
ATOM 3778 C C . LYS B 1 178 ? 16.828 -23.391 -8.258 1 90.19 178 LYS B C 1
ATOM 3780 O O . LYS B 1 178 ? 17.641 -24.203 -8.688 1 90.19 178 LYS B O 1
ATOM 3785 N N . ASN B 1 179 ? 15.742 -23.031 -8.883 1 82.5 179 ASN B N 1
ATOM 3786 C CA . ASN B 1 179 ? 15.453 -23.594 -10.195 1 82.5 179 ASN B CA 1
ATOM 3787 C C . ASN B 1 179 ? 16.375 -23.016 -11.266 1 82.5 179 ASN B C 1
ATOM 3789 O O . ASN B 1 179 ? 16.031 -22.047 -11.938 1 82.5 179 ASN B O 1
ATOM 3793 N N . ARG B 1 180 ? 17.516 -23.516 -11.5 1 70.56 180 ARG B N 1
ATOM 3794 C CA . ARG B 1 180 ? 18.531 -22.938 -12.359 1 70.56 180 ARG B CA 1
ATOM 3795 C C . ARG B 1 180 ? 18.25 -23.234 -13.828 1 70.56 180 ARG B C 1
ATOM 3797 O O . ARG B 1 180 ? 18.641 -22.469 -14.711 1 70.56 180 ARG B O 1
ATOM 3804 N N . SER B 1 181 ? 17.531 -24.219 -14.047 1 69.5 181 SER B N 1
ATOM 3805 C CA . SER B 1 181 ? 17.344 -24.625 -15.438 1 69.5 181 SER B CA 1
ATOM 3806 C C . SER B 1 181 ? 16.016 -24.109 -15.992 1 69.5 181 SER B C 1
ATOM 3808 O O . SER B 1 181 ? 15.766 -24.188 -17.188 1 69.5 181 SER B O 1
ATOM 3810 N N . SER B 1 182 ? 15.18 -23.672 -15.086 1 82.44 182 SER B N 1
ATOM 3811 C CA . SER B 1 182 ? 13.875 -23.125 -15.461 1 82.44 182 SER B CA 1
ATOM 3812 C C . SER B 1 182 ? 13.602 -21.797 -14.758 1 82.44 182 SER B C 1
ATOM 3814 O O . SER B 1 182 ? 14.266 -21.469 -13.773 1 82.44 182 SER B O 1
ATOM 3816 N N . ARG B 1 183 ? 12.719 -21.062 -15.383 1 91.38 183 ARG B N 1
ATOM 3817 C CA . ARG B 1 183 ? 12.305 -19.828 -14.742 1 91.38 183 ARG B CA 1
ATOM 3818 C C . ARG B 1 183 ? 11.25 -20.078 -13.68 1 91.38 183 ARG B C 1
ATOM 3820 O O . ARG B 1 183 ? 10.609 -21.141 -13.672 1 91.38 183 ARG B O 1
ATOM 3827 N N . SER B 1 184 ? 11.227 -19.219 -12.781 1 95.62 184 SER B N 1
ATOM 3828 C CA . SER B 1 184 ? 10.203 -19.234 -11.742 1 95.62 184 SER B CA 1
ATOM 3829 C C . SER B 1 184 ? 9.336 -17.984 -11.789 1 95.62 184 SER B C 1
ATOM 3831 O O . SER B 1 184 ? 9.672 -17.016 -12.477 1 95.62 184 SER B O 1
ATOM 3833 N N . LEU B 1 185 ? 8.133 -18.125 -11.148 1 96.19 185 LEU B N 1
ATOM 3834 C CA . LEU B 1 185 ? 7.176 -17.016 -11.203 1 96.19 185 LEU B CA 1
ATOM 3835 C C . LEU B 1 185 ? 6.609 -16.719 -9.82 1 96.19 185 LEU B C 1
ATOM 3837 O O . LEU B 1 185 ? 6.246 -17.641 -9.078 1 96.19 185 LEU B O 1
ATOM 3841 N N . ILE B 1 186 ? 6.676 -15.492 -9.5 1 97.25 186 ILE B N 1
ATOM 3842 C CA . ILE B 1 186 ? 5.855 -14.984 -8.406 1 97.25 186 ILE B CA 1
ATOM 3843 C C . ILE B 1 186 ? 4.668 -14.203 -8.969 1 97.25 186 ILE B C 1
ATOM 3845 O O . ILE B 1 186 ? 4.848 -13.211 -9.68 1 97.25 186 ILE B O 1
ATOM 3849 N N . LEU B 1 187 ? 3.471 -14.68 -8.734 1 96.19 187 LEU B N 1
ATOM 3850 C CA . LEU B 1 187 ? 2.24 -14 -9.125 1 96.19 187 LEU B CA 1
ATOM 3851 C C . LEU B 1 187 ? 1.52 -13.438 -7.906 1 96.19 187 LEU B C 1
ATOM 3853 O O . LEU B 1 187 ? 1.078 -14.195 -7.039 1 96.19 187 LEU B O 1
ATOM 3857 N N . ASN B 1 188 ? 1.467 -12.117 -7.812 1 94.75 188 ASN B N 1
ATOM 3858 C CA . ASN B 1 188 ? 0.72 -11.445 -6.758 1 94.75 188 ASN B CA 1
ATOM 3859 C C . ASN B 1 188 ? -0.661 -11.008 -7.238 1 94.75 188 ASN B C 1
ATOM 3861 O O . ASN B 1 188 ? -0.805 -10.508 -8.352 1 94.75 188 ASN B O 1
ATOM 3865 N N . VAL B 1 189 ? -1.608 -11.227 -6.43 1 89.56 189 VAL B N 1
ATOM 3866 C CA . VAL B 1 189 ? -2.971 -10.836 -6.781 1 89.56 189 VAL B CA 1
ATOM 3867 C C . VAL B 1 189 ? -3.326 -9.516 -6.09 1 89.56 189 VAL B C 1
ATOM 3869 O O . VAL B 1 189 ? -3.463 -9.469 -4.863 1 89.56 189 VAL B O 1
ATOM 3872 N N . SER B 1 190 ? -3.365 -8.562 -6.832 1 85.12 190 SER B N 1
ATOM 3873 C CA . SER B 1 190 ? -3.805 -7.254 -6.359 1 85.12 190 SER B CA 1
ATOM 3874 C C . SER B 1 190 ? -5.262 -6.996 -6.727 1 85.12 190 SER B C 1
ATOM 3876 O O . SER B 1 190 ? -6.117 -7.871 -6.551 1 85.12 190 SER B O 1
ATOM 3878 N N . SER B 1 191 ? -5.652 -5.828 -6.941 1 69 191 SER B N 1
ATOM 3879 C CA . SER B 1 191 ? -7.023 -5.473 -7.289 1 69 191 SER B CA 1
ATOM 3880 C C . SER B 1 191 ? -7.066 -4.238 -8.18 1 69 191 SER B C 1
ATOM 3882 O O . SER B 1 191 ? -6.113 -3.455 -8.211 1 69 191 SER B O 1
ATOM 3884 N N . ALA B 1 192 ? -8.117 -4.32 -8.945 1 55.41 192 ALA B N 1
ATOM 3885 C CA . ALA B 1 192 ? -8.37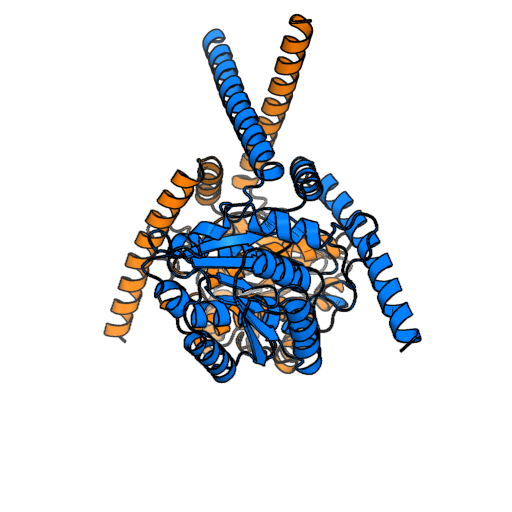5 -3.107 -9.719 1 55.41 192 ALA B CA 1
ATOM 3886 C C . ALA B 1 192 ? -8.484 -1.889 -8.812 1 55.41 192 ALA B C 1
ATOM 3888 O O . ALA B 1 192 ? -8.273 -0.756 -9.25 1 55.41 192 ALA B O 1
ATOM 3889 N N . SER B 1 193 ? -8.805 -2.127 -7.66 1 48.12 193 SER B N 1
ATOM 3890 C CA . SER B 1 193 ? -8.898 -1.044 -6.688 1 48.12 193 SER B CA 1
ATOM 3891 C C . SER B 1 193 ? -7.531 -0.405 -6.438 1 48.12 193 SER B C 1
ATOM 3893 O O . SER B 1 193 ? -7.441 0.644 -5.797 1 48.12 193 SER B O 1
ATOM 3895 N N . SER B 1 194 ? -6.531 -0.959 -6.938 1 47.41 194 SER B N 1
ATOM 3896 C CA . SER B 1 194 ? -5.203 -0.376 -6.809 1 47.41 194 SER B CA 1
ATOM 3897 C C . SER B 1 194 ? -4.992 0.757 -7.809 1 47.41 194 SER B C 1
ATOM 3899 O O . SER B 1 194 ? -4.059 1.546 -7.672 1 47.41 194 SER B O 1
ATOM 3901 N N . TYR B 1 195 ? -6.027 0.78 -8.648 1 50.81 195 TYR B N 1
ATOM 3902 C CA . TYR B 1 195 ? -5.867 1.804 -9.672 1 50.81 195 TYR B CA 1
ATOM 3903 C C . TYR B 1 195 ? -6.562 3.098 -9.266 1 50.81 195 TYR B C 1
ATOM 3905 O O . TYR B 1 195 ? -6.445 4.117 -9.953 1 50.81 195 TYR B O 1
ATOM 3913 N N . GLY B 1 196 ? -7.199 3.039 -8.18 1 57.91 196 GLY B N 1
ATOM 3914 C CA . GLY B 1 196 ? -7.891 4.23 -7.715 1 57.91 196 GLY B CA 1
ATOM 3915 C C . GLY B 1 196 ? -8.258 4.172 -6.246 1 57.91 196 GLY B C 1
ATOM 3916 O O . GLY B 1 196 ? -8.008 3.168 -5.578 1 57.91 196 GLY B O 1
ATOM 3917 N N . PRO B 1 197 ? -8.828 5.297 -5.863 1 66.75 197 PRO B N 1
ATOM 3918 C CA . PRO B 1 197 ? -9.281 5.34 -4.473 1 66.75 197 PRO B CA 1
ATOM 3919 C C . PRO B 1 197 ? -10.359 4.309 -4.176 1 66.75 197 PRO B C 1
ATOM 3921 O O . PRO B 1 197 ? -11.195 4.016 -5.035 1 66.75 197 PRO B O 1
ATOM 3924 N N . GLY B 1 198 ? -10.203 3.543 -3.107 1 76.25 198 GLY B N 1
ATOM 3925 C CA . GLY B 1 198 ? -11.227 2.596 -2.682 1 76.25 198 GLY B CA 1
ATOM 3926 C C . GLY B 1 198 ? -11.961 3.039 -1.433 1 76.25 198 GLY B C 1
ATOM 3927 O O . GLY B 1 198 ? -11.75 2.492 -0.35 1 76.25 198 GLY B O 1
ATOM 3928 N N . PRO B 1 199 ? -12.898 4.039 -1.69 1 83.12 199 PRO B N 1
ATOM 3929 C CA . PRO B 1 199 ? -13.68 4.43 -0.517 1 83.12 199 PRO B CA 1
ATOM 3930 C C . PRO B 1 199 ? -14.57 3.303 -0.003 1 83.12 199 PRO B C 1
ATOM 3932 O O . PRO B 1 199 ? -14.992 2.439 -0.778 1 83.12 199 PRO B O 1
ATOM 3935 N N . LEU B 1 200 ? -14.805 3.248 1.324 1 88.5 200 LEU B N 1
ATOM 3936 C CA . LEU B 1 200 ? -15.641 2.273 2.021 1 88.5 200 LEU B CA 1
ATOM 3937 C C . LEU B 1 200 ? -14.922 0.932 2.137 1 88.5 200 LEU B C 1
ATOM 3939 O O . LEU B 1 200 ? -15.5 -0.047 2.613 1 88.5 200 LEU B O 1
ATOM 3943 N N . MET B 1 201 ? -13.797 0.885 1.641 1 89.56 201 MET B N 1
ATOM 3944 C CA . MET B 1 201 ? -12.844 -0.204 1.794 1 89.56 201 MET B CA 1
ATOM 3945 C C . MET B 1 201 ? -11.406 0.322 1.752 1 89.56 201 MET B C 1
ATOM 3947 O O . MET B 1 201 ? -10.562 -0.221 1.038 1 89.56 201 MET B O 1
ATOM 3951 N N . SER B 1 202 ? -11.211 1.346 2.439 1 92.5 202 SER B N 1
ATOM 3952 C CA . SER B 1 202 ? -10.008 2.156 2.312 1 92.5 202 SER B CA 1
ATOM 3953 C C . SER B 1 202 ? -8.758 1.332 2.588 1 92.5 202 SER B C 1
ATOM 3955 O O . SER B 1 202 ? -7.793 1.378 1.818 1 92.5 202 SER B O 1
ATOM 3957 N N . VAL B 1 203 ? -8.844 0.539 3.646 1 94.44 203 VAL B N 1
ATOM 3958 C CA . VAL B 1 203 ? -7.656 -0.208 4.047 1 94.44 203 VAL B CA 1
ATOM 3959 C C . VAL B 1 203 ? -7.434 -1.377 3.088 1 94.44 203 VAL B C 1
ATOM 3961 O O . VAL B 1 203 ? -6.297 -1.677 2.717 1 94.44 203 VAL B O 1
ATOM 3964 N N . TYR B 1 204 ? -8.453 -1.997 2.658 1 90.38 204 TYR B N 1
ATOM 3965 C CA . TYR B 1 204 ? -8.32 -3.057 1.664 1 90.38 204 TYR B CA 1
ATOM 3966 C C . TYR B 1 204 ? -7.699 -2.523 0.379 1 90.38 204 TYR B C 1
ATOM 3968 O O . TYR B 1 204 ? -6.707 -3.066 -0.11 1 90.38 204 TYR B O 1
ATOM 3976 N N . ALA B 1 205 ? -8.312 -1.479 -0.129 1 88.75 205 ALA B N 1
ATOM 3977 C CA . ALA B 1 205 ? -7.793 -0.864 -1.35 1 88.75 205 ALA B CA 1
ATOM 3978 C C . ALA B 1 205 ? -6.332 -0.455 -1.185 1 88.75 205 ALA B C 1
ATOM 3980 O O . ALA B 1 205 ? -5.52 -0.668 -2.084 1 88.75 205 ALA B O 1
ATOM 3981 N N . SER B 1 206 ? -6.012 0.089 -0.072 1 92.62 206 SER B N 1
ATOM 3982 C CA . SER B 1 206 ? -4.641 0.514 0.199 1 92.62 206 SER B CA 1
ATOM 3983 C C . SER B 1 206 ? -3.693 -0.679 0.251 1 92.62 206 SER B C 1
ATOM 3985 O O . SER B 1 206 ? -2.549 -0.588 -0.197 1 92.62 206 SER B O 1
ATOM 3987 N N . SER B 1 207 ? -4.117 -1.76 0.831 1 93.69 207 SER B N 1
ATOM 3988 C CA . SER B 1 207 ? -3.299 -2.965 0.89 1 93.69 207 SER B CA 1
ATOM 3989 C C . SER B 1 207 ? -2.988 -3.492 -0.507 1 93.69 207 SER B C 1
ATOM 3991 O O . SER B 1 207 ? -1.912 -4.043 -0.744 1 93.69 207 SER B O 1
ATOM 3993 N N . LYS B 1 208 ? -3.93 -3.324 -1.368 1 89.81 208 LYS B N 1
ATOM 3994 C CA . LYS B 1 208 ? -3.701 -3.756 -2.744 1 89.81 208 LYS B CA 1
ATOM 3995 C C . LYS B 1 208 ? -2.725 -2.826 -3.459 1 89.81 208 LYS B C 1
ATOM 3997 O O . LYS B 1 208 ? -1.949 -3.266 -4.309 1 89.81 208 LYS B O 1
ATOM 4002 N N . TRP B 1 209 ? -2.775 -1.553 -3.094 1 88 209 TRP B N 1
ATOM 4003 C CA . TRP B 1 209 ? -1.726 -0.64 -3.535 1 88 209 TRP B CA 1
ATOM 4004 C C . TRP B 1 209 ? -0.357 -1.114 -3.059 1 88 209 TRP B C 1
ATOM 4006 O O . TRP B 1 209 ? 0.612 -1.099 -3.822 1 88 209 TRP B O 1
ATOM 4016 N N . PHE B 1 210 ? -0.351 -1.518 -1.872 1 93.19 210 PHE B N 1
ATOM 4017 C CA . PHE B 1 210 ? 0.873 -2.051 -1.285 1 93.19 210 PHE B CA 1
ATOM 4018 C C . PHE B 1 210 ? 1.395 -3.229 -2.1 1 93.19 210 PHE B C 1
ATOM 4020 O O . PHE B 1 210 ? 2.58 -3.281 -2.434 1 93.19 210 PHE B O 1
ATOM 4027 N N . ILE B 1 211 ? 0.517 -4.121 -2.438 1 93.56 211 ILE B N 1
ATOM 4028 C CA . ILE B 1 211 ? 0.883 -5.332 -3.166 1 93.56 211 ILE B CA 1
ATOM 4029 C C . ILE B 1 211 ? 1.422 -4.957 -4.547 1 93.56 211 ILE B C 1
ATOM 4031 O O . ILE B 1 211 ? 2.406 -5.539 -5.012 1 93.56 211 ILE B O 1
ATOM 4035 N N . SER B 1 212 ? 0.764 -4.066 -5.191 1 88.75 212 SER B N 1
ATOM 4036 C CA . SER B 1 212 ? 1.243 -3.596 -6.488 1 88.75 212 SER B CA 1
ATOM 4037 C C . SER B 1 212 ? 2.645 -3.004 -6.379 1 88.75 212 SER B C 1
ATOM 4039 O O . SER B 1 212 ? 3.518 -3.309 -7.191 1 88.75 212 SER B O 1
ATOM 4041 N N . GLY B 1 213 ? 2.828 -2.148 -5.391 1 88.56 213 GLY B N 1
ATOM 4042 C CA . GLY B 1 213 ? 4.145 -1.573 -5.16 1 88.56 213 GLY B CA 1
ATOM 4043 C C . GLY B 1 213 ? 5.203 -2.613 -4.855 1 88.56 213 GLY B C 1
ATOM 4044 O O . GLY B 1 213 ? 6.324 -2.535 -5.367 1 88.56 213 GLY B O 1
ATOM 4045 N N . LEU B 1 214 ? 4.836 -3.555 -4.035 1 93.62 214 LEU B N 1
ATOM 4046 C CA . LEU B 1 214 ? 5.746 -4.641 -3.68 1 93.62 214 LEU B CA 1
ATOM 4047 C C . LEU B 1 214 ? 6.152 -5.438 -4.914 1 93.62 214 LEU B C 1
ATOM 4049 O O . LEU B 1 214 ? 7.332 -5.75 -5.094 1 93.62 214 LEU B O 1
ATOM 4053 N N . SER B 1 215 ? 5.184 -5.73 -5.738 1 92.81 215 SER B N 1
ATOM 4054 C CA . SER B 1 215 ? 5.43 -6.496 -6.957 1 92.81 215 SER B CA 1
ATOM 4055 C C . SER B 1 215 ? 6.434 -5.789 -7.859 1 92.81 215 SER B C 1
ATOM 4057 O O . SER B 1 215 ? 7.383 -6.406 -8.352 1 92.81 215 SER B O 1
ATOM 4059 N N . GLU B 1 216 ? 6.215 -4.527 -8.008 1 88.5 216 GLU B N 1
ATOM 4060 C CA . GLU B 1 216 ? 7.105 -3.75 -8.867 1 88.5 216 GLU B CA 1
ATOM 4061 C C . GLU B 1 216 ? 8.516 -3.688 -8.289 1 88.5 216 GLU B C 1
ATOM 4063 O O . GLU B 1 216 ? 9.5 -3.803 -9.023 1 88.5 216 GLU B O 1
ATOM 4068 N N . ALA B 1 217 ? 8.594 -3.494 -7.062 1 90.38 217 ALA B N 1
ATOM 4069 C CA . ALA B 1 217 ? 9.891 -3.377 -6.406 1 90.38 217 ALA B CA 1
ATOM 4070 C C . ALA B 1 217 ? 10.664 -4.688 -6.484 1 90.38 217 ALA B C 1
ATOM 4072 O O . ALA B 1 217 ? 11.844 -4.695 -6.859 1 90.38 217 ALA B O 1
ATOM 4073 N N . ILE B 1 218 ? 10.047 -5.75 -6.191 1 94 218 ILE B N 1
ATOM 4074 C CA . ILE B 1 218 ? 10.711 -7.047 -6.168 1 94 218 ILE B CA 1
ATOM 4075 C C . ILE B 1 218 ? 11.07 -7.469 -7.594 1 94 218 ILE B C 1
ATOM 4077 O O . ILE B 1 218 ? 12.109 -8.094 -7.82 1 94 218 ILE B O 1
ATOM 4081 N N . ARG B 1 219 ? 10.195 -7.152 -8.539 1 92.44 219 ARG B N 1
ATOM 4082 C CA . ARG B 1 219 ? 10.5 -7.422 -9.945 1 92.44 219 ARG B CA 1
ATOM 4083 C C . ARG B 1 219 ? 11.852 -6.828 -10.328 1 92.44 219 ARG B C 1
ATOM 4085 O O . ARG B 1 219 ? 12.664 -7.492 -10.977 1 92.44 219 ARG B O 1
ATOM 4092 N N . LEU B 1 220 ? 12.047 -5.605 -9.891 1 90.44 220 LEU B N 1
ATOM 4093 C CA . LEU B 1 220 ? 13.297 -4.93 -10.219 1 90.44 220 LEU B CA 1
ATOM 4094 C C . LEU B 1 220 ? 14.461 -5.539 -9.445 1 90.44 220 LEU B C 1
ATOM 4096 O O . LEU B 1 220 ? 15.57 -5.641 -9.969 1 90.44 220 LEU B O 1
ATOM 4100 N N . GLU B 1 221 ? 14.25 -5.918 -8.203 1 92.31 221 GLU B N 1
ATOM 4101 C CA . GLU B 1 221 ? 15.289 -6.551 -7.395 1 92.31 221 GLU B CA 1
ATOM 4102 C C . GLU B 1 221 ? 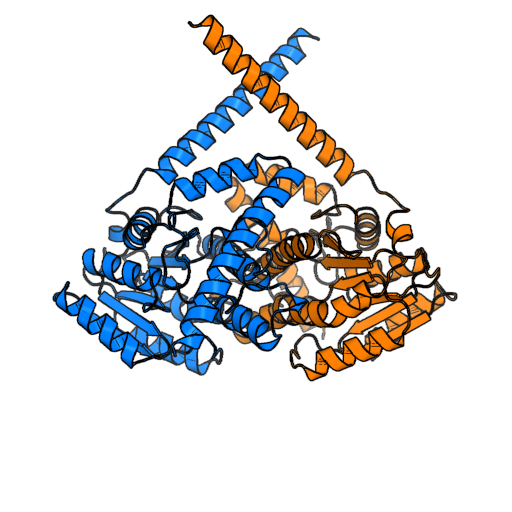15.727 -7.879 -8.008 1 92.31 221 GLU B C 1
ATOM 4104 O O . GLU B 1 221 ? 16.891 -8.289 -7.852 1 92.31 221 GLU B O 1
ATOM 4109 N N . LEU B 1 222 ? 14.797 -8.477 -8.68 1 93.62 222 LEU B N 1
ATOM 4110 C CA . LEU B 1 222 ? 15.055 -9.828 -9.188 1 93.62 222 LEU B CA 1
ATOM 4111 C C . LEU B 1 222 ? 15.43 -9.789 -10.664 1 93.62 222 LEU B C 1
ATOM 4113 O O . LEU B 1 222 ? 15.508 -10.828 -11.312 1 93.62 222 LEU B O 1
ATOM 4117 N N . ARG B 1 223 ? 15.594 -8.555 -11.055 1 88.5 223 ARG B N 1
ATOM 4118 C CA . ARG B 1 223 ? 16.047 -8.43 -12.438 1 88.5 223 ARG B CA 1
ATOM 4119 C C . ARG B 1 223 ? 17.344 -9.188 -12.664 1 88.5 223 ARG B C 1
ATOM 4121 O O . ARG B 1 223 ? 18.297 -9.031 -11.891 1 88.5 223 ARG B O 1
ATOM 4128 N N . GLY B 1 224 ? 17.406 -9.992 -13.648 1 87.94 224 GLY B N 1
ATOM 4129 C CA . GLY B 1 224 ? 18.594 -10.766 -13.938 1 87.94 224 GLY B CA 1
ATOM 4130 C C . GLY B 1 224 ? 18.594 -12.141 -13.297 1 87.94 224 GLY B C 1
ATOM 4131 O O . GLY B 1 224 ? 19.438 -12.984 -13.602 1 87.94 224 GLY B O 1
ATOM 4132 N N . SER B 1 225 ? 17.688 -12.328 -12.359 1 91.88 225 SER B N 1
ATOM 4133 C CA . SER B 1 225 ? 17.516 -13.664 -11.805 1 91.88 225 SER B CA 1
ATOM 4134 C C . SER B 1 225 ? 16.594 -14.516 -12.688 1 91.88 225 SER B C 1
ATOM 4136 O O . SER B 1 225 ? 16.188 -14.086 -13.773 1 91.88 225 SER B O 1
ATOM 4138 N N . ASN B 1 226 ? 16.344 -15.688 -12.266 1 93.75 226 ASN B N 1
ATOM 4139 C CA . ASN B 1 226 ? 15.453 -16.578 -13.008 1 93.75 226 ASN B CA 1
ATOM 4140 C C . ASN B 1 226 ? 14.016 -16.469 -12.523 1 93.75 226 ASN B C 1
ATOM 4142 O O . ASN B 1 226 ? 13.188 -17.328 -12.828 1 93.75 226 ASN B O 1
ATOM 4146 N N . VAL B 1 227 ? 13.758 -15.484 -11.742 1 95.75 227 VAL B N 1
ATOM 4147 C CA . VAL B 1 227 ? 12.422 -15.375 -11.156 1 95.75 227 VAL B CA 1
ATOM 4148 C C . VAL B 1 227 ? 11.695 -14.172 -11.75 1 95.75 227 VAL B C 1
ATOM 4150 O O . VAL B 1 227 ? 12.148 -13.031 -11.617 1 95.75 227 VAL B O 1
ATOM 4153 N N . ASP B 1 228 ? 10.57 -14.422 -12.398 1 94.5 228 ASP B N 1
ATOM 4154 C CA . ASP B 1 228 ? 9.688 -13.367 -12.883 1 94.5 228 ASP B CA 1
ATOM 4155 C C . ASP B 1 228 ? 8.68 -12.961 -11.812 1 94.5 228 ASP B C 1
ATOM 4157 O O . ASP B 1 228 ? 8.328 -13.766 -10.945 1 94.5 228 ASP B O 1
ATOM 4161 N N . VAL B 1 229 ? 8.312 -11.719 -11.852 1 94.81 229 VAL B N 1
ATOM 4162 C CA . VAL B 1 229 ? 7.293 -11.219 -10.938 1 94.81 229 VAL B CA 1
ATOM 4163 C C . VAL B 1 229 ? 6.176 -10.539 -11.734 1 94.81 229 VAL B C 1
ATOM 4165 O O . VAL B 1 229 ? 6.434 -9.695 -12.586 1 94.81 229 VAL B O 1
ATOM 4168 N N . THR B 1 230 ? 4.969 -11 -11.469 1 91.75 230 THR B N 1
ATOM 4169 C CA . THR B 1 230 ? 3.809 -10.391 -12.109 1 91.75 230 THR B CA 1
ATOM 4170 C C . THR B 1 230 ? 2.717 -10.102 -11.086 1 91.75 230 THR B C 1
ATOM 4172 O O . THR B 1 230 ? 2.662 -10.734 -10.031 1 91.75 230 THR B O 1
ATOM 4175 N N . CYS B 1 231 ? 1.977 -9.062 -11.359 1 90.62 231 CYS B N 1
ATOM 4176 C CA . CYS B 1 231 ? 0.872 -8.656 -10.5 1 90.62 231 CYS B CA 1
ATOM 4177 C C . CYS B 1 231 ? -0.428 -8.562 -11.289 1 90.62 231 CYS B C 1
ATOM 4179 O O . CYS B 1 231 ? -0.513 -7.812 -12.266 1 90.62 231 CYS B O 1
ATOM 4181 N N . VAL B 1 232 ? -1.365 -9.344 -10.875 1 86.25 232 VAL B N 1
ATOM 4182 C CA . VAL B 1 232 ? -2.668 -9.297 -11.523 1 86.25 232 VAL B CA 1
ATOM 4183 C C . VAL B 1 232 ? -3.623 -8.43 -10.711 1 86.25 232 VAL B C 1
ATOM 4185 O O . VAL B 1 232 ? -3.652 -8.516 -9.484 1 86.25 232 VAL B O 1
ATOM 4188 N N . CYS B 1 233 ? -4.301 -7.605 -11.391 1 78.31 233 CYS B N 1
ATOM 4189 C CA . CYS B 1 233 ? -5.234 -6.68 -10.766 1 78.31 233 CYS B CA 1
ATOM 4190 C C . CYS B 1 233 ? -6.656 -6.922 -11.258 1 78.31 233 CYS B C 1
ATOM 4192 O O . CYS B 1 233 ? -7.164 -6.168 -12.086 1 78.31 233 CYS B O 1
ATOM 4194 N N . PRO B 1 234 ? -7.176 -7.875 -10.617 1 71.25 234 PRO B N 1
ATOM 4195 C CA . PRO B 1 234 ? -8.531 -8.18 -11.078 1 71.25 234 PRO B CA 1
ATOM 4196 C C . PRO B 1 234 ? -9.562 -7.156 -10.594 1 71.25 234 PRO B C 1
ATOM 4198 O O . PRO B 1 234 ? -9.359 -6.516 -9.562 1 71.25 234 PRO B O 1
ATOM 4201 N N . GLY B 1 235 ? -10.523 -6.828 -11.461 1 63.72 235 GLY B N 1
ATOM 4202 C CA . GLY B 1 235 ? -11.68 -6.082 -11.008 1 63.72 235 GLY B CA 1
ATOM 4203 C C . GLY B 1 235 ? -12.68 -6.934 -10.25 1 63.72 235 GLY B C 1
ATOM 4204 O O . GLY B 1 235 ? -12.297 -7.816 -9.477 1 63.72 235 GLY B O 1
ATOM 4205 N N . PHE B 1 236 ? -13.906 -6.59 -10.359 1 56 236 PHE B N 1
ATOM 4206 C CA . PHE B 1 236 ? -14.977 -7.348 -9.719 1 56 236 PHE B CA 1
ATOM 4207 C C . PHE B 1 236 ? -15.086 -8.742 -10.32 1 56 236 PHE B C 1
ATOM 4209 O O . PHE B 1 236 ? -15.266 -8.898 -11.523 1 56 236 PHE B O 1
ATOM 4216 N N . VAL B 1 237 ? -14.625 -9.586 -9.625 1 53.78 237 VAL B N 1
ATOM 4217 C CA . VAL B 1 237 ? -14.727 -10.977 -10.055 1 53.78 237 VAL B CA 1
ATOM 4218 C C . VAL B 1 237 ? -15.867 -11.664 -9.305 1 53.78 237 VAL B C 1
ATOM 4220 O O . VAL B 1 237 ? -16.062 -11.438 -8.109 1 53.78 237 VAL B O 1
ATOM 4223 N N . LYS B 1 238 ? -16.672 -12.242 -10.047 1 49.34 238 LYS B N 1
ATOM 4224 C CA . LYS B 1 238 ? -17.781 -12.953 -9.438 1 49.34 238 LYS B CA 1
ATOM 4225 C C . LYS B 1 238 ? -17.297 -13.922 -8.359 1 49.34 238 LYS B C 1
ATOM 4227 O O . LYS B 1 238 ? -16.422 -14.75 -8.617 1 49.34 238 LYS B O 1
ATOM 4232 N N . SER B 1 239 ? -17.328 -13.57 -7.25 1 51.91 239 SER B N 1
ATOM 4233 C CA . SER B 1 239 ? -17.078 -14.461 -6.121 1 51.91 239 SER B CA 1
ATOM 4234 C C . SER B 1 239 ? -18.203 -14.383 -5.09 1 51.91 239 SER B C 1
ATOM 4236 O O . SER B 1 239 ? -19.172 -13.648 -5.277 1 51.91 239 SER B O 1
ATOM 4238 N N . ASP B 1 240 ? -18.172 -15.359 -4.254 1 47.53 240 ASP B N 1
ATOM 4239 C CA . ASP B 1 240 ? -19.141 -15.234 -3.166 1 47.53 240 ASP B CA 1
ATOM 4240 C C . ASP B 1 240 ? -19.172 -13.812 -2.625 1 47.53 240 ASP B C 1
ATOM 4242 O O . ASP B 1 240 ? -20.203 -13.352 -2.127 1 47.53 240 ASP B O 1
ATOM 4246 N N . MET B 1 241 ? -18.047 -13.188 -2.908 1 44.78 241 MET B N 1
ATOM 4247 C CA . MET B 1 241 ? -17.906 -11.859 -2.316 1 44.78 241 MET B CA 1
ATOM 4248 C C . MET B 1 241 ? -18.453 -10.789 -3.258 1 44.78 241 MET B C 1
ATOM 4250 O O . MET B 1 241 ? -18.875 -9.719 -2.811 1 44.78 241 MET B O 1
ATOM 4254 N N . CYS B 1 242 ? -18.25 -11.047 -4.566 1 47.41 242 CYS B N 1
ATOM 4255 C CA . CYS B 1 242 ? -18.672 -10.039 -5.539 1 47.41 242 CYS B CA 1
ATOM 4256 C C . CYS B 1 242 ? -19.734 -10.609 -6.48 1 47.41 242 CYS B C 1
ATOM 4258 O O . CYS B 1 242 ? -19.406 -11.414 -7.359 1 47.41 242 CYS B O 1
ATOM 4260 N N . GLN B 1 243 ? -21 -10.453 -6.234 1 46.44 243 GLN B N 1
ATOM 4261 C CA . GLN B 1 243 ? -22.109 -10.945 -7.039 1 46.44 243 GLN B CA 1
ATOM 4262 C C . GLN B 1 243 ? -22.562 -9.898 -8.047 1 46.44 243 GLN B C 1
ATOM 4264 O O . GLN B 1 243 ? -23.734 -9.875 -8.445 1 46.44 243 GLN B O 1
ATOM 4269 N N . LEU B 1 244 ? -21.562 -9.078 -8.359 1 49.91 244 LEU B N 1
ATOM 4270 C CA . LEU B 1 244 ? -21.984 -8.094 -9.352 1 49.91 244 LEU B CA 1
ATOM 4271 C C . LEU B 1 244 ? -22.188 -8.742 -10.719 1 49.91 244 LEU B C 1
ATOM 4273 O O . LEU B 1 244 ? -21.438 -9.641 -11.094 1 49.91 244 LEU B O 1
ATOM 4277 N N . PRO B 1 245 ? -23.312 -8.555 -11.414 1 47 245 PRO B N 1
ATOM 4278 C CA . PRO B 1 245 ? -23.609 -9.164 -12.711 1 47 245 PRO B CA 1
ATOM 4279 C C . PRO B 1 245 ? -22.438 -9.07 -13.688 1 47 245 PRO B C 1
ATOM 4281 O O . PRO B 1 245 ? -22.234 -9.984 -14.492 1 47 245 PRO B O 1
ATOM 4284 N N . ASP B 1 246 ? -21.703 -7.996 -13.602 1 51.16 246 ASP B N 1
ATOM 4285 C CA . ASP B 1 246 ? -20.656 -7.809 -14.586 1 51.16 246 ASP B CA 1
ATOM 4286 C C . ASP B 1 246 ? -19.297 -8.258 -14.039 1 51.16 246 ASP B C 1
ATOM 4288 O O . ASP B 1 246 ? -18.25 -7.883 -14.57 1 51.16 246 ASP B O 1
ATOM 4292 N N . ALA B 1 247 ? -19.438 -9.094 -13.062 1 57.47 247 ALA B N 1
ATOM 4293 C CA . ALA B 1 247 ? -18.219 -9.633 -12.477 1 57.47 247 ALA B CA 1
ATOM 4294 C C . ALA B 1 247 ? -17.594 -10.68 -13.391 1 57.47 247 ALA B C 1
ATOM 4296 O O . ALA B 1 247 ? -18.297 -11.422 -14.07 1 57.47 247 ALA B O 1
ATOM 4297 N N . ALA B 1 248 ? -16.297 -10.594 -13.523 1 62.28 248 ALA B N 1
ATOM 4298 C CA . ALA B 1 248 ? -15.562 -11.477 -14.438 1 62.28 248 ALA B CA 1
ATOM 4299 C C . ALA B 1 248 ? -15.609 -12.922 -13.953 1 62.28 248 ALA B C 1
ATOM 4301 O O . ALA B 1 248 ? -15.625 -13.18 -12.742 1 62.28 248 ALA B O 1
ATOM 4302 N N . ASP B 1 249 ? -15.867 -13.859 -14.867 1 74.19 249 ASP B N 1
ATOM 4303 C CA . ASP B 1 249 ? -15.766 -15.289 -14.594 1 74.19 249 ASP B CA 1
ATOM 4304 C C . ASP B 1 249 ? -14.383 -15.648 -14.078 1 74.19 249 ASP B C 1
ATOM 4306 O O . ASP B 1 249 ? -13.375 -15.328 -14.711 1 74.19 249 ASP B O 1
ATOM 4310 N N . PRO B 1 250 ? -14.352 -16.281 -12.914 1 78.5 250 PRO B N 1
ATOM 4311 C CA . PRO B 1 250 ? -13.055 -16.625 -12.336 1 78.5 250 PRO B CA 1
ATOM 4312 C C . PRO B 1 250 ? -12.195 -17.469 -13.273 1 78.5 250 PRO B C 1
ATOM 4314 O O . PRO B 1 250 ? -10.961 -17.344 -13.266 1 78.5 250 PRO B O 1
ATOM 4317 N N . VAL B 1 251 ? -12.828 -18.297 -14.047 1 80.31 251 VAL B N 1
ATOM 4318 C CA . VAL B 1 251 ? -12.094 -19.141 -14.977 1 80.31 251 VAL B CA 1
ATOM 4319 C C . VAL B 1 251 ? -11.406 -18.281 -16.031 1 80.31 251 VAL B C 1
ATOM 4321 O O . VAL B 1 251 ? -10.242 -18.5 -16.359 1 80.31 251 VAL B O 1
ATOM 4324 N N . VAL B 1 252 ? -12.148 -17.344 -16.438 1 79.75 252 VAL B N 1
ATOM 4325 C CA . VAL B 1 252 ? -11.602 -16.453 -17.438 1 79.75 252 VAL B CA 1
ATOM 4326 C C . VAL B 1 252 ? -10.469 -15.625 -16.844 1 79.75 252 VAL B C 1
ATOM 4328 O O . VAL B 1 252 ? -9.438 -15.406 -17.484 1 79.75 252 VAL B O 1
ATOM 4331 N N . VAL B 1 253 ? -10.656 -15.266 -15.633 1 82.12 253 VAL B N 1
ATOM 4332 C CA . VAL B 1 253 ? -9.641 -14.477 -14.938 1 82.12 253 VAL B CA 1
ATOM 4333 C C . VAL B 1 253 ? -8.359 -15.289 -14.805 1 82.12 253 VAL B C 1
ATOM 4335 O O . VAL B 1 253 ? -7.266 -14.781 -15.07 1 82.12 253 VAL B O 1
ATOM 4338 N N . ALA B 1 254 ? -8.508 -16.5 -14.469 1 87 254 ALA B N 1
ATOM 4339 C CA . ALA B 1 254 ? -7.348 -17.375 -14.289 1 87 254 ALA B CA 1
ATOM 4340 C C . ALA B 1 254 ? -6.625 -17.594 -15.617 1 87 254 ALA B C 1
ATOM 4342 O O . ALA B 1 254 ? -5.398 -17.5 -15.688 1 87 254 ALA B O 1
ATOM 4343 N N . GLN B 1 255 ? -7.379 -17.859 -16.656 1 85.56 255 GLN B N 1
ATOM 4344 C CA . GLN B 1 255 ? -6.805 -18.094 -17.984 1 85.56 255 GLN B CA 1
ATOM 4345 C C . GLN B 1 255 ? -6.066 -16.875 -18.5 1 85.56 255 GLN B C 1
ATOM 4347 O O . GLN B 1 255 ? -4.945 -16.969 -19 1 85.56 255 GLN B O 1
ATOM 4352 N N . GLN B 1 256 ? -6.742 -15.812 -18.297 1 83.44 256 GLN B N 1
ATOM 4353 C CA . GLN B 1 256 ? -6.133 -14.57 -18.75 1 83.44 256 GLN B CA 1
ATOM 4354 C C . GLN B 1 256 ? -4.902 -14.219 -17.922 1 83.44 256 GLN B C 1
ATOM 4356 O O . GLN B 1 256 ? -3.908 -13.711 -18.453 1 83.44 256 GLN B O 1
ATOM 4361 N N . THR B 1 257 ? -4.984 -14.453 -16.719 1 86.25 257 THR B N 1
ATOM 4362 C CA . THR B 1 257 ? -3.875 -14.172 -15.812 1 86.25 257 THR B CA 1
ATOM 4363 C C . THR B 1 257 ? -2.637 -14.969 -16.219 1 86.25 257 THR B C 1
ATOM 4365 O O . THR B 1 257 ? -1.566 -14.391 -16.438 1 86.25 257 THR B O 1
ATOM 4368 N N . PHE B 1 258 ? -2.771 -16.234 -16.406 1 90.5 258 PHE B N 1
ATOM 4369 C CA . PHE B 1 258 ? -1.624 -17.094 -16.656 1 90.5 258 PHE B CA 1
ATOM 4370 C C . PHE B 1 258 ? -1.175 -17 -18.109 1 90.5 258 PHE B C 1
ATOM 4372 O O . PHE B 1 258 ? -0.057 -17.391 -18.438 1 90.5 258 PHE B O 1
ATOM 4379 N N . GLY B 1 259 ? -2.053 -16.438 -18.922 1 86.62 259 GLY B N 1
ATOM 4380 C CA . GLY B 1 259 ? -1.672 -16.172 -20.297 1 86.62 259 GLY B CA 1
ATOM 4381 C C . GLY B 1 259 ? -0.902 -14.867 -20.453 1 86.62 259 GLY B C 1
ATOM 4382 O O . GLY B 1 259 ? -0.328 -14.609 -21.516 1 86.62 259 GLY B O 1
ATOM 4383 N N . LYS B 1 260 ? -0.876 -14.094 -19.391 1 85.25 260 LYS B N 1
ATOM 4384 C CA . LYS B 1 260 ? -0.287 -12.766 -19.484 1 85.25 260 LYS B CA 1
ATOM 4385 C C . LYS B 1 260 ? 0.764 -12.547 -18.406 1 85.25 260 LYS B C 1
ATOM 4387 O O . LYS B 1 260 ? 0.998 -11.414 -17.984 1 85.25 260 LYS B O 1
ATOM 4392 N N . VAL B 1 261 ? 1.382 -13.609 -17.969 1 86.25 261 VAL B N 1
ATOM 4393 C CA . VAL B 1 261 ? 2.314 -13.547 -16.844 1 86.25 261 VAL B CA 1
ATOM 4394 C C . VAL B 1 261 ? 3.574 -12.789 -17.266 1 86.25 261 VAL B C 1
ATOM 4396 O O . VAL B 1 261 ? 4.414 -12.453 -16.422 1 86.25 261 VAL B O 1
ATOM 4399 N N . HIS B 1 262 ? 3.699 -12.523 -18.562 1 78.25 262 HIS B N 1
ATOM 4400 C CA . HIS B 1 262 ? 4.844 -11.758 -19.047 1 78.25 262 HIS B CA 1
ATOM 4401 C C . HIS B 1 262 ? 4.68 -10.273 -18.734 1 78.25 262 HIS B C 1
ATOM 4403 O O . HIS B 1 262 ? 5.645 -9.508 -18.828 1 78.25 262 HIS B O 1
ATOM 4409 N N . LEU B 1 263 ? 3.529 -9.914 -18.375 1 77.25 263 LEU B N 1
ATOM 4410 C CA . LEU B 1 263 ? 3.258 -8.516 -18.062 1 77.25 263 LEU B CA 1
ATOM 4411 C C . LEU B 1 263 ? 3.582 -8.211 -16.609 1 77.25 263 LEU B C 1
ATOM 4413 O O . LEU B 1 263 ? 3.553 -9.109 -15.758 1 77.25 263 LEU B O 1
ATOM 4417 N N . LYS B 1 264 ? 3.953 -6.965 -16.359 1 77.5 264 LYS B N 1
ATOM 4418 C CA . LYS B 1 264 ? 4.301 -6.539 -15 1 77.5 264 LYS B CA 1
ATOM 4419 C C . LYS B 1 264 ? 3.051 -6.371 -14.141 1 77.5 264 LYS B C 1
ATOM 4421 O O . LYS B 1 264 ? 2.971 -6.922 -13.039 1 77.5 264 LYS B O 1
ATOM 4426 N N . ASN B 1 265 ? 2.182 -5.625 -14.602 1 75.12 265 ASN B N 1
ATOM 4427 C CA . ASN B 1 265 ? 0.902 -5.344 -13.961 1 75.12 265 ASN B CA 1
ATOM 4428 C C . ASN B 1 265 ? -0.229 -5.258 -14.984 1 75.12 265 ASN B C 1
ATOM 4430 O O . ASN B 1 265 ? -0.081 -4.621 -16.031 1 75.12 265 ASN B O 1
ATOM 4434 N N . PHE B 1 266 ? -1.278 -6.094 -14.648 1 72.69 266 PHE B N 1
ATOM 4435 C CA . PHE B 1 266 ? -2.334 -6.051 -15.656 1 72.69 266 PHE B CA 1
ATOM 4436 C C . PHE B 1 266 ? -3.672 -6.461 -15.047 1 72.69 266 PHE B C 1
ATOM 4438 O O . PHE B 1 266 ? -3.713 -7.109 -14 1 72.69 266 PHE B O 1
ATOM 4445 N N . SER B 1 267 ? -4.68 -5.91 -15.68 1 69.19 267 SER B N 1
ATOM 4446 C CA . SER B 1 267 ? -6.027 -6.379 -15.359 1 69.19 267 SER B CA 1
ATOM 4447 C C . SER B 1 267 ? -6.465 -7.48 -16.328 1 69.19 267 SER B C 1
ATOM 4449 O O . SER B 1 267 ? -6.418 -7.305 -17.547 1 69.19 267 SER B O 1
ATOM 4451 N N . PRO B 1 268 ? -6.793 -8.57 -15.844 1 63.44 268 PRO B N 1
ATOM 4452 C CA . PRO B 1 268 ? -7.09 -9.703 -16.719 1 63.44 268 PRO B CA 1
ATOM 4453 C C . PRO B 1 268 ? -8.344 -9.484 -17.562 1 63.44 268 PRO B C 1
ATOM 4455 O O . PRO B 1 268 ? -8.469 -10.055 -18.656 1 63.44 268 PRO B O 1
ATOM 4458 N N . TYR B 1 269 ? -9.281 -8.719 -17.016 1 64.5 269 TYR B N 1
ATOM 4459 C CA . TYR B 1 269 ? -10.516 -8.492 -17.766 1 64.5 269 TYR B CA 1
ATOM 4460 C C . TYR B 1 269 ? -10.445 -7.18 -18.531 1 64.5 269 TYR B C 1
ATOM 4462 O O . TYR B 1 269 ? -10.242 -6.117 -17.953 1 64.5 269 TYR B O 1
ATOM 4470 N N . TRP B 1 270 ? -10.523 -7.328 -19.812 1 63.81 270 TRP B N 1
ATOM 4471 C CA . TRP B 1 270 ? -10.336 -6.172 -20.688 1 63.81 270 TRP B CA 1
ATOM 4472 C C . TRP B 1 270 ? -11.297 -5.051 -20.312 1 63.81 270 TRP B C 1
ATOM 4474 O O . TRP B 1 270 ? -10.969 -3.869 -20.453 1 63.81 270 TRP B O 1
ATOM 4484 N N . GLN B 1 271 ? -12.492 -5.434 -19.922 1 62.5 271 GLN B N 1
ATOM 4485 C CA . GLN B 1 271 ? -13.469 -4.406 -19.578 1 62.5 271 GLN B CA 1
ATOM 4486 C C . GLN B 1 271 ? -13 -3.572 -18.391 1 62.5 271 GLN B C 1
ATOM 4488 O O . GLN B 1 271 ? -13.188 -2.354 -18.375 1 62.5 271 GLN B O 1
ATOM 4493 N N . HIS B 1 272 ? -12.367 -4.328 -17.531 1 63.75 272 HIS B N 1
ATOM 4494 C CA . HIS B 1 272 ? -11.836 -3.604 -16.375 1 63.75 272 HIS B CA 1
ATOM 4495 C C . HIS B 1 272 ? -10.711 -2.662 -16.781 1 63.75 272 HIS B C 1
ATOM 4497 O O . HIS B 1 272 ? -10.672 -1.505 -16.359 1 63.75 272 HIS B O 1
ATOM 4503 N N . ALA B 1 273 ? -9.93 -3.201 -17.609 1 62.06 273 ALA B N 1
ATOM 4504 C CA . ALA B 1 273 ? -8.812 -2.385 -18.094 1 62.06 273 ALA B CA 1
ATOM 4505 C C . ALA B 1 273 ? -9.32 -1.149 -18.828 1 62.06 273 ALA B C 1
ATOM 4507 O O . ALA B 1 273 ? -8.781 -0.052 -18.656 1 62.06 273 ALA B O 1
ATOM 4508 N N . ALA B 1 274 ? -10.328 -1.365 -19.594 1 63.81 274 ALA B N 1
ATOM 4509 C CA . ALA B 1 274 ? -10.898 -0.264 -20.359 1 63.81 274 ALA B CA 1
ATOM 4510 C C . ALA B 1 274 ? -11.547 0.766 -19.438 1 63.81 274 ALA B C 1
ATOM 4512 O O . ALA B 1 274 ? -11.391 1.973 -19.641 1 63.81 274 ALA B O 1
ATOM 4513 N N . THR B 1 275 ? -12.266 0.226 -18.516 1 63.59 275 THR B N 1
ATOM 4514 C CA . THR B 1 275 ? -12.961 1.111 -17.578 1 63.59 275 THR B CA 1
ATOM 4515 C C . THR B 1 275 ? -11.969 1.97 -16.797 1 63.59 275 THR B C 1
ATOM 4517 O O . THR B 1 275 ? -12.133 3.189 -16.719 1 63.59 275 THR B O 1
ATOM 4520 N N . PHE B 1 276 ? -10.961 1.331 -16.375 1 63.84 276 PHE B N 1
ATOM 4521 C CA . PHE B 1 276 ? -9.984 2.07 -15.578 1 63.84 276 PHE B CA 1
ATOM 4522 C C . PHE B 1 276 ? -9.188 3.023 -16.469 1 63.84 276 PHE B C 1
ATOM 4524 O O . PHE B 1 276 ? -8.82 4.117 -16.031 1 63.84 276 PHE B O 1
ATOM 4531 N N . GLY B 1 277 ? -8.938 2.539 -17.656 1 61.59 277 GLY B N 1
ATOM 4532 C CA . GLY B 1 277 ? -8.266 3.41 -18.609 1 61.59 277 GLY B CA 1
ATOM 4533 C C . GLY B 1 277 ? -9.062 4.656 -18.938 1 61.59 277 GLY B C 1
ATOM 4534 O O . GLY B 1 277 ? -8.508 5.754 -19.016 1 61.59 277 GLY B O 1
ATOM 4535 N N . LEU B 1 278 ? -10.352 4.465 -19.078 1 64.38 278 LEU B N 1
ATOM 4536 C CA . LEU B 1 278 ? -11.227 5.586 -19.391 1 64.38 278 LEU B CA 1
ATOM 4537 C C . LEU B 1 278 ? -11.383 6.512 -18.188 1 64.38 278 LEU B C 1
ATOM 4539 O O . LEU B 1 278 ? -11.375 7.734 -18.344 1 64.38 278 LEU B O 1
ATOM 4543 N N . LEU B 1 279 ? -11.492 5.906 -17.094 1 66.44 279 LEU B N 1
ATOM 4544 C CA . LEU B 1 279 ? -11.648 6.688 -15.859 1 66.44 279 LEU B CA 1
ATOM 4545 C C . LEU B 1 279 ? -10.414 7.543 -15.602 1 66.44 279 LEU B C 1
ATOM 4547 O O . LEU B 1 279 ? -10.531 8.672 -15.109 1 66.44 279 LEU B O 1
ATOM 4551 N N . ALA B 1 280 ? -9.336 6.93 -15.992 1 63.03 280 ALA B N 1
ATOM 4552 C CA . ALA B 1 280 ? -8.07 7.625 -15.758 1 63.03 280 ALA B CA 1
ATOM 4553 C C . ALA B 1 280 ? -7.984 8.898 -16.594 1 63.03 280 ALA B C 1
ATOM 4555 O O . ALA B 1 280 ? -7.211 9.805 -16.281 1 63.03 280 ALA B O 1
ATOM 4556 N N . GLN B 1 281 ? -8.812 8.961 -17.625 1 62.06 281 GLN B N 1
ATOM 4557 C CA . GLN B 1 281 ? -8.75 10.102 -18.531 1 62.06 281 GLN B CA 1
ATOM 4558 C C . GLN B 1 281 ? -9.742 11.18 -18.125 1 62.06 281 GLN B C 1
ATOM 4560 O O . GLN B 1 281 ? -9.703 12.297 -18.641 1 62.06 281 GLN B O 1
ATOM 4565 N N . LEU B 1 282 ? -10.531 10.914 -17.188 1 69.19 282 LEU B N 1
ATOM 4566 C CA . LEU B 1 282 ? -11.555 11.867 -16.75 1 69.19 282 LEU B CA 1
ATOM 4567 C C . LEU B 1 282 ? -10.977 12.875 -15.766 1 69.19 282 LEU B C 1
ATOM 4569 O O . LEU B 1 282 ? -10.016 12.578 -15.062 1 69.19 282 LEU B O 1
ATOM 4573 N N . PRO B 1 283 ? -11.594 14.094 -15.898 1 69.12 283 PRO B N 1
ATOM 4574 C CA . PRO B 1 283 ? -11.172 15.047 -14.867 1 69.12 283 PRO B CA 1
ATOM 4575 C C . PRO B 1 283 ? -11.359 14.508 -13.453 1 69.12 283 PRO B C 1
ATOM 4577 O O . PRO B 1 283 ? -12.281 13.727 -13.203 1 69.12 283 PRO B O 1
ATOM 4580 N N . GLY B 1 284 ? -10.539 14.922 -12.586 1 71.69 284 GLY B N 1
ATOM 4581 C CA . GLY B 1 284 ? -10.461 14.391 -11.234 1 71.69 284 GLY B CA 1
ATOM 4582 C C . GLY B 1 284 ? -11.797 14.406 -10.516 1 71.69 284 GLY B C 1
ATOM 4583 O O . GLY B 1 284 ? -12.172 13.414 -9.883 1 71.69 284 GLY B O 1
ATOM 4584 N N . TRP B 1 285 ? -12.469 15.5 -10.656 1 77.44 285 TRP B N 1
ATOM 4585 C CA . TRP B 1 285 ? -13.727 15.617 -9.922 1 77.44 285 TRP B CA 1
ATOM 4586 C C . TRP B 1 285 ? -14.758 14.625 -10.445 1 77.44 285 TRP B C 1
ATOM 4588 O O . TRP B 1 285 ? -15.539 14.07 -9.664 1 77.44 285 TRP B O 1
ATOM 4598 N N . LEU B 1 286 ? -14.797 14.406 -11.75 1 78.5 286 LEU B N 1
ATOM 4599 C CA . LEU B 1 286 ? -15.742 13.461 -12.344 1 78.5 286 LEU B CA 1
ATOM 4600 C C . LEU B 1 286 ? -15.359 12.023 -12.023 1 78.5 286 LEU B C 1
ATOM 4602 O O . LEU B 1 286 ? -16.219 11.195 -11.719 1 78.5 286 LEU B O 1
ATOM 4606 N N . LYS B 1 287 ? -14.062 11.836 -12.016 1 79.12 287 LYS B N 1
ATOM 4607 C CA . LYS B 1 287 ? -13.562 10.516 -11.664 1 79.12 287 LYS B CA 1
ATOM 4608 C C . LYS B 1 287 ? -13.938 10.156 -10.227 1 79.12 287 LYS B C 1
ATOM 4610 O O . LYS B 1 287 ? -14.414 9.047 -9.961 1 79.12 287 LYS B O 1
ATOM 4615 N N . ASP B 1 288 ? -13.773 11.094 -9.398 1 81.94 288 ASP B N 1
ATOM 4616 C CA . ASP B 1 288 ? -14.07 10.875 -7.984 1 81.94 288 ASP B CA 1
ATOM 4617 C C . ASP B 1 288 ? -15.555 10.602 -7.766 1 81.94 288 ASP B C 1
ATOM 4619 O O . ASP B 1 288 ? -15.914 9.695 -7.004 1 81.94 288 ASP B O 1
ATOM 4623 N N . ARG B 1 289 ? -16.344 11.352 -8.422 1 82.06 289 ARG B N 1
ATOM 4624 C CA . ARG B 1 289 ? -17.797 11.195 -8.281 1 82.06 289 ARG B CA 1
ATOM 4625 C C . ARG B 1 289 ? -18.25 9.836 -8.789 1 82.06 289 ARG B C 1
ATOM 4627 O O . ARG B 1 289 ? -19.062 9.164 -8.148 1 82.06 289 ARG B O 1
ATOM 4634 N N . LEU B 1 290 ? -17.734 9.516 -9.914 1 78.56 290 LEU B N 1
ATOM 4635 C CA . LEU B 1 290 ? -18.125 8.242 -10.516 1 78.56 290 LEU B CA 1
ATOM 4636 C C . LEU B 1 290 ? -17.656 7.07 -9.656 1 78.56 290 LEU B C 1
ATOM 4638 O O . LEU B 1 290 ? -18.406 6.109 -9.445 1 78.56 290 LEU B O 1
ATOM 4642 N N . LEU B 1 291 ? -16.5 7.211 -9.18 1 79.44 291 LEU B N 1
ATOM 4643 C CA . LEU B 1 291 ? -15.945 6.16 -8.328 1 79.44 291 LEU B CA 1
ATOM 4644 C C . LEU B 1 291 ? -16.766 6.008 -7.051 1 79.44 291 LEU B C 1
ATOM 4646 O O . LEU B 1 291 ? -17.062 4.887 -6.629 1 79.44 291 LEU B O 1
ATOM 4650 N N . LEU B 1 292 ? -17.109 7.094 -6.512 1 83.5 292 LEU B N 1
ATOM 4651 C CA . LEU B 1 292 ? -17.906 7.062 -5.285 1 83.5 292 LEU B CA 1
ATOM 4652 C C . LEU B 1 292 ? -19.25 6.406 -5.535 1 83.5 292 LEU B C 1
ATOM 4654 O O . LEU B 1 292 ? -19.734 5.633 -4.703 1 83.5 292 LEU B O 1
ATOM 4658 N N . THR B 1 293 ? -19.797 6.738 -6.656 1 81.12 293 THR B N 1
ATOM 4659 C CA . THR B 1 293 ? -21.094 6.176 -6.992 1 81.12 293 THR B CA 1
ATOM 4660 C C . THR B 1 293 ? -21 4.66 -7.152 1 81.12 293 THR B C 1
ATOM 4662 O O . THR B 1 293 ? -21.828 3.922 -6.617 1 81.12 293 THR B O 1
ATOM 4665 N N . VAL B 1 294 ? -19.984 4.258 -7.82 1 76.19 294 VAL B N 1
ATOM 4666 C CA . VAL B 1 294 ? -19.797 2.836 -8.094 1 76.19 294 VAL B CA 1
ATOM 4667 C C . VAL B 1 294 ? -19.547 2.082 -6.793 1 76.19 294 VAL B C 1
ATOM 4669 O O . VAL B 1 294 ? -20.141 1.035 -6.543 1 76.19 294 VAL B O 1
ATOM 4672 N N . VAL B 1 295 ? -18.75 2.613 -6.012 1 80.12 295 VAL B N 1
ATOM 4673 C CA . VAL B 1 295 ? -18.359 1.934 -4.781 1 80.12 295 VAL B CA 1
ATOM 4674 C C . VAL B 1 295 ? -19.531 1.911 -3.807 1 80.12 295 VAL B C 1
ATOM 4676 O O . VAL B 1 295 ? -19.734 0.925 -3.096 1 80.12 295 VAL B O 1
ATOM 4679 N N . ASN B 1 296 ? -20.266 3.029 -3.756 1 83.38 296 ASN B N 1
ATOM 4680 C CA . ASN B 1 296 ? -21.438 3.074 -2.904 1 83.38 296 ASN B CA 1
ATOM 4681 C C . ASN B 1 296 ? -22.469 2.014 -3.305 1 83.38 296 ASN B C 1
ATOM 4683 O O . ASN B 1 296 ? -23.047 1.351 -2.445 1 83.38 296 ASN B O 1
ATOM 4687 N N . GLN B 1 297 ? -22.625 1.913 -4.613 1 78.31 297 GLN B N 1
ATOM 4688 C CA . GLN B 1 297 ? -23.562 0.909 -5.105 1 78.31 297 GLN B CA 1
ATOM 4689 C C . GLN B 1 297 ? -23.078 -0.502 -4.793 1 78.31 297 GLN B C 1
ATOM 4691 O O . GLN B 1 297 ? -23.844 -1.343 -4.324 1 78.31 297 GLN B O 1
ATOM 4696 N N . ALA B 1 298 ? -21.828 -0.674 -5.035 1 75.81 298 ALA B N 1
ATOM 4697 C CA . ALA B 1 298 ? -21.234 -1.975 -4.734 1 75.81 298 ALA B CA 1
ATOM 4698 C C . ALA B 1 298 ? -21.328 -2.297 -3.246 1 75.81 298 ALA B C 1
ATOM 4700 O O . ALA B 1 298 ? -21.625 -3.434 -2.869 1 75.81 298 ALA B O 1
ATOM 4701 N N . GLY B 1 299 ? -21.125 -1.322 -2.473 1 79.56 299 GLY B N 1
ATOM 4702 C CA . GLY B 1 299 ? -21.203 -1.5 -1.033 1 79.56 299 GLY B CA 1
ATOM 4703 C C . GLY B 1 299 ? -22.609 -1.85 -0.555 1 79.56 299 GLY B C 1
ATOM 4704 O O . GLY B 1 299 ? -22.766 -2.703 0.318 1 79.56 299 GLY B O 1
ATOM 4705 N N . LYS B 1 300 ? -23.547 -1.159 -1.109 1 80.62 300 LYS B N 1
ATOM 4706 C CA . LYS B 1 300 ? -24.922 -1.434 -0.742 1 80.62 300 LYS B CA 1
ATOM 4707 C C . LYS B 1 300 ? -25.312 -2.875 -1.068 1 80.62 300 LYS B C 1
ATOM 4709 O O . LYS B 1 300 ? -25.906 -3.564 -0.244 1 80.62 300 LYS B O 1
ATOM 4714 N N . VAL B 1 301 ? -24.938 -3.285 -2.227 1 75.12 301 VAL B N 1
ATOM 4715 C CA . VAL B 1 301 ? -25.266 -4.633 -2.678 1 75.12 301 VAL B CA 1
ATOM 4716 C C . VAL B 1 301 ? -24.531 -5.656 -1.812 1 75.12 301 VAL B C 1
ATOM 4718 O O . VAL B 1 301 ? -25.125 -6.637 -1.359 1 75.12 301 VAL B O 1
ATOM 4721 N N . HIS B 1 302 ? -23.297 -5.363 -1.612 1 77.06 302 HIS B N 1
ATOM 4722 C CA . HIS B 1 302 ? -22.484 -6.27 -0.806 1 77.06 302 HIS B CA 1
ATOM 4723 C C . HIS B 1 302 ? -23.016 -6.359 0.621 1 77.06 302 HIS B C 1
ATOM 4725 O O . HIS B 1 302 ? -23.219 -7.461 1.146 1 77.06 302 HIS B O 1
ATOM 4731 N N . ASN B 1 303 ? -23.219 -5.277 1.232 1 84.19 303 ASN B N 1
ATOM 4732 C CA . ASN B 1 303 ? -23.688 -5.254 2.613 1 84.19 303 ASN B CA 1
ATOM 4733 C C . ASN B 1 303 ? -25.031 -5.957 2.758 1 84.19 303 ASN B C 1
ATOM 4735 O O . ASN B 1 303 ? -25.266 -6.676 3.732 1 84.19 303 ASN B O 1
ATOM 4739 N N . ALA B 1 304 ? -25.875 -5.754 1.788 1 79.62 304 ALA B N 1
ATOM 4740 C CA . ALA B 1 304 ? -27.172 -6.402 1.805 1 79.62 304 ALA B CA 1
ATOM 4741 C C . ALA B 1 304 ? -27.031 -7.922 1.709 1 79.62 304 ALA B C 1
ATOM 4743 O O . ALA B 1 304 ? -27.734 -8.656 2.406 1 79.62 304 ALA B O 1
ATOM 4744 N N . SER B 1 305 ? -26.156 -8.344 0.88 1 73.25 305 SER B N 1
ATOM 4745 C CA . SER B 1 305 ? -25.938 -9.773 0.69 1 73.25 305 SER B CA 1
ATOM 4746 C C . SER B 1 305 ? -25.375 -10.422 1.954 1 73.25 305 SER B C 1
ATOM 4748 O O . SER B 1 305 ? -25.781 -11.523 2.326 1 73.25 305 SER B O 1
ATOM 4750 N N . VAL B 1 306 ? -24.469 -9.742 2.584 1 74.38 306 VAL B N 1
ATOM 4751 C CA . VAL B 1 306 ? -23.844 -10.273 3.785 1 74.38 306 VAL B CA 1
ATOM 4752 C C . VAL B 1 306 ? -24.859 -10.336 4.922 1 74.38 306 VAL B C 1
ATOM 4754 O O . VAL B 1 306 ? -24.922 -11.32 5.66 1 74.38 306 VAL B O 1
ATOM 4757 N N . LEU B 1 307 ? -25.594 -9.297 5.012 1 77.56 307 LEU B N 1
ATOM 4758 C CA . LEU B 1 307 ? -26.594 -9.242 6.078 1 77.56 307 LEU B CA 1
ATOM 4759 C C . LEU B 1 307 ? -27.672 -10.289 5.867 1 77.56 307 LEU B C 1
ATOM 4761 O O . LEU B 1 307 ? -28.172 -10.867 6.832 1 77.56 307 LEU B O 1
ATOM 4765 N N . GLU B 1 308 ? -28.031 -10.547 4.652 1 72.62 308 GLU B N 1
ATOM 4766 C CA . GLU B 1 308 ? -29.016 -11.57 4.336 1 72.62 308 GLU B CA 1
ATOM 4767 C C . GLU B 1 308 ? -28.5 -12.969 4.676 1 72.62 308 GLU B C 1
ATOM 4769 O O . GLU B 1 308 ? -29.234 -13.797 5.207 1 72.62 308 GLU B O 1
ATOM 4774 N N . ARG B 1 309 ? -27.281 -13.25 4.453 1 67.5 309 ARG B N 1
ATOM 4775 C CA . ARG B 1 309 ? -26.672 -14.547 4.742 1 67.5 309 ARG B CA 1
ATOM 4776 C C . ARG B 1 309 ? -26.594 -14.789 6.246 1 67.5 309 ARG B C 1
ATOM 4778 O O . ARG B 1 309 ? -26.703 -15.93 6.707 1 67.5 309 ARG B O 1
ATOM 4785 N N . ARG B 1 310 ? -26.359 -13.758 6.969 1 68.44 310 ARG B N 1
ATOM 4786 C CA . ARG B 1 310 ? -26.266 -13.852 8.422 1 68.44 310 ARG B CA 1
ATOM 4787 C C . ARG B 1 310 ? -27.609 -14.195 9.039 1 68.44 310 ARG B C 1
ATOM 4789 O O . ARG B 1 310 ? -27.672 -14.82 10.102 1 68.44 310 ARG B O 1
ATOM 4796 N N . LYS B 1 311 ? -28.609 -13.648 8.367 1 67.5 311 LYS B N 1
ATOM 4797 C CA . LYS B 1 311 ? -29.938 -13.984 8.852 1 67.5 311 LYS B CA 1
ATOM 4798 C C . LYS B 1 311 ? -30.234 -15.469 8.664 1 67.5 311 LYS B C 1
ATOM 4800 O O . LYS B 1 311 ? -31.016 -16.062 9.422 1 67.5 311 LYS B O 1
ATOM 4805 N N . HIS B 1 312 ? -29.578 -15.945 7.648 1 57.5 312 HIS B N 1
ATOM 4806 C CA . HIS B 1 312 ? -29.891 -17.328 7.328 1 57.5 312 HIS B CA 1
ATOM 4807 C C . HIS B 1 312 ? -28.922 -18.281 8.039 1 57.5 312 HIS B C 1
ATOM 4809 O O . HIS B 1 312 ? -29.141 -19.5 8.031 1 57.5 312 HIS B O 1
ATOM 4815 N N . ASN B 1 313 ? -27.781 -17.859 8.531 1 48.34 313 ASN B N 1
ATOM 4816 C CA . ASN B 1 313 ? -26.922 -18.766 9.297 1 48.34 313 ASN B CA 1
ATOM 4817 C C . ASN B 1 313 ? -27.188 -18.641 10.797 1 48.34 313 ASN B C 1
ATOM 4819 O O . ASN B 1 313 ? -27.328 -17.531 11.312 1 48.34 313 ASN B O 1
#

Organism: Spizellomyces punctatus (strain DAOM BR117) (NCBI:txid645134)